Protein AF-V9Z820-F1 (afdb_monomer)

Radius of gyration: 25.18 Å; Cα contacts (8 Å, |Δi|>4): 654; chains: 1; bounding box: 71×41×72 Å

Foldseek 3Di:
DAAQPVQRQWDWADQPVQQWIFIAGPPRHTLFIWHQDVATWTQDPQGIGDGDNDNSVRSVLSNLSSCLVVNPVVGPLLQAADLALVVLLVLLVVLLVLLVLLVVLLCQLPPPCSVVLVLSVQLNVLSVVSVLLSLQQALLSLQVLLVSLVSNLPSLVVQCVVDDDPSNVSSVRSSSNSNRSSSSSSSNSNNNSVDDHPNNAFADLDQVNLLSLLVQLVVLLVQLVVLCVQFDDDPLQVVLNVQLVVLNVQADNDDQLVALVSLQSNLVSLQSNLVSLVPRDQTHGPDPPSSVSSNVSSVSSNVSSNRSSNNSNSSSQLRVLCVPLPDSNVLVVQLVQWDWDQDPQRKIFTDHPNHTLFIWDADPVCWIDTPQDPDTGSHPSSRSSRSVVSPDDD

Sequence (394 aa):
MQSLPLFPSFRLGADDGAGHRPVTGPGNMLAGHVTDDDGLRAHTPAGTGPRRTNPLQAASDAVVLHLYEHGTGTLDIAHLPYDTVLQAREDLTHLVGLRDELVNAAARAFLFEAGRQPHVTAILAGLDLLIPEMTTATPAACRRTARLLAELPVPARTLLNTHTGEAREWMLFPLAELIVHAELARARLTTTAHGPTTEFTGPFAARYLAQEAIAAVRRAHHDLTDSARSLNRSAELTTALRTLAQACNHLPWRDAARTADSCQTTTSQLRATHTAADALPTATARRPGDAHLFMVCATELSLLAADAADRLEATAAALRDAGRLGTVPAILATAAQATTIKQTDGSIAVLVQGRHLGTIRPTHNGLWTAAALTQPCHSPEGAITALAHTSAPD

Organism: NCBI:txid1436084

Structure (mmCIF, N/CA/C/O backbone):
data_AF-V9Z820-F1
#
_entry.id   AF-V9Z820-F1
#
loop_
_atom_site.group_PDB
_atom_site.id
_atom_site.type_symbol
_atom_site.label_atom_id
_atom_site.label_alt_id
_atom_site.label_comp_id
_atom_site.label_asym_id
_atom_site.label_entity_id
_atom_site.label_seq_id
_atom_site.pdbx_PDB_ins_code
_atom_site.Cartn_x
_atom_site.Cartn_y
_atom_site.Cartn_z
_atom_site.occupancy
_atom_site.B_iso_or_equiv
_atom_site.auth_seq_id
_atom_site.auth_comp_id
_atom_site.auth_asym_id
_atom_site.auth_atom_id
_atom_site.pdbx_PDB_model_num
ATOM 1 N N . MET A 1 1 ? -8.307 12.977 -32.397 1.00 78.06 1 MET A N 1
ATOM 2 C CA . MET A 1 1 ? -7.346 12.682 -31.312 1.00 78.06 1 MET A CA 1
ATOM 3 C C . MET A 1 1 ? -8.063 11.900 -30.231 1.00 78.06 1 MET A C 1
ATOM 5 O O . MET A 1 1 ? -9.172 12.284 -29.878 1.00 78.06 1 MET A O 1
ATOM 9 N N . GLN A 1 2 ? -7.464 10.819 -29.741 1.00 87.56 2 GLN A N 1
ATOM 10 C CA . GLN A 1 2 ? -8.043 9.955 -28.705 1.00 87.56 2 GLN A CA 1
ATOM 11 C C . GLN A 1 2 ? -7.203 10.057 -27.428 1.00 87.56 2 GLN A C 1
ATOM 13 O O . GLN A 1 2 ? -5.981 9.994 -27.514 1.00 87.56 2 GLN A O 1
ATOM 18 N N . SER A 1 3 ? -7.837 10.261 -26.271 1.00 87.69 3 SER A N 1
ATOM 19 C CA . SER A 1 3 ? -7.146 10.271 -24.970 1.00 87.69 3 SER A CA 1
ATOM 20 C C . SER A 1 3 ? -6.723 8.854 -24.583 1.00 87.69 3 SER A C 1
ATOM 22 O O . SER A 1 3 ? -7.434 7.894 -24.895 1.00 87.69 3 SER A O 1
ATOM 24 N N . LEU A 1 4 ? -5.560 8.721 -23.944 1.00 87.88 4 LEU A N 1
ATOM 25 C CA . LEU A 1 4 ? -5.052 7.425 -23.505 1.00 87.88 4 LEU A CA 1
ATOM 26 C C . LEU A 1 4 ? -5.646 7.047 -22.138 1.00 87.88 4 LEU A C 1
ATOM 28 O O . LEU A 1 4 ? -5.590 7.864 -21.222 1.00 87.88 4 LEU A O 1
ATOM 32 N N . PRO A 1 5 ? -6.161 5.815 -21.952 1.00 78.56 5 PRO A N 1
ATOM 33 C CA . PRO A 1 5 ? -6.822 5.419 -20.705 1.00 78.56 5 PRO A CA 1
ATOM 34 C C . PRO A 1 5 ? -5.951 5.542 -19.444 1.00 78.56 5 PRO A C 1
ATOM 36 O O . PRO A 1 5 ? -6.435 6.012 -18.421 1.00 78.56 5 PRO A O 1
ATOM 39 N N . LEU A 1 6 ? -4.674 5.145 -19.520 1.00 75.00 6 LEU A N 1
ATOM 40 C CA . LEU A 1 6 ? -3.737 5.181 -18.383 1.00 75.00 6 LEU A CA 1
ATOM 41 C C . LEU A 1 6 ? -3.043 6.541 -18.212 1.00 75.00 6 LEU A C 1
ATOM 43 O O . LEU A 1 6 ? -2.580 6.874 -17.125 1.00 75.00 6 LEU A O 1
ATOM 47 N N . PHE A 1 7 ? -2.992 7.340 -19.280 1.00 84.62 7 PHE A N 1
ATOM 48 C CA . PHE A 1 7 ? -2.319 8.638 -19.315 1.00 84.62 7 PHE A CA 1
ATOM 49 C C . PHE A 1 7 ? -3.243 9.673 -19.969 1.00 84.62 7 PHE A C 1
ATOM 51 O O . PHE A 1 7 ? -2.995 10.096 -21.098 1.00 84.62 7 PHE A O 1
ATOM 58 N N . PRO A 1 8 ? -4.334 10.086 -19.299 1.00 82.31 8 PRO A N 1
ATOM 59 C CA . PRO A 1 8 ? -5.407 10.859 -19.932 1.00 82.31 8 PRO A CA 1
ATOM 60 C C . PRO A 1 8 ? -4.969 12.240 -20.447 1.00 82.31 8 PRO A C 1
ATOM 62 O O . PRO A 1 8 ? -5.602 12.796 -21.351 1.00 82.31 8 PRO A O 1
ATOM 65 N N . SER A 1 9 ? -3.867 12.776 -19.913 1.00 85.69 9 SER A N 1
ATOM 66 C CA . SER A 1 9 ? -3.203 13.998 -20.381 1.00 85.69 9 SER A CA 1
ATOM 67 C C . SER A 1 9 ? -2.495 13.838 -21.733 1.00 85.69 9 SER A C 1
ATOM 69 O O . SER A 1 9 ? -2.209 14.838 -22.393 1.00 85.69 9 SER A O 1
ATOM 71 N N . PHE A 1 10 ? -2.259 12.602 -22.176 1.00 90.50 10 PHE A N 1
ATOM 72 C CA . PHE A 1 10 ? -1.684 12.262 -23.471 1.00 90.50 10 PHE A CA 1
ATOM 73 C C . PHE A 1 10 ? -2.760 11.798 -24.445 1.00 90.50 10 PHE A C 1
ATOM 75 O O . PHE A 1 10 ? -3.815 11.265 -24.080 1.00 90.50 10 PHE A O 1
ATOM 82 N N . ARG A 1 11 ? -2.500 12.042 -25.727 1.00 93.81 11 ARG A N 1
ATOM 83 C CA . ARG A 1 11 ? -3.440 11.773 -26.808 1.00 93.81 11 ARG A CA 1
ATOM 84 C C . ARG A 1 11 ? -2.729 11.191 -28.015 1.00 93.81 11 ARG A C 1
ATOM 86 O O . ARG A 1 11 ? -1.671 11.673 -28.409 1.00 93.81 11 ARG A O 1
ATOM 93 N N . LEU A 1 12 ? -3.374 10.216 -28.641 1.00 95.56 12 LEU A N 1
ATOM 94 C CA . LEU A 1 12 ? -2.992 9.710 -29.950 1.00 95.56 12 LEU A CA 1
ATOM 95 C C . LEU A 1 12 ? -3.579 10.609 -31.048 1.00 95.56 12 LEU A C 1
ATOM 97 O O . LEU A 1 12 ? -4.791 10.876 -31.089 1.00 95.56 12 LEU A O 1
ATOM 101 N N . GLY A 1 13 ? -2.700 11.092 -31.920 1.00 92.88 13 GLY A N 1
ATOM 102 C CA . GLY A 1 13 ? -3.005 11.862 -33.118 1.00 92.88 13 GLY A CA 1
ATOM 103 C C . GLY A 1 13 ? -3.660 11.031 -34.218 1.00 92.88 13 GLY A C 1
ATOM 104 O O . GLY A 1 13 ? -3.777 9.810 -34.127 1.00 92.88 13 GLY A O 1
ATOM 105 N N . ALA A 1 14 ? -4.134 11.721 -35.255 1.00 90.69 14 ALA A N 1
ATOM 106 C CA . ALA A 1 14 ? -4.550 11.048 -36.480 1.00 90.69 14 ALA A CA 1
ATOM 107 C C . ALA A 1 14 ? -3.324 10.491 -37.220 1.00 90.69 14 ALA A C 1
ATOM 109 O O . ALA A 1 14 ? -2.203 10.935 -36.985 1.00 90.69 14 ALA A O 1
ATOM 110 N N . ASP A 1 15 ? -3.573 9.525 -38.098 1.00 87.31 15 ASP A N 1
ATOM 111 C CA . ASP A 1 15 ? -2.582 9.032 -39.050 1.00 87.31 15 ASP A CA 1
ATOM 112 C C . ASP A 1 15 ? -2.201 10.148 -40.023 1.00 87.31 15 ASP A C 1
ATOM 114 O O . ASP A 1 15 ? -3.087 10.815 -40.566 1.00 87.31 15 ASP A O 1
ATOM 118 N N . ASP A 1 16 ? -0.904 10.371 -40.216 1.00 83.50 16 ASP A N 1
ATOM 119 C CA . ASP A 1 16 ? -0.389 11.382 -41.141 1.00 83.50 16 ASP A CA 1
ATOM 120 C C . ASP A 1 16 ? -0.409 10.928 -42.611 1.00 83.50 16 ASP A C 1
ATOM 122 O O . ASP A 1 16 ? -0.037 11.689 -43.504 1.00 83.50 16 ASP A O 1
ATOM 126 N N . GLY A 1 17 ? -0.890 9.710 -42.878 1.00 76.69 17 GLY A N 1
ATOM 127 C CA . GLY A 1 17 ? -0.974 9.126 -44.214 1.00 76.69 17 GLY A CA 1
ATOM 128 C C . GLY A 1 17 ? 0.296 8.389 -44.638 1.00 76.69 17 GLY A C 1
ATOM 129 O O . GLY A 1 17 ? 0.265 7.683 -45.644 1.00 76.69 17 GLY A O 1
ATOM 130 N N . ALA A 1 18 ? 1.376 8.498 -43.861 1.00 80.44 18 ALA A N 1
ATOM 131 C CA . ALA A 1 18 ? 2.576 7.680 -43.980 1.00 80.44 18 ALA A CA 1
ATOM 132 C C . ALA A 1 18 ? 2.594 6.528 -42.953 1.00 80.44 18 ALA A C 1
ATOM 134 O O . ALA A 1 18 ? 3.586 5.814 -42.855 1.00 80.44 18 ALA A O 1
ATOM 135 N N . GLY A 1 19 ? 1.499 6.317 -42.210 1.00 80.44 19 GLY A N 1
ATOM 136 C CA . GLY A 1 19 ? 1.403 5.280 -41.184 1.00 80.44 19 GLY A CA 1
ATOM 137 C C . GLY A 1 19 ? 1.994 5.704 -39.839 1.00 80.44 19 GLY A C 1
ATOM 138 O O . GLY A 1 19 ? 2.145 4.860 -38.953 1.00 80.44 19 GLY A O 1
ATOM 139 N N . HIS A 1 20 ? 2.311 6.993 -39.659 1.00 90.25 20 HIS A N 1
ATOM 140 C CA . HIS A 1 20 ? 2.794 7.535 -38.395 1.00 90.25 20 HIS A CA 1
ATOM 141 C C . HIS A 1 20 ? 1.669 8.269 -37.667 1.00 90.25 20 HIS A C 1
ATOM 143 O O . HIS A 1 20 ? 0.918 9.070 -38.226 1.00 90.25 20 HIS A O 1
ATOM 149 N N . ARG A 1 21 ? 1.559 8.017 -36.364 1.00 94.88 21 ARG A N 1
ATOM 150 C CA . ARG A 1 21 ? 0.585 8.679 -35.490 1.00 94.88 21 ARG A CA 1
ATOM 151 C C . ARG A 1 21 ? 1.323 9.340 -34.336 1.00 94.88 21 ARG A C 1
ATOM 153 O O . ARG A 1 21 ? 1.902 8.622 -33.520 1.00 94.88 21 ARG A O 1
ATOM 160 N N . PRO A 1 22 ? 1.326 10.678 -34.222 1.00 95.38 22 PRO A N 1
ATOM 161 C CA . PRO A 1 22 ? 2.022 11.343 -33.132 1.00 95.38 22 PRO A CA 1
ATOM 162 C C . PRO A 1 22 ? 1.302 11.089 -31.806 1.00 95.38 22 PRO A C 1
ATOM 164 O O . PRO A 1 22 ? 0.071 11.081 -31.737 1.00 95.38 22 PRO A O 1
ATOM 167 N N . VAL A 1 23 ? 2.072 10.916 -30.740 1.00 95.12 23 VAL A N 1
ATOM 168 C CA . VAL A 1 23 ? 1.574 10.860 -29.364 1.00 95.12 23 VAL A CA 1
ATOM 169 C C . VAL A 1 23 ? 1.950 12.171 -28.697 1.00 95.12 23 VAL A C 1
ATOM 171 O O . VAL A 1 23 ? 3.131 12.481 -28.559 1.00 95.12 23 VAL A O 1
ATOM 174 N N . THR A 1 24 ? 0.955 12.963 -28.308 1.00 93.44 24 THR A N 1
ATOM 175 C CA . THR A 1 24 ? 1.168 14.315 -27.772 1.00 93.44 24 THR A CA 1
ATOM 176 C C . THR A 1 24 ? 0.639 14.444 -26.351 1.00 93.44 24 THR A C 1
ATOM 178 O O . THR A 1 24 ? -0.474 13.994 -26.076 1.00 93.44 24 THR A O 1
ATOM 181 N N . GLY A 1 25 ? 1.410 15.080 -25.474 1.00 89.06 25 GLY A N 1
ATOM 182 C CA . GLY A 1 25 ? 1.049 15.395 -24.092 1.00 89.06 25 GLY A CA 1
ATOM 183 C C . GLY A 1 25 ? 0.575 16.843 -23.886 1.00 89.06 25 GLY A C 1
ATOM 184 O O . GLY A 1 25 ? 0.242 17.541 -24.853 1.00 89.06 25 GLY A O 1
ATOM 185 N N . PRO A 1 26 ? 0.559 17.316 -22.624 1.00 82.94 26 PRO A N 1
ATOM 186 C CA . PRO A 1 26 ? 0.254 18.702 -22.272 1.00 82.94 26 PRO A CA 1
ATOM 187 C C . PRO A 1 26 ? 1.089 19.714 -23.067 1.00 82.94 26 PRO A C 1
ATOM 189 O O . PRO A 1 26 ? 2.260 19.481 -23.359 1.00 82.94 26 PRO A O 1
ATOM 192 N N . GLY A 1 27 ? 0.479 20.843 -23.440 1.00 82.81 27 GLY A N 1
ATOM 193 C CA . GLY A 1 27 ? 1.163 21.889 -24.211 1.00 82.81 27 GLY A CA 1
ATOM 194 C C . GLY A 1 27 ? 1.563 21.479 -25.636 1.00 82.81 27 GLY A C 1
ATOM 195 O O . GLY A 1 27 ? 2.447 22.107 -26.208 1.00 82.81 27 GLY A O 1
ATOM 196 N N . ASN A 1 28 ? 0.934 20.441 -26.207 1.00 84.44 28 ASN A N 1
ATOM 197 C CA . ASN A 1 28 ? 1.274 19.853 -27.513 1.00 84.44 28 ASN A CA 1
ATOM 198 C C . ASN A 1 28 ? 2.710 19.306 -27.598 1.00 84.44 28 ASN A C 1
ATOM 200 O O . ASN A 1 28 ? 3.277 19.205 -28.686 1.00 84.44 28 ASN A O 1
ATOM 204 N N . MET A 1 29 ? 3.297 18.930 -26.461 1.00 89.75 29 MET A N 1
ATOM 205 C CA . MET A 1 29 ? 4.600 18.273 -26.425 1.00 89.75 29 MET A CA 1
ATOM 206 C C . MET A 1 29 ? 4.531 16.914 -27.127 1.00 89.75 29 MET A C 1
ATOM 208 O O . MET A 1 29 ? 3.657 16.103 -26.824 1.00 89.75 29 MET A O 1
ATOM 212 N N . LEU A 1 30 ? 5.463 16.650 -28.040 1.00 92.69 30 LEU A N 1
ATOM 213 C CA . LEU A 1 30 ? 5.572 15.366 -28.724 1.00 92.69 30 LEU A CA 1
ATOM 214 C C . LEU A 1 30 ? 6.276 14.345 -27.821 1.00 92.69 30 LEU A C 1
ATOM 216 O O . LEU A 1 30 ? 7.453 14.501 -27.511 1.00 92.69 30 LEU A O 1
ATOM 220 N N . ALA A 1 31 ? 5.554 13.303 -27.416 1.00 91.62 31 ALA A N 1
ATOM 221 C CA . ALA A 1 31 ? 6.093 12.196 -26.627 1.00 91.62 31 ALA A CA 1
ATOM 222 C C . ALA A 1 31 ? 6.781 11.141 -27.508 1.00 91.62 31 ALA A C 1
ATOM 224 O O . ALA A 1 31 ? 7.742 10.500 -27.092 1.00 91.62 31 ALA A O 1
ATOM 225 N N . GLY A 1 32 ? 6.292 10.972 -28.738 1.00 94.38 32 GLY A N 1
ATOM 226 C CA . GLY A 1 32 ? 6.804 10.010 -29.706 1.00 94.38 32 GLY A CA 1
ATOM 227 C C . GLY A 1 32 ? 5.814 9.770 -30.836 1.00 94.38 32 GLY A C 1
ATOM 228 O O . GLY A 1 32 ? 4.870 10.541 -31.026 1.00 94.38 32 GLY A O 1
ATOM 229 N N . HIS A 1 33 ? 6.011 8.677 -31.563 1.00 95.88 33 HIS A N 1
ATOM 230 C CA . HIS A 1 33 ? 5.128 8.256 -32.647 1.00 95.88 33 HIS A CA 1
ATOM 231 C C . HIS A 1 33 ? 4.761 6.784 -32.504 1.00 95.88 33 HIS A C 1
ATOM 233 O O . HIS A 1 33 ? 5.552 5.986 -32.007 1.00 95.88 33 HIS A O 1
ATOM 239 N N . VAL A 1 34 ? 3.573 6.429 -32.977 1.00 96.00 34 VAL A N 1
ATOM 240 C CA . VAL A 1 34 ? 3.207 5.046 -33.272 1.00 96.00 34 VAL A CA 1
ATOM 241 C C . VAL A 1 34 ? 3.382 4.823 -34.767 1.00 96.00 34 VAL A C 1
ATOM 243 O O . VAL A 1 34 ? 2.855 5.614 -35.549 1.00 96.00 34 VAL A O 1
ATOM 246 N N . THR A 1 35 ? 4.101 3.773 -35.151 1.00 93.50 35 THR A N 1
ATOM 247 C CA . THR A 1 35 ? 4.279 3.363 -36.554 1.00 93.50 35 THR A CA 1
ATOM 248 C C . THR A 1 35 ? 3.773 1.942 -36.761 1.00 93.50 35 THR A C 1
ATOM 250 O O . THR A 1 35 ? 3.707 1.166 -35.804 1.00 93.50 35 THR A O 1
ATOM 253 N N . ASP A 1 36 ? 3.387 1.613 -37.993 1.00 88.62 36 ASP A N 1
ATOM 254 C CA . ASP A 1 36 ? 2.911 0.283 -38.392 1.00 88.62 36 ASP A CA 1
ATOM 255 C C . ASP A 1 36 ? 3.905 -0.398 -39.349 1.00 88.62 36 ASP A C 1
ATOM 257 O O . ASP A 1 36 ? 3.623 -0.609 -40.526 1.00 88.62 36 ASP A O 1
ATOM 261 N N . ASP A 1 37 ? 5.092 -0.727 -38.831 1.00 77.56 37 ASP A N 1
ATOM 262 C CA . ASP A 1 37 ? 6.158 -1.412 -39.573 1.00 77.56 37 ASP A CA 1
ATOM 263 C C . ASP A 1 37 ? 6.290 -2.859 -39.075 1.00 77.56 37 ASP A C 1
ATOM 265 O O . ASP A 1 37 ? 7.058 -3.163 -38.158 1.00 77.56 37 ASP A O 1
ATOM 269 N N . ASP A 1 38 ? 5.497 -3.759 -39.666 1.00 77.69 38 ASP A N 1
ATOM 270 C CA . ASP A 1 38 ? 5.288 -5.130 -39.173 1.00 77.69 38 ASP A CA 1
ATOM 271 C C . ASP A 1 38 ? 4.727 -5.139 -37.735 1.00 77.69 38 ASP A C 1
ATOM 273 O O . ASP A 1 38 ? 5.247 -5.774 -36.811 1.00 77.69 38 ASP A O 1
ATOM 277 N N . GLY A 1 39 ? 3.610 -4.424 -37.561 1.00 85.00 39 GLY A N 1
ATOM 278 C CA . GLY A 1 39 ? 2.858 -4.283 -36.319 1.00 85.00 39 GLY A CA 1
ATOM 279 C C . GLY A 1 39 ? 3.131 -2.972 -35.585 1.00 85.00 39 GLY A C 1
ATOM 280 O O . GLY A 1 39 ? 4.195 -2.372 -35.703 1.00 85.00 39 GLY A O 1
ATOM 281 N N . LEU A 1 40 ? 2.157 -2.556 -34.774 1.00 92.50 40 LEU A N 1
ATOM 282 C CA . LEU A 1 40 ? 2.156 -1.232 -34.161 1.00 92.50 40 LEU A CA 1
ATOM 283 C C . LEU A 1 40 ? 3.214 -1.129 -33.062 1.00 92.50 40 LEU A C 1
ATOM 285 O O . LEU A 1 40 ? 3.193 -1.917 -32.115 1.00 92.50 40 LEU A O 1
ATOM 289 N N . ARG A 1 41 ? 4.111 -0.147 -33.157 1.00 94.69 41 ARG A N 1
ATOM 290 C CA . ARG A 1 41 ? 5.180 0.092 -32.175 1.00 94.69 41 ARG A CA 1
ATOM 291 C C . ARG A 1 41 ? 5.271 1.555 -31.789 1.00 94.69 41 ARG A C 1
ATOM 293 O O . ARG A 1 41 ? 5.025 2.437 -32.604 1.00 94.69 41 ARG A O 1
ATOM 300 N N . ALA A 1 42 ? 5.674 1.796 -30.547 1.00 94.88 42 ALA A N 1
ATOM 301 C CA . ALA A 1 42 ? 6.115 3.109 -30.103 1.00 94.88 42 ALA A CA 1
ATOM 302 C C . ALA A 1 42 ? 7.541 3.393 -30.568 1.00 94.88 42 ALA A C 1
ATOM 304 O O . ALA A 1 42 ? 8.420 2.558 -30.365 1.00 94.88 42 ALA A O 1
ATOM 305 N N . HIS A 1 43 ? 7.788 4.599 -31.064 1.00 94.00 43 HIS A N 1
ATOM 306 C CA . HIS A 1 43 ? 9.119 5.120 -31.347 1.00 94.00 43 HIS A CA 1
ATOM 307 C C . HIS A 1 43 ? 9.316 6.468 -30.651 1.00 94.00 43 HIS A C 1
ATOM 309 O O . HIS A 1 43 ? 8.571 7.426 -30.885 1.00 94.00 43 HIS A O 1
ATOM 315 N N . THR A 1 44 ? 10.340 6.541 -29.803 1.00 92.31 44 THR A N 1
ATOM 316 C CA . THR A 1 44 ? 10.777 7.745 -29.088 1.00 92.31 44 THR A CA 1
ATOM 317 C C . THR A 1 44 ? 12.301 7.900 -29.209 1.00 92.31 44 THR A C 1
ATOM 319 O O . THR A 1 44 ? 12.982 6.953 -29.614 1.00 92.31 44 THR A O 1
ATOM 322 N N . PRO A 1 45 ? 12.880 9.062 -28.852 1.00 88.56 45 PRO A N 1
ATOM 323 C CA . PRO A 1 45 ? 14.335 9.212 -28.764 1.00 88.56 45 PRO A CA 1
ATOM 324 C C . PRO A 1 45 ? 14.992 8.212 -27.795 1.00 88.56 45 PRO A C 1
ATOM 326 O O . PRO A 1 45 ? 16.075 7.702 -28.085 1.00 88.56 45 PRO A O 1
ATOM 329 N N . ALA A 1 46 ? 14.322 7.870 -26.687 1.00 85.75 46 ALA A N 1
ATOM 330 C CA . ALA A 1 46 ? 14.791 6.870 -25.726 1.00 85.75 46 ALA A CA 1
ATOM 331 C C . ALA A 1 46 ? 14.870 5.438 -26.292 1.00 85.75 46 ALA A C 1
ATOM 333 O O . ALA A 1 46 ? 15.692 4.636 -25.822 1.00 85.75 46 ALA A O 1
ATOM 334 N N . GLY A 1 47 ? 14.022 5.105 -27.274 1.00 90.38 47 GLY A N 1
ATOM 335 C CA . GLY A 1 47 ? 14.040 3.826 -27.976 1.00 90.38 47 GLY A CA 1
ATOM 336 C C . GLY A 1 47 ? 12.691 3.403 -28.558 1.00 90.38 47 GLY A C 1
ATOM 337 O O . GLY A 1 47 ? 11.839 4.220 -28.895 1.00 90.38 47 GLY A O 1
ATOM 338 N N . THR A 1 48 ? 12.522 2.090 -28.718 1.00 91.50 48 THR A N 1
ATOM 339 C CA . THR A 1 48 ? 11.348 1.488 -29.366 1.00 91.50 48 THR A CA 1
ATOM 340 C C . THR A 1 48 ? 10.600 0.592 -28.383 1.00 91.50 48 THR A C 1
ATOM 342 O O . THR A 1 48 ? 11.221 -0.170 -27.642 1.00 91.50 48 THR A O 1
ATOM 345 N N . GLY A 1 49 ? 9.272 0.692 -28.372 1.00 91.06 49 GLY A N 1
ATOM 346 C CA . GLY A 1 49 ? 8.396 -0.159 -27.569 1.00 91.06 49 GLY A CA 1
ATOM 347 C C . GLY A 1 49 ? 8.158 -1.541 -28.194 1.00 91.06 49 GLY A C 1
ATOM 348 O O . GLY A 1 49 ? 8.555 -1.805 -29.337 1.00 91.06 49 GLY A O 1
ATOM 349 N N . PRO A 1 50 ? 7.494 -2.451 -27.465 1.00 91.19 50 PRO A N 1
ATOM 350 C CA . PRO A 1 50 ? 7.123 -3.758 -27.985 1.00 91.19 50 PRO A CA 1
ATOM 351 C C . PRO A 1 50 ? 6.103 -3.637 -29.124 1.00 91.19 50 PRO A C 1
ATOM 353 O O . PRO A 1 50 ? 5.412 -2.633 -29.290 1.00 91.19 50 PRO A O 1
ATOM 356 N N . ARG A 1 51 ? 5.983 -4.707 -29.914 1.00 92.19 51 ARG A N 1
ATOM 357 C CA . ARG A 1 51 ? 4.933 -4.824 -30.932 1.00 92.19 51 ARG A CA 1
ATOM 358 C C . ARG A 1 51 ? 3.573 -4.993 -30.249 1.00 92.19 51 ARG A C 1
ATOM 360 O O . ARG A 1 51 ? 3.406 -5.878 -29.410 1.00 92.19 51 ARG A O 1
ATOM 367 N N . ARG A 1 52 ? 2.589 -4.196 -30.657 1.00 92.81 52 ARG A N 1
ATOM 368 C CA . ARG A 1 52 ? 1.198 -4.238 -30.191 1.00 92.81 52 ARG A CA 1
ATOM 369 C C . ARG A 1 52 ? 0.241 -4.471 -31.358 1.00 92.81 52 ARG A C 1
ATOM 371 O O . ARG A 1 52 ? 0.564 -4.257 -32.524 1.00 92.81 52 ARG A O 1
ATOM 378 N N . THR A 1 53 ? -0.969 -4.906 -31.025 1.00 91.81 53 THR A N 1
ATOM 379 C CA . THR A 1 53 ? -2.088 -5.048 -31.973 1.00 91.81 53 THR A CA 1
ATOM 380 C C . THR A 1 53 ? -3.062 -3.873 -31.904 1.00 91.81 53 THR A C 1
ATOM 382 O O . THR A 1 53 ? -3.907 -3.721 -32.781 1.00 91.81 53 THR A O 1
ATOM 385 N N . ASN A 1 54 ? -2.944 -3.028 -30.875 1.00 91.88 54 ASN A N 1
ATOM 386 C CA . ASN A 1 54 ? -3.805 -1.877 -30.636 1.00 91.88 54 ASN A CA 1
ATOM 387 C C . ASN A 1 54 ? -2.970 -0.582 -30.628 1.00 91.88 54 ASN A C 1
ATOM 389 O O . ASN A 1 54 ? -2.019 -0.483 -29.846 1.00 91.88 54 ASN A O 1
ATOM 393 N N . PRO A 1 55 ? -3.334 0.439 -31.429 1.00 91.69 55 PRO A N 1
ATOM 394 C CA . PRO A 1 55 ? -2.575 1.685 -31.504 1.00 91.69 55 PRO A CA 1
ATOM 395 C C . PRO A 1 55 ? -2.600 2.487 -30.199 1.00 91.69 55 PRO A C 1
ATOM 397 O O . PRO A 1 55 ? -1.646 3.203 -29.923 1.00 91.69 55 PRO A O 1
ATOM 400 N N . LEU A 1 56 ? -3.639 2.353 -29.367 1.00 93.38 56 LEU A N 1
ATOM 401 C CA . LEU A 1 56 ? -3.685 2.995 -28.049 1.00 93.38 56 LEU A CA 1
ATOM 402 C C . LEU A 1 56 ? -2.695 2.360 -27.068 1.00 93.38 56 LEU A C 1
ATOM 404 O O . LEU A 1 56 ? -2.128 3.070 -26.247 1.00 93.38 56 LEU A O 1
ATOM 408 N N . GLN A 1 57 ? -2.454 1.048 -27.167 1.00 92.50 57 GLN A N 1
ATOM 409 C CA . GLN A 1 57 ? -1.434 0.379 -26.352 1.00 92.50 57 GLN A CA 1
ATOM 410 C C . GLN A 1 57 ? -0.031 0.808 -26.785 1.00 92.50 57 GLN A C 1
ATOM 412 O O . GLN A 1 57 ? 0.757 1.214 -25.941 1.00 92.50 57 GLN A O 1
ATOM 417 N N . ALA A 1 58 ? 0.244 0.825 -28.095 1.00 93.56 58 ALA A N 1
ATOM 418 C CA . ALA A 1 58 ? 1.509 1.351 -28.611 1.00 93.56 58 ALA A CA 1
ATOM 419 C C . ALA A 1 58 ? 1.698 2.834 -28.239 1.00 93.56 58 ALA A C 1
ATOM 421 O O . ALA A 1 58 ? 2.797 3.268 -27.923 1.00 93.56 58 ALA A O 1
ATOM 422 N N . ALA A 1 59 ? 0.626 3.626 -28.213 1.00 94.81 59 ALA A N 1
ATOM 423 C CA . ALA A 1 59 ? 0.708 5.009 -27.761 1.00 94.81 59 ALA A CA 1
ATOM 424 C C . ALA A 1 59 ? 1.065 5.117 -26.269 1.00 94.81 59 ALA A C 1
ATOM 426 O O . ALA A 1 59 ? 1.890 5.955 -25.912 1.00 94.81 59 ALA A O 1
ATOM 427 N N . SER A 1 60 ? 0.496 4.267 -25.405 1.00 94.19 60 SER A N 1
ATOM 428 C CA . SER A 1 60 ? 0.881 4.191 -23.988 1.00 94.19 60 SER A CA 1
ATOM 429 C C . SER A 1 60 ? 2.355 3.822 -23.817 1.00 94.19 60 SER A C 1
ATOM 431 O O . SER A 1 60 ? 3.034 4.440 -23.001 1.00 94.19 60 SER A O 1
ATOM 433 N N . ASP A 1 61 ? 2.874 2.898 -24.629 1.00 95.00 61 ASP A N 1
ATOM 434 C CA . ASP A 1 61 ? 4.292 2.521 -24.605 1.00 95.00 61 ASP A CA 1
ATOM 435 C C . ASP A 1 61 ? 5.204 3.724 -24.935 1.00 95.00 61 ASP A C 1
ATOM 437 O O . ASP A 1 61 ? 6.249 3.912 -24.309 1.00 95.00 61 ASP A O 1
ATOM 441 N N . ALA A 1 62 ? 4.792 4.589 -25.874 1.00 94.56 62 ALA A N 1
ATOM 442 C CA . ALA A 1 62 ? 5.516 5.823 -26.193 1.00 94.56 62 ALA A CA 1
ATOM 443 C C . ALA A 1 62 ? 5.527 6.799 -25.007 1.00 94.56 62 ALA A C 1
ATOM 445 O O . ALA A 1 62 ? 6.553 7.416 -24.726 1.00 94.56 62 ALA A O 1
ATOM 446 N N . VAL A 1 63 ? 4.407 6.914 -24.285 1.00 93.69 63 VAL A N 1
ATOM 447 C CA . VAL A 1 63 ? 4.327 7.739 -23.071 1.00 93.69 63 VAL A CA 1
ATOM 448 C C . VAL A 1 63 ? 5.242 7.193 -21.979 1.00 93.69 63 VAL A C 1
ATOM 450 O O . VAL A 1 63 ? 5.970 7.972 -21.377 1.00 93.69 63 VAL A O 1
ATOM 453 N N . VAL A 1 64 ? 5.277 5.877 -21.759 1.00 94.75 64 VAL A N 1
ATOM 454 C CA . VAL A 1 64 ? 6.189 5.249 -20.787 1.00 94.75 64 VAL A CA 1
ATOM 455 C C . VAL A 1 64 ? 7.647 5.572 -21.114 1.00 94.75 64 VAL A C 1
ATOM 457 O O . VAL A 1 64 ? 8.376 6.050 -20.248 1.00 94.75 64 VAL A O 1
ATOM 460 N N . LEU A 1 65 ? 8.076 5.383 -22.363 1.00 94.19 65 LEU A N 1
ATOM 461 C CA . LEU A 1 65 ? 9.453 5.684 -22.771 1.00 94.19 65 LEU A CA 1
ATOM 462 C C . LEU A 1 65 ? 9.788 7.177 -22.633 1.00 94.19 65 LEU A C 1
ATOM 464 O O . LEU A 1 65 ? 10.884 7.522 -22.195 1.00 94.19 65 LEU A O 1
ATOM 468 N N . HIS A 1 66 ? 8.841 8.055 -22.960 1.00 93.50 66 HIS A N 1
ATOM 469 C CA . HIS A 1 66 ? 8.985 9.496 -22.775 1.00 93.50 66 HIS A CA 1
ATOM 470 C C . HIS A 1 66 ? 9.108 9.884 -21.290 1.00 93.50 66 HIS A C 1
ATOM 472 O O . HIS A 1 66 ? 10.001 10.641 -20.914 1.00 93.50 66 HIS A O 1
ATOM 478 N N . LEU A 1 67 ? 8.246 9.345 -20.424 1.00 91.00 67 LEU A N 1
ATOM 479 C CA . LEU A 1 67 ? 8.279 9.597 -18.979 1.00 91.00 67 LEU A CA 1
ATOM 480 C C . LEU A 1 67 ? 9.521 9.003 -18.314 1.00 91.00 67 LEU A C 1
ATOM 482 O O . LEU A 1 67 ? 10.020 9.563 -17.344 1.00 91.00 67 LEU A O 1
ATOM 486 N N . TYR A 1 68 ? 10.046 7.893 -18.827 1.00 91.56 68 TYR A N 1
ATOM 487 C CA . TYR A 1 68 ? 11.325 7.355 -18.379 1.00 91.56 68 TYR A CA 1
ATOM 488 C C . TYR A 1 68 ? 12.476 8.336 -18.662 1.00 91.56 68 TYR A C 1
ATOM 490 O O . TYR A 1 68 ? 13.321 8.559 -17.795 1.00 91.56 68 TYR A O 1
ATOM 498 N N . GLU A 1 69 ? 12.495 8.947 -19.850 1.00 89.19 69 GLU A N 1
ATOM 499 C CA . GLU A 1 69 ? 13.541 9.889 -20.262 1.00 89.19 69 GLU A CA 1
ATOM 500 C C . GLU 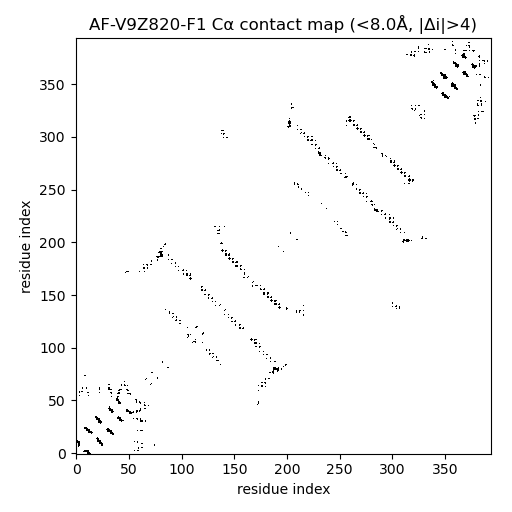A 1 69 ? 13.454 11.229 -19.518 1.00 89.19 69 GLU A C 1
ATOM 502 O O . GLU A 1 69 ? 14.468 11.762 -19.066 1.00 89.19 69 GLU A O 1
ATOM 507 N N . HIS A 1 70 ? 12.244 11.766 -19.362 1.00 87.44 70 HIS A N 1
ATOM 508 C CA . HIS A 1 70 ? 12.027 13.128 -18.863 1.00 87.44 70 HIS A CA 1
ATOM 509 C C . HIS A 1 70 ? 11.479 13.200 -17.430 1.00 87.44 70 HIS A C 1
ATOM 511 O O . HIS A 1 70 ? 11.384 14.286 -16.857 1.00 87.44 70 HIS A O 1
ATOM 517 N N . GLY A 1 71 ? 11.164 12.055 -16.827 1.00 83.44 71 GLY A N 1
ATOM 518 C CA . GLY A 1 71 ? 10.610 11.933 -15.484 1.00 83.44 71 GLY A CA 1
ATOM 519 C C . GLY A 1 71 ? 9.080 12.012 -15.428 1.00 83.44 71 GLY A C 1
ATOM 520 O O . GLY A 1 71 ? 8.404 12.507 -16.328 1.00 83.44 71 GLY A O 1
ATOM 521 N N . THR A 1 72 ? 8.531 11.544 -14.306 1.00 79.94 72 THR A N 1
ATOM 522 C CA . THR A 1 72 ? 7.083 11.490 -14.028 1.00 79.94 72 THR A CA 1
ATOM 523 C C . THR A 1 72 ? 6.509 12.779 -13.433 1.00 79.94 72 THR A C 1
ATOM 525 O O . THR A 1 72 ? 5.293 12.921 -13.332 1.00 79.94 72 THR A O 1
ATOM 528 N N . GLY A 1 73 ? 7.362 13.742 -13.064 1.00 66.00 73 GLY A N 1
ATOM 529 C CA . GLY A 1 73 ? 6.967 14.982 -12.377 1.00 66.00 73 GLY A CA 1
ATOM 530 C C . GLY A 1 73 ? 6.137 15.961 -13.215 1.00 66.00 73 GLY A C 1
ATOM 531 O O . GLY A 1 73 ? 5.648 16.950 -12.686 1.00 66.00 73 GLY A O 1
ATOM 532 N N . THR A 1 74 ? 5.971 15.699 -14.511 1.00 67.00 74 THR A N 1
ATOM 533 C CA . THR A 1 74 ? 5.091 16.463 -15.409 1.00 67.00 74 THR A CA 1
ATOM 534 C C . THR A 1 74 ? 3.646 15.961 -15.397 1.00 67.00 74 THR A C 1
ATOM 536 O O . THR A 1 74 ? 2.779 16.574 -16.019 1.00 67.00 74 THR A O 1
ATOM 539 N N . LEU A 1 75 ? 3.368 14.845 -14.714 1.00 75.00 75 LEU A N 1
ATOM 540 C CA . LEU A 1 75 ? 2.026 14.295 -14.582 1.00 75.00 75 LEU A CA 1
ATOM 541 C C . LEU A 1 75 ? 1.324 14.860 -13.345 1.00 75.00 75 LEU A C 1
ATOM 543 O O . LEU A 1 75 ? 1.688 14.524 -12.220 1.00 75.00 75 LEU A O 1
ATOM 547 N N . ASP A 1 76 ? 0.229 15.594 -13.548 1.00 71.56 76 ASP A N 1
ATOM 548 C CA . ASP A 1 76 ? -0.622 16.087 -12.452 1.00 71.56 76 ASP A CA 1
ATOM 549 C C . ASP A 1 76 ? -1.065 14.955 -11.502 1.00 71.56 76 ASP A C 1
ATOM 551 O O . ASP A 1 76 ? -1.122 15.129 -10.284 1.00 71.56 76 ASP A O 1
ATOM 555 N N . ILE A 1 77 ? -1.315 13.757 -12.051 1.00 74.81 77 ILE A N 1
ATOM 556 C CA . ILE A 1 77 ? -1.766 12.582 -11.291 1.00 74.81 77 ILE A CA 1
ATOM 557 C C . ILE A 1 77 ? -0.725 12.064 -10.290 1.00 74.81 77 ILE A C 1
ATOM 559 O O . ILE A 1 77 ? -1.103 11.425 -9.312 1.00 74.81 77 ILE A O 1
ATOM 563 N N . ALA A 1 78 ? 0.567 12.362 -10.474 1.00 75.12 78 ALA A N 1
ATOM 564 C CA . ALA A 1 78 ? 1.618 11.927 -9.553 1.00 75.12 78 ALA A CA 1
ATOM 565 C C . ALA A 1 78 ? 1.475 12.551 -8.158 1.00 75.12 78 ALA A C 1
ATOM 567 O O . ALA A 1 78 ? 1.942 11.983 -7.172 1.00 75.12 78 ALA A O 1
ATOM 568 N N . HIS A 1 79 ? 0.805 13.701 -8.066 1.00 79.12 79 HIS A N 1
ATOM 569 C CA . HIS A 1 79 ? 0.596 14.422 -6.814 1.00 79.12 79 HIS A CA 1
ATOM 570 C C . HIS A 1 79 ? -0.771 14.164 -6.182 1.00 79.12 79 HIS A C 1
ATOM 572 O O . HIS A 1 79 ? -0.992 14.594 -5.051 1.00 79.12 79 HIS A O 1
ATOM 578 N N . LEU A 1 80 ? -1.672 13.460 -6.869 1.00 83.81 80 LEU A N 1
ATOM 579 C CA . LEU A 1 80 ? -3.008 13.162 -6.363 1.00 83.81 80 LEU A CA 1
ATOM 580 C C . LEU A 1 80 ? -2.997 11.885 -5.505 1.00 83.81 80 LEU A C 1
ATOM 582 O O . LEU A 1 80 ? -2.315 10.916 -5.858 1.00 83.81 80 LEU A O 1
ATOM 586 N N . PRO A 1 81 ? -3.743 11.847 -4.383 1.00 85.25 81 PRO A N 1
ATOM 587 C CA . PRO A 1 81 ? -3.927 10.610 -3.636 1.00 85.25 81 PRO A CA 1
ATOM 588 C C . PRO A 1 81 ? -4.684 9.572 -4.480 1.00 85.25 81 PRO A C 1
ATOM 590 O O . PRO A 1 81 ? -5.268 9.874 -5.523 1.00 85.25 81 PRO A O 1
ATOM 593 N N . TYR A 1 82 ? -4.668 8.323 -4.029 1.00 85.06 82 TYR A N 1
ATOM 594 C CA . TYR A 1 82 ? -5.624 7.329 -4.492 1.00 85.06 82 TYR A CA 1
ATOM 595 C C . TYR A 1 82 ? -7.003 7.652 -3.931 1.00 85.06 82 TYR A C 1
ATOM 597 O O . TYR A 1 82 ? -7.142 7.889 -2.729 1.00 85.06 82 TYR A O 1
ATOM 605 N N . ASP A 1 83 ? -8.013 7.620 -4.796 1.00 78.50 83 ASP A N 1
ATOM 606 C CA . ASP A 1 83 ? -9.400 7.852 -4.390 1.00 78.50 83 ASP A CA 1
ATOM 607 C C . ASP A 1 83 ? -9.954 6.646 -3.626 1.00 78.50 83 ASP A C 1
ATOM 609 O O . ASP A 1 83 ? -10.748 6.800 -2.701 1.00 78.50 83 ASP A O 1
ATOM 613 N N . THR A 1 84 ? -9.510 5.441 -4.004 1.00 78.12 84 THR A N 1
ATOM 614 C CA . THR A 1 84 ? -9.955 4.181 -3.404 1.00 78.12 84 THR A CA 1
ATOM 615 C C . THR A 1 84 ? -8.806 3.215 -3.170 1.00 78.12 84 THR A C 1
ATOM 617 O O . THR A 1 84 ? -7.767 3.252 -3.840 1.00 78.12 84 THR A O 1
ATOM 620 N N . VAL A 1 85 ? -9.031 2.268 -2.260 1.00 78.69 85 VAL A N 1
ATOM 621 C CA . VAL A 1 85 ? -8.131 1.125 -2.064 1.00 78.69 85 VAL A CA 1
ATOM 622 C C . VAL A 1 85 ? -7.978 0.313 -3.349 1.00 78.69 85 VAL A C 1
ATOM 624 O O . VAL A 1 85 ? -6.874 -0.116 -3.672 1.00 78.69 85 VAL A O 1
ATOM 627 N N . LEU A 1 86 ? -9.067 0.105 -4.095 1.00 82.62 86 LEU A N 1
ATOM 628 C CA . LEU A 1 86 ? -9.051 -0.676 -5.333 1.00 82.62 86 LEU A CA 1
ATOM 629 C C . LEU A 1 86 ? -8.091 -0.078 -6.366 1.00 82.62 86 LEU A C 1
ATOM 631 O O . LEU A 1 86 ? -7.290 -0.810 -6.936 1.00 82.62 86 LEU A O 1
ATOM 635 N N . GLN A 1 87 ? -8.101 1.243 -6.527 1.00 84.81 87 GLN A N 1
ATOM 636 C CA . GLN A 1 87 ? -7.213 1.929 -7.462 1.00 84.81 87 GLN A CA 1
ATOM 637 C C . GLN A 1 87 ? -5.731 1.742 -7.095 1.00 84.81 87 GLN A C 1
ATOM 639 O O . GLN A 1 87 ? -4.905 1.475 -7.964 1.00 84.81 87 GLN A O 1
ATOM 644 N N . ALA A 1 88 ? -5.383 1.820 -5.804 1.00 86.31 88 ALA A N 1
ATOM 645 C CA . ALA A 1 88 ? -4.019 1.532 -5.350 1.00 86.31 88 ALA A CA 1
ATOM 646 C C . ALA A 1 88 ? -3.622 0.075 -5.635 1.00 86.31 88 ALA A C 1
ATOM 648 O O . ALA A 1 88 ? -2.489 -0.211 -6.020 1.00 86.31 88 ALA A O 1
ATOM 649 N N . ARG A 1 89 ? -4.566 -0.859 -5.476 1.00 86.44 89 ARG A N 1
ATOM 650 C CA . ARG A 1 89 ? -4.351 -2.283 -5.756 1.00 86.44 89 ARG A CA 1
ATOM 651 C C . ARG A 1 89 ? -4.145 -2.563 -7.232 1.00 86.44 89 ARG A C 1
ATOM 653 O O . ARG A 1 89 ? -3.309 -3.400 -7.552 1.00 86.44 89 ARG A O 1
ATOM 660 N N . GLU A 1 90 ? -4.892 -1.909 -8.108 1.00 87.56 90 GLU A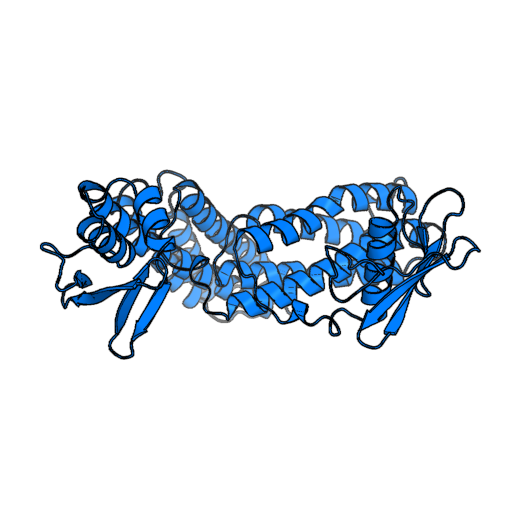 N 1
ATOM 661 C CA . GLU A 1 90 ? -4.750 -2.050 -9.558 1.00 87.56 90 GLU A CA 1
ATOM 662 C C . GLU A 1 90 ? -3.352 -1.613 -10.014 1.00 87.56 90 GLU A C 1
ATOM 664 O O . GLU A 1 90 ? -2.666 -2.393 -10.677 1.00 87.56 90 GLU A O 1
ATOM 669 N N . ASP A 1 91 ? -2.877 -0.450 -9.554 1.00 88.25 91 ASP A N 1
ATOM 670 C CA . ASP A 1 91 ? -1.530 0.050 -9.863 1.00 88.25 91 ASP A CA 1
ATOM 671 C C . ASP A 1 91 ? -0.431 -0.909 -9.361 1.00 88.25 91 ASP A C 1
ATOM 673 O O . ASP A 1 91 ? 0.514 -1.225 -10.089 1.00 88.25 91 ASP A O 1
ATOM 677 N N . LEU A 1 92 ? -0.560 -1.431 -8.134 1.00 90.25 92 LEU A N 1
ATOM 678 C CA . LEU A 1 92 ? 0.397 -2.401 -7.585 1.00 90.25 92 LEU A CA 1
ATOM 679 C C . LEU A 1 92 ? 0.328 -3.767 -8.284 1.00 90.25 92 LEU A C 1
ATOM 681 O O . LEU A 1 92 ? 1.359 -4.407 -8.481 1.00 90.25 92 LEU A O 1
ATOM 685 N N . THR A 1 93 ? -0.866 -4.212 -8.683 1.00 90.12 93 THR A N 1
ATOM 686 C CA . THR A 1 93 ? -1.056 -5.468 -9.428 1.00 90.12 93 THR A CA 1
ATOM 687 C C . THR A 1 93 ? -0.373 -5.388 -10.784 1.00 90.12 93 THR A C 1
ATOM 689 O O . THR A 1 93 ? 0.278 -6.346 -11.195 1.00 90.12 93 THR A O 1
ATOM 692 N N . HIS A 1 94 ? -0.482 -4.245 -11.463 1.00 89.19 94 HIS A N 1
ATOM 693 C CA . HIS A 1 94 ? 0.219 -4.010 -12.717 1.00 89.19 94 HIS A CA 1
ATOM 694 C C . HIS A 1 94 ? 1.742 -4.101 -12.532 1.00 89.19 94 HIS A C 1
ATOM 696 O O . HIS A 1 94 ? 2.388 -4.864 -13.245 1.00 89.19 94 HIS A O 1
ATOM 702 N N . LEU A 1 95 ? 2.301 -3.430 -11.516 1.00 90.88 95 LEU A N 1
ATOM 703 C CA . LEU A 1 95 ? 3.734 -3.494 -11.199 1.00 90.88 95 LEU A CA 1
ATOM 704 C C . LEU A 1 95 ? 4.230 -4.915 -10.914 1.00 90.88 95 LEU A C 1
ATOM 706 O O . LEU A 1 95 ? 5.255 -5.333 -11.446 1.00 90.88 95 LEU A O 1
ATOM 710 N N . VAL A 1 96 ? 3.502 -5.671 -10.091 1.00 89.44 96 VAL A N 1
ATOM 711 C CA . VAL A 1 96 ? 3.827 -7.077 -9.806 1.00 89.44 96 VAL A CA 1
ATOM 712 C C . VAL A 1 96 ? 3.693 -7.939 -11.067 1.00 89.44 96 VAL A C 1
ATOM 714 O O . VAL A 1 96 ? 4.488 -8.855 -11.267 1.00 89.44 96 VAL A O 1
ATOM 717 N N . GLY A 1 97 ? 2.740 -7.625 -11.947 1.00 90.25 97 GLY A N 1
ATOM 718 C CA . GLY A 1 97 ? 2.553 -8.290 -13.238 1.00 90.25 97 GLY A CA 1
ATOM 719 C C . GLY A 1 97 ? 3.759 -8.178 -14.177 1.00 90.25 97 GLY A C 1
ATOM 720 O O . GLY A 1 97 ? 4.003 -9.099 -14.954 1.00 90.25 97 GLY A O 1
ATOM 721 N N . LEU A 1 98 ? 4.581 -7.127 -14.045 1.00 91.69 98 LEU A N 1
ATOM 722 C CA . LEU A 1 98 ? 5.816 -6.962 -14.827 1.00 91.69 98 LEU A CA 1
ATOM 723 C C . LEU A 1 98 ? 6.875 -8.026 -14.518 1.00 91.69 98 LEU A C 1
ATOM 725 O O . LEU A 1 98 ? 7.840 -8.173 -15.267 1.00 91.69 98 LEU A O 1
ATOM 729 N N . ARG A 1 99 ? 6.722 -8.788 -13.429 1.00 93.81 99 ARG A N 1
ATOM 730 C CA . ARG A 1 99 ? 7.674 -9.824 -13.017 1.00 93.81 99 ARG A CA 1
ATOM 731 C C . ARG A 1 99 ? 7.943 -10.841 -14.126 1.00 93.81 99 ARG A C 1
ATOM 733 O O . ARG A 1 99 ? 9.103 -11.121 -14.420 1.00 93.81 99 ARG A O 1
ATOM 740 N N . ASP A 1 100 ? 6.898 -11.381 -14.746 1.00 91.25 100 ASP A N 1
ATOM 741 C CA . ASP A 1 100 ? 7.050 -12.416 -15.776 1.00 91.25 100 ASP A CA 1
ATOM 742 C C . ASP A 1 100 ? 7.644 -11.839 -17.066 1.00 91.25 100 ASP A C 1
ATOM 744 O O . ASP A 1 100 ? 8.470 -12.480 -17.722 1.00 91.25 100 ASP A O 1
ATOM 748 N N . GLU A 1 101 ? 7.296 -10.596 -17.404 1.00 91.31 101 GLU A N 1
ATOM 749 C CA . GLU A 1 101 ? 7.893 -9.877 -18.530 1.00 91.31 101 GLU A CA 1
ATOM 750 C C . GLU A 1 101 ? 9.385 -9.615 -18.304 1.00 91.31 101 GLU A C 1
ATOM 752 O O . GLU A 1 101 ? 10.192 -9.863 -19.198 1.00 91.31 101 GLU A O 1
ATOM 757 N N . LEU A 1 102 ? 9.776 -9.216 -17.091 1.00 92.69 102 LEU A N 1
ATOM 758 C CA . LEU A 1 102 ? 11.171 -9.003 -16.706 1.00 92.69 102 LEU A CA 1
ATOM 759 C C . LEU A 1 102 ? 11.979 -10.301 -16.700 1.00 92.69 102 LEU A C 1
ATOM 761 O O . LEU A 1 102 ? 13.120 -10.299 -17.155 1.00 92.69 102 LEU A O 1
ATOM 765 N N . VAL A 1 103 ? 11.405 -11.414 -16.235 1.00 92.69 103 VAL A N 1
ATOM 766 C CA . VAL A 1 103 ? 12.051 -12.735 -16.313 1.00 92.69 103 VAL A CA 1
ATOM 767 C C . VAL A 1 103 ? 12.287 -13.126 -17.771 1.00 92.69 103 VAL A C 1
ATOM 769 O O . VAL A 1 103 ? 13.394 -13.530 -18.131 1.00 92.69 103 VAL A O 1
ATOM 772 N N . ASN A 1 104 ? 11.276 -12.963 -18.625 1.00 92.31 104 ASN A N 1
ATOM 773 C CA . ASN A 1 104 ? 11.378 -13.277 -20.048 1.00 92.31 104 ASN A CA 1
ATOM 774 C C . ASN A 1 104 ? 12.386 -12.372 -20.771 1.00 92.31 104 ASN A C 1
ATOM 776 O O . ASN A 1 104 ? 13.189 -12.860 -21.568 1.00 92.31 104 ASN A O 1
ATOM 780 N N . ALA A 1 105 ? 12.373 -11.071 -20.483 1.00 92.50 105 ALA A N 1
ATOM 781 C CA . ALA A 1 105 ? 13.314 -10.108 -21.042 1.00 92.50 105 ALA A CA 1
ATOM 782 C C . ALA A 1 105 ? 14.749 -10.402 -20.588 1.00 92.50 105 ALA A C 1
ATOM 784 O O . ALA A 1 105 ? 15.651 -10.472 -21.422 1.00 92.50 105 ALA A O 1
ATOM 785 N N . ALA A 1 106 ? 14.959 -10.679 -19.298 1.00 92.38 106 ALA A N 1
ATOM 786 C CA . ALA A 1 106 ? 16.271 -11.020 -18.755 1.00 92.38 106 ALA A CA 1
ATOM 787 C C . ALA A 1 106 ? 16.817 -12.323 -19.353 1.00 92.38 106 ALA A C 1
ATOM 789 O O . ALA A 1 106 ? 18.002 -12.400 -19.672 1.00 92.38 106 ALA A O 1
ATOM 790 N N . ALA A 1 107 ? 15.965 -13.331 -19.560 1.00 91.69 107 ALA A N 1
ATOM 791 C CA . ALA A 1 107 ? 16.359 -14.576 -20.214 1.00 91.69 107 ALA A CA 1
ATOM 792 C C . ALA A 1 107 ? 16.794 -14.359 -21.673 1.00 91.69 107 ALA A C 1
ATOM 794 O O . ALA A 1 107 ? 17.709 -15.030 -22.141 1.00 91.69 107 ALA A O 1
ATOM 795 N N . ARG A 1 108 ? 16.188 -13.409 -22.395 1.00 91.81 108 ARG A N 1
ATOM 796 C CA . ARG A 1 108 ? 16.613 -13.047 -23.759 1.00 91.81 108 ARG A CA 1
ATOM 797 C C . ARG A 1 108 ? 17.896 -12.221 -23.762 1.00 91.81 108 ARG A C 1
ATOM 799 O O . ARG A 1 108 ? 18.781 -12.490 -24.561 1.00 91.81 108 ARG A O 1
ATOM 806 N N . ALA A 1 109 ? 18.013 -11.268 -22.841 1.00 90.69 109 ALA A N 1
ATOM 807 C CA . ALA A 1 109 ? 19.162 -10.376 -22.740 1.00 90.69 109 ALA A CA 1
ATOM 808 C C . ALA A 1 109 ? 20.441 -11.078 -22.251 1.00 90.69 109 ALA A C 1
ATOM 810 O O . ALA A 1 109 ? 21.536 -10.729 -22.683 1.00 90.69 109 ALA A O 1
ATOM 811 N N . PHE A 1 110 ? 20.309 -12.054 -21.346 1.00 89.50 110 PHE A N 1
ATOM 812 C CA . PHE A 1 110 ? 21.439 -12.659 -20.627 1.00 89.50 110 PHE A CA 1
ATOM 813 C C . PHE A 1 110 ? 21.510 -14.187 -20.731 1.00 89.50 110 PHE A C 1
ATOM 815 O O . PHE A 1 110 ? 22.414 -14.795 -20.153 1.00 89.50 110 PHE A O 1
ATOM 822 N N . LEU A 1 111 ? 20.575 -14.833 -21.439 1.00 86.00 111 LEU A N 1
ATOM 823 C CA . LEU A 1 111 ? 20.506 -16.292 -21.585 1.00 86.00 111 LEU A CA 1
ATOM 824 C C . LEU A 1 111 ? 20.620 -17.005 -20.221 1.00 86.00 111 LEU A C 1
ATOM 826 O O . LEU A 1 111 ? 19.869 -16.720 -19.286 1.00 86.00 111 LEU A O 1
ATOM 830 N N . PHE A 1 112 ? 21.579 -17.926 -20.088 1.00 78.31 112 PHE A N 1
ATOM 831 C CA . PHE A 1 112 ? 21.814 -18.718 -18.878 1.00 78.31 112 PHE A CA 1
ATOM 832 C C . PHE A 1 112 ? 22.371 -17.902 -17.697 1.00 78.31 112 PHE A C 1
ATOM 834 O O . PHE A 1 112 ? 22.411 -18.407 -16.575 1.00 78.31 112 PHE A O 1
ATOM 841 N N . GLU A 1 113 ? 22.800 -16.656 -17.919 1.00 84.06 113 GLU A N 1
ATOM 842 C CA . GLU A 1 113 ? 23.370 -15.790 -16.881 1.00 84.06 113 GLU A CA 1
ATOM 843 C C . GLU A 1 113 ? 22.345 -14.858 -16.232 1.00 84.06 113 GLU A C 1
ATOM 845 O O . GLU A 1 113 ? 22.686 -14.169 -15.273 1.00 84.06 113 GLU A O 1
ATOM 850 N N . ALA A 1 114 ? 21.080 -14.874 -16.671 1.00 78.06 114 ALA A N 1
ATOM 851 C CA . ALA A 1 114 ? 20.023 -14.021 -16.121 1.00 78.06 114 ALA A CA 1
ATOM 852 C C . ALA A 1 114 ? 19.927 -14.104 -14.584 1.00 78.06 114 ALA A C 1
ATOM 854 O O . ALA A 1 114 ? 19.902 -13.079 -13.907 1.00 78.06 114 ALA A O 1
ATOM 855 N N . GLY A 1 115 ? 19.975 -15.317 -14.019 1.00 76.50 115 GLY A N 1
ATOM 856 C CA . GLY A 1 115 ? 19.933 -15.533 -12.564 1.00 76.50 115 GLY A CA 1
ATOM 857 C C . GLY A 1 115 ? 21.202 -15.112 -11.807 1.00 76.50 115 GLY A C 1
ATOM 858 O O . GLY A 1 115 ? 21.206 -15.088 -10.578 1.00 76.50 115 GLY A O 1
ATOM 859 N N . ARG A 1 116 ? 22.288 -14.792 -12.518 1.00 84.38 116 ARG A N 1
ATOM 860 C CA . ARG A 1 116 ? 23.538 -14.266 -11.949 1.00 84.38 116 ARG A CA 1
ATOM 861 C C . ARG A 1 116 ? 23.610 -12.744 -12.005 1.00 84.38 116 ARG A C 1
ATOM 863 O O . ARG A 1 116 ? 24.509 -12.179 -11.389 1.00 84.38 116 ARG A O 1
ATOM 870 N N . GLN A 1 117 ? 22.678 -12.086 -12.698 1.00 90.31 117 GLN A N 1
ATOM 871 C CA . GLN A 1 117 ? 22.644 -10.632 -12.789 1.00 90.31 117 GLN A CA 1
ATOM 872 C C . GLN A 1 117 ? 22.134 -10.034 -11.468 1.00 90.31 117 GLN A C 1
ATOM 874 O O . GLN A 1 117 ? 20.944 -10.149 -11.163 1.00 90.31 117 GLN A O 1
ATOM 879 N N . PRO A 1 118 ? 22.992 -9.363 -10.674 1.00 91.56 118 PRO A N 1
ATOM 880 C CA . PRO A 1 118 ? 22.633 -8.930 -9.323 1.00 91.56 118 PRO A CA 1
ATOM 881 C C . PRO A 1 118 ? 21.470 -7.934 -9.323 1.00 91.56 118 PRO A C 1
ATOM 883 O O . PRO A 1 118 ? 20.626 -7.965 -8.431 1.00 91.56 118 PRO A O 1
ATOM 886 N N . HIS A 1 119 ? 21.387 -7.082 -10.344 1.00 93.56 119 HIS A N 1
ATOM 887 C CA . HIS A 1 119 ? 20.310 -6.107 -10.475 1.00 93.56 119 HIS A CA 1
ATOM 888 C C . HIS A 1 119 ? 18.978 -6.740 -10.892 1.00 93.56 119 HIS A C 1
ATOM 890 O O . HIS A 1 119 ? 17.941 -6.295 -10.415 1.00 93.56 119 HIS A O 1
ATOM 896 N N . VAL A 1 120 ? 18.989 -7.795 -11.718 1.00 92.56 120 VAL A N 1
ATOM 897 C CA . VAL A 1 120 ? 17.764 -8.546 -12.050 1.00 92.56 120 VAL A CA 1
ATOM 898 C C . VAL A 1 120 ? 17.236 -9.227 -10.790 1.00 92.56 120 VAL A C 1
ATOM 900 O O . VAL A 1 120 ? 16.067 -9.070 -10.452 1.00 92.56 120 VAL A O 1
ATOM 903 N N . THR A 1 121 ? 18.109 -9.897 -10.034 1.00 92.12 121 THR A N 1
ATOM 904 C CA . THR A 1 121 ? 17.744 -10.523 -8.756 1.00 92.12 121 THR A CA 1
ATOM 905 C C . THR A 1 121 ? 17.199 -9.506 -7.754 1.00 92.12 121 THR A C 1
ATOM 907 O O . THR A 1 121 ? 16.196 -9.780 -7.102 1.00 92.12 121 THR A O 1
ATOM 910 N N . ALA A 1 122 ? 17.811 -8.321 -7.652 1.00 93.38 122 ALA A N 1
ATOM 911 C CA . ALA A 1 122 ? 17.335 -7.256 -6.771 1.00 93.38 122 ALA A CA 1
ATOM 912 C C . ALA A 1 122 ? 15.936 -6.748 -7.162 1.00 93.38 122 ALA A C 1
ATOM 914 O O . ALA A 1 122 ? 15.092 -6.567 -6.289 1.00 93.38 122 ALA A O 1
ATOM 915 N N . ILE A 1 123 ? 15.671 -6.564 -8.461 1.00 94.56 123 ILE A N 1
ATOM 916 C CA . ILE A 1 123 ? 14.351 -6.149 -8.959 1.00 94.56 123 ILE A CA 1
ATOM 917 C C . ILE A 1 123 ? 13.297 -7.209 -8.640 1.00 94.56 123 ILE A C 1
ATOM 919 O O . ILE A 1 123 ? 12.257 -6.881 -8.077 1.00 94.56 123 ILE A O 1
ATOM 923 N N . LEU A 1 124 ? 13.567 -8.478 -8.963 1.00 93.69 124 LEU A N 1
ATOM 924 C CA . LEU A 1 124 ? 12.611 -9.564 -8.733 1.00 93.69 124 LEU A CA 1
ATOM 925 C C . LEU A 1 124 ? 12.325 -9.759 -7.240 1.00 93.69 124 LEU A C 1
ATOM 927 O O . LEU A 1 124 ? 11.166 -9.883 -6.860 1.00 93.69 124 LEU A O 1
ATOM 931 N N . ALA A 1 125 ? 13.354 -9.699 -6.390 1.00 91.44 125 ALA A N 1
ATOM 932 C CA . ALA A 1 125 ? 13.175 -9.738 -4.941 1.00 91.44 125 ALA A CA 1
ATOM 933 C C . ALA A 1 125 ? 12.336 -8.552 -4.436 1.00 91.44 125 ALA A C 1
ATOM 935 O O . ALA A 1 125 ? 11.459 -8.737 -3.597 1.00 91.44 125 ALA A O 1
ATOM 936 N N . GLY A 1 126 ? 12.560 -7.347 -4.971 1.00 92.19 126 GLY A N 1
ATOM 937 C CA . GLY A 1 126 ? 11.757 -6.170 -4.642 1.00 92.19 126 GLY A CA 1
ATOM 938 C C . GLY A 1 126 ? 10.289 -6.313 -5.058 1.00 92.19 126 GLY A C 1
ATOM 939 O O . GLY A 1 126 ? 9.402 -5.965 -4.283 1.00 92.19 126 GLY A O 1
ATOM 940 N N . LEU A 1 127 ? 10.011 -6.878 -6.238 1.00 92.81 127 LEU A N 1
ATOM 941 C CA . LEU A 1 127 ? 8.644 -7.169 -6.689 1.00 92.81 127 LEU A CA 1
ATOM 942 C C . LEU A 1 127 ? 7.964 -8.230 -5.812 1.00 92.81 127 LEU A C 1
ATOM 944 O O . LEU A 1 127 ? 6.797 -8.067 -5.452 1.00 92.81 127 LEU A O 1
ATOM 948 N N . ASP A 1 128 ? 8.692 -9.272 -5.405 1.00 90.69 128 ASP A N 1
ATOM 949 C CA . ASP A 1 128 ? 8.174 -10.321 -4.519 1.00 90.69 128 ASP A CA 1
ATOM 950 C C . ASP A 1 128 ? 7.778 -9.758 -3.133 1.00 90.69 128 ASP A C 1
ATOM 952 O O . ASP A 1 128 ? 6.817 -10.232 -2.521 1.00 90.69 128 ASP A O 1
ATOM 956 N N . LEU A 1 129 ? 8.452 -8.699 -2.657 1.00 88.38 129 LEU A N 1
ATOM 957 C CA . LEU A 1 129 ? 8.092 -7.990 -1.420 1.00 88.38 129 LEU A CA 1
ATOM 958 C C . LEU A 1 129 ? 6.800 -7.164 -1.536 1.00 88.38 129 LEU A C 1
ATOM 960 O O . LEU A 1 129 ? 6.162 -6.911 -0.513 1.00 88.38 129 LEU A O 1
ATOM 964 N N . LEU A 1 130 ? 6.389 -6.756 -2.742 1.00 88.00 130 LEU A N 1
ATOM 965 C CA . LEU A 1 130 ? 5.166 -5.969 -2.954 1.00 88.00 130 LEU A CA 1
ATOM 966 C C . LEU A 1 130 ? 3.897 -6.825 -2.964 1.00 88.00 130 LEU A C 1
ATOM 968 O O . LEU A 1 130 ? 2.850 -6.354 -2.520 1.00 88.00 130 LEU A O 1
ATOM 972 N N . ILE A 1 131 ? 3.985 -8.083 -3.415 1.00 84.44 131 ILE A N 1
ATOM 973 C CA . ILE A 1 131 ? 2.856 -9.031 -3.490 1.00 84.44 131 ILE A CA 1
ATOM 974 C C . ILE A 1 131 ? 2.013 -9.050 -2.201 1.00 84.44 131 ILE A C 1
ATOM 976 O O . ILE A 1 131 ? 0.794 -8.882 -2.281 1.00 84.44 131 ILE A O 1
ATOM 980 N N . PRO A 1 132 ? 2.599 -9.237 -1.001 1.00 80.12 132 PRO A N 1
ATOM 981 C CA . PRO A 1 132 ? 1.809 -9.317 0.223 1.00 80.12 132 PRO A CA 1
ATOM 982 C C . PRO A 1 132 ? 1.311 -7.954 0.739 1.00 80.12 132 PRO A C 1
ATOM 984 O O . PRO A 1 132 ? 0.443 -7.922 1.613 1.00 80.12 132 PRO A O 1
ATOM 987 N N . GLU A 1 133 ? 1.841 -6.833 0.240 1.00 80.25 133 GLU A N 1
ATOM 988 C CA . GLU A 1 133 ? 1.435 -5.476 0.641 1.00 80.25 133 GLU A CA 1
ATOM 989 C C . GLU A 1 133 ? 0.228 -4.968 -0.165 1.00 80.25 133 GLU A C 1
ATOM 991 O O . GLU A 1 133 ? -0.510 -4.103 0.304 1.00 80.25 133 GLU A O 1
ATOM 996 N N . MET A 1 134 ? -0.062 -5.590 -1.315 1.00 71.25 134 MET A N 1
ATOM 997 C CA . MET A 1 134 ? -1.209 -5.289 -2.185 1.00 71.25 134 MET A CA 1
ATOM 998 C C . MET A 1 134 ? -2.583 -5.393 -1.513 1.00 71.25 134 MET A C 1
ATOM 1000 O O . MET A 1 134 ? -3.587 -5.032 -2.115 1.00 71.25 134 MET A O 1
ATOM 1004 N N . THR A 1 135 ? -2.691 -5.944 -0.310 1.00 67.25 135 THR A N 1
ATOM 1005 C CA . THR A 1 135 ? -3.989 -6.135 0.347 1.00 67.25 135 THR A CA 1
ATOM 1006 C C . THR A 1 135 ? -4.223 -5.162 1.500 1.00 67.25 135 THR A C 1
ATOM 1008 O O . THR A 1 135 ? -5.351 -5.011 1.969 1.00 67.25 135 THR A O 1
ATOM 1011 N N . THR A 1 136 ? -3.177 -4.462 1.949 1.00 61.84 136 THR A N 1
ATOM 1012 C CA . THR A 1 136 ? -3.233 -3.644 3.162 1.00 61.84 136 THR A CA 1
ATOM 1013 C C . THR A 1 136 ? -3.320 -2.171 2.789 1.00 61.84 136 THR A C 1
ATOM 1015 O O . THR A 1 136 ? -2.368 -1.579 2.298 1.00 61.84 136 THR A O 1
ATOM 1018 N N . ALA A 1 137 ? -4.478 -1.566 3.036 1.00 63.84 137 ALA A N 1
ATOM 1019 C CA . ALA A 1 137 ? -4.731 -0.168 2.714 1.00 63.84 137 ALA A CA 1
ATOM 1020 C C . ALA A 1 137 ? -4.928 0.659 3.983 1.00 63.84 137 ALA A C 1
ATOM 1022 O O . ALA A 1 137 ? -6.042 1.029 4.350 1.00 63.84 137 ALA A O 1
ATOM 1023 N N . THR A 1 138 ? -3.825 0.896 4.687 1.00 77.25 138 THR A N 1
ATOM 1024 C CA . THR A 1 138 ? -3.745 1.882 5.770 1.00 77.25 138 THR A CA 1
ATOM 1025 C C . THR A 1 138 ? -2.673 2.913 5.427 1.00 77.25 138 THR A C 1
ATOM 1027 O O . THR A 1 138 ? -1.782 2.611 4.627 1.00 77.25 138 THR A O 1
ATOM 1030 N N . PRO A 1 139 ? -2.693 4.111 6.034 1.00 82.31 139 PRO A N 1
ATOM 1031 C CA . PRO A 1 139 ? -1.639 5.098 5.821 1.00 82.31 139 PRO A CA 1
ATOM 1032 C C . PRO A 1 139 ? -0.234 4.547 6.110 1.00 82.31 139 PRO A C 1
ATOM 1034 O O . PRO A 1 139 ? 0.703 4.833 5.362 1.00 82.31 139 PRO A O 1
ATOM 1037 N N . ALA A 1 140 ? -0.069 3.717 7.148 1.00 85.44 140 ALA A N 1
ATOM 1038 C CA . ALA A 1 140 ? 1.205 3.055 7.429 1.00 85.44 140 ALA A CA 1
ATOM 1039 C C . ALA A 1 140 ? 1.620 2.064 6.328 1.00 85.44 140 ALA A C 1
ATOM 1041 O O . ALA A 1 140 ? 2.778 2.077 5.907 1.00 85.44 140 ALA A O 1
ATOM 1042 N N . ALA A 1 141 ? 0.685 1.262 5.810 1.00 85.75 141 ALA A N 1
ATOM 1043 C CA . ALA A 1 141 ? 0.954 0.348 4.699 1.00 85.75 141 ALA A CA 1
ATOM 1044 C C . ALA A 1 141 ? 1.305 1.100 3.404 1.00 85.75 141 ALA A C 1
ATOM 1046 O O . ALA A 1 141 ? 2.229 0.703 2.693 1.00 85.75 141 ALA A O 1
ATOM 1047 N N . CYS A 1 142 ? 0.657 2.240 3.136 1.00 88.19 142 CYS A N 1
ATOM 1048 C CA . CYS A 1 142 ? 1.014 3.118 2.021 1.00 88.19 142 CYS A CA 1
ATOM 1049 C C . CYS A 1 142 ? 2.446 3.656 2.154 1.00 88.19 142 CYS A C 1
ATOM 1051 O O . CYS A 1 142 ? 3.198 3.602 1.182 1.00 88.19 142 CYS A O 1
ATOM 1053 N N . ARG A 1 143 ? 2.861 4.118 3.347 1.00 89.12 143 ARG A N 1
ATOM 1054 C CA . ARG A 1 143 ? 4.245 4.578 3.597 1.00 89.12 143 ARG A CA 1
ATOM 1055 C C . ARG A 1 143 ? 5.264 3.474 3.352 1.00 89.12 143 ARG A C 1
ATOM 1057 O O . ARG A 1 143 ? 6.241 3.687 2.637 1.00 89.12 143 ARG A O 1
ATOM 1064 N N . ARG A 1 144 ? 5.013 2.294 3.915 1.00 90.56 144 ARG A N 1
ATOM 1065 C CA . ARG A 1 144 ? 5.878 1.124 3.756 1.00 90.56 144 ARG A CA 1
ATOM 1066 C C . ARG A 1 144 ? 5.996 0.701 2.293 1.00 90.56 144 ARG A C 1
ATOM 1068 O O . ARG A 1 144 ? 7.102 0.526 1.793 1.00 90.56 144 ARG A O 1
ATOM 1075 N N . THR A 1 145 ? 4.874 0.605 1.585 1.00 91.81 145 THR A N 1
ATOM 1076 C CA . THR A 1 145 ? 4.856 0.251 0.158 1.00 91.81 145 THR A CA 1
ATOM 1077 C C . THR A 1 145 ? 5.590 1.297 -0.680 1.00 91.81 145 THR A C 1
ATOM 1079 O O . THR A 1 145 ? 6.394 0.943 -1.536 1.00 91.81 145 THR A O 1
ATOM 1082 N N . ALA A 1 146 ? 5.399 2.590 -0.396 1.00 92.19 146 ALA A N 1
ATOM 1083 C CA . ALA A 1 146 ? 6.131 3.666 -1.062 1.00 92.19 146 ALA A CA 1
ATOM 1084 C C . ALA A 1 146 ? 7.652 3.570 -0.837 1.00 92.19 146 ALA A C 1
ATOM 1086 O O . ALA A 1 146 ? 8.420 3.808 -1.771 1.00 92.19 146 ALA A O 1
ATOM 1087 N N . ARG A 1 147 ? 8.106 3.186 0.365 1.00 92.31 147 ARG A N 1
ATOM 1088 C CA . ARG A 1 147 ? 9.528 2.909 0.621 1.00 92.31 147 ARG A CA 1
ATOM 1089 C C . ARG A 1 147 ? 10.026 1.737 -0.223 1.00 92.31 147 ARG A C 1
ATOM 1091 O O . ARG A 1 147 ? 11.038 1.892 -0.894 1.00 92.31 147 ARG A O 1
ATOM 1098 N N . LEU A 1 148 ? 9.321 0.604 -0.220 1.00 92.06 148 LEU A N 1
ATOM 1099 C CA . LEU A 1 148 ? 9.705 -0.580 -1.002 1.00 92.06 148 LEU A CA 1
ATOM 1100 C C . LEU A 1 148 ? 9.794 -0.259 -2.503 1.00 92.06 148 LEU A C 1
ATOM 1102 O O . LEU A 1 148 ? 10.762 -0.622 -3.165 1.00 92.06 148 LEU A O 1
ATOM 1106 N N . LEU A 1 149 ? 8.836 0.508 -3.031 1.00 94.12 149 LEU A N 1
ATOM 1107 C CA . LEU A 1 149 ? 8.853 0.977 -4.419 1.00 94.12 149 LEU A CA 1
ATOM 1108 C C . LEU A 1 149 ? 10.050 1.879 -4.733 1.00 94.12 149 LEU A C 1
ATOM 1110 O O . LEU A 1 149 ? 10.517 1.883 -5.868 1.00 94.12 149 LEU A O 1
ATOM 1114 N N . ALA A 1 150 ? 10.568 2.632 -3.759 1.00 93.06 150 ALA A N 1
ATOM 1115 C CA . ALA A 1 150 ? 11.735 3.492 -3.958 1.00 93.06 150 ALA A CA 1
ATOM 1116 C C . ALA A 1 150 ? 13.024 2.700 -4.242 1.00 93.06 150 ALA A C 1
ATOM 1118 O O . ALA A 1 150 ? 13.976 3.263 -4.784 1.00 93.06 150 ALA A O 1
ATOM 1119 N N . GLU A 1 151 ? 13.061 1.409 -3.901 1.00 91.88 151 GLU A N 1
ATOM 1120 C CA . GLU A 1 151 ? 14.234 0.549 -4.080 1.00 91.88 151 GLU A CA 1
ATOM 1121 C C . GLU A 1 151 ? 14.323 -0.049 -5.497 1.00 91.88 151 GLU A C 1
ATOM 1123 O O . GLU A 1 151 ? 15.413 -0.419 -5.930 1.00 91.88 151 GLU A O 1
ATOM 1128 N N . LEU A 1 152 ? 13.219 -0.093 -6.257 1.00 94.50 152 LEU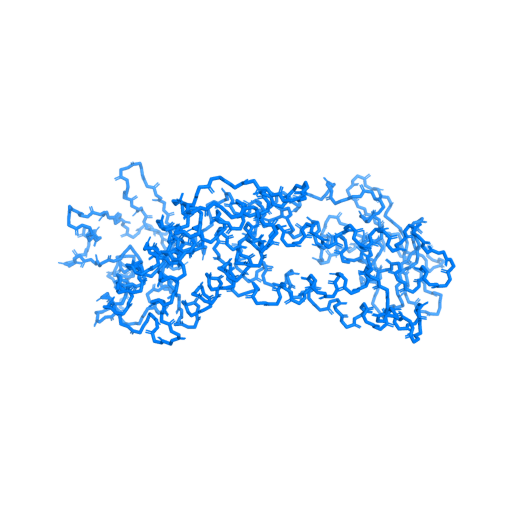 A N 1
ATOM 1129 C CA . LEU A 1 152 ? 13.159 -0.707 -7.595 1.00 94.50 152 LEU A CA 1
ATOM 1130 C C . LEU A 1 152 ? 13.852 0.101 -8.713 1.00 94.50 152 LEU A C 1
ATOM 1132 O O . LEU A 1 152 ? 14.540 -0.511 -9.539 1.00 94.50 152 LEU A O 1
ATOM 1136 N N . PRO A 1 153 ? 13.739 1.447 -8.786 1.00 95.00 153 PRO A N 1
ATOM 1137 C CA . PRO A 1 153 ? 14.303 2.200 -9.905 1.00 95.00 153 PRO A CA 1
ATOM 1138 C C . PRO A 1 153 ? 15.830 2.161 -9.981 1.00 95.00 153 PRO A C 1
ATOM 1140 O O . PRO A 1 153 ? 16.391 2.223 -11.072 1.00 95.00 153 PRO A O 1
ATOM 1143 N N . VAL A 1 154 ? 16.528 2.059 -8.847 1.00 94.88 154 VAL A N 1
ATOM 1144 C CA . VAL A 1 154 ? 18.001 2.090 -8.800 1.00 94.88 154 VAL A CA 1
ATOM 1145 C C . VAL A 1 154 ? 18.639 0.913 -9.556 1.00 94.88 154 VAL A C 1
ATOM 1147 O O . VAL A 1 154 ? 19.431 1.168 -10.471 1.00 94.88 154 VAL A O 1
ATOM 1150 N N . PRO A 1 155 ? 18.328 -0.364 -9.252 1.00 95.31 155 PRO A N 1
ATOM 1151 C CA . PRO A 1 155 ? 18.862 -1.488 -10.017 1.00 95.31 155 PRO A CA 1
ATOM 1152 C C . PRO A 1 155 ? 18.389 -1.476 -11.479 1.00 95.31 155 PRO A C 1
ATOM 1154 O O . PRO A 1 155 ? 19.182 -1.800 -12.362 1.00 95.31 155 PRO A O 1
ATOM 1157 N N . ALA A 1 156 ? 17.158 -1.031 -11.760 1.00 95.38 156 ALA A N 1
ATOM 1158 C CA . ALA A 1 156 ? 16.634 -0.928 -13.124 1.00 95.38 156 ALA A CA 1
ATOM 1159 C C . ALA A 1 156 ? 17.413 0.086 -13.980 1.00 95.38 156 ALA A C 1
ATOM 1161 O O . ALA A 1 156 ? 17.912 -0.253 -15.054 1.00 95.38 156 ALA A O 1
ATOM 1162 N N . ARG A 1 157 ? 17.617 1.307 -13.470 1.00 95.12 157 ARG A N 1
ATOM 1163 C CA . ARG A 1 157 ? 18.448 2.334 -14.122 1.00 95.12 157 ARG A CA 1
ATOM 1164 C C . ARG A 1 157 ? 19.890 1.859 -14.279 1.00 95.12 157 ARG A C 1
ATOM 1166 O O . ARG A 1 157 ? 20.507 2.097 -15.312 1.00 95.12 157 ARG A O 1
ATOM 1173 N N . THR A 1 158 ? 20.425 1.153 -13.280 1.00 94.69 158 THR A N 1
ATOM 1174 C CA . THR A 1 158 ? 21.789 0.612 -13.351 1.00 94.69 158 THR A CA 1
ATOM 1175 C C . THR A 1 158 ? 21.927 -0.399 -14.487 1.00 94.69 158 THR A C 1
ATOM 1177 O O . THR A 1 158 ? 22.872 -0.280 -15.263 1.00 94.69 158 THR A O 1
ATOM 1180 N N . LEU A 1 159 ? 20.979 -1.331 -14.655 1.00 92.56 159 LEU A N 1
ATOM 1181 C CA . LEU A 1 159 ? 20.967 -2.273 -15.785 1.00 92.56 159 LEU A CA 1
ATOM 1182 C C . LEU A 1 159 ? 20.968 -1.555 -17.136 1.00 92.56 159 LEU A C 1
ATOM 1184 O O . LEU A 1 159 ? 21.785 -1.891 -17.991 1.00 92.56 159 LEU A O 1
ATOM 1188 N N . LEU A 1 160 ? 20.105 -0.548 -17.303 1.00 91.81 160 LEU A N 1
ATOM 1189 C CA . LEU A 1 160 ? 19.991 0.214 -18.552 1.00 91.81 160 LEU A CA 1
ATOM 1190 C C . LEU A 1 160 ? 21.239 1.040 -18.879 1.00 91.81 160 LEU A C 1
ATOM 1192 O O . LEU A 1 160 ? 21.548 1.226 -20.054 1.00 91.81 160 LEU A O 1
ATOM 1196 N N . ASN A 1 161 ? 21.950 1.522 -17.859 1.00 91.56 161 ASN A N 1
ATOM 1197 C CA . ASN A 1 161 ? 23.156 2.333 -18.030 1.00 91.56 161 ASN A CA 1
ATOM 1198 C C . ASN A 1 161 ? 24.427 1.495 -18.226 1.00 91.56 161 ASN A C 1
ATOM 1200 O O . ASN A 1 161 ? 25.393 1.979 -18.810 1.00 91.56 161 ASN A O 1
ATOM 1204 N N . THR A 1 162 ? 24.456 0.264 -17.710 1.00 90.88 162 THR A N 1
ATOM 1205 C CA . THR A 1 162 ? 25.639 -0.615 -17.776 1.00 90.88 162 THR A CA 1
ATOM 1206 C C . THR A 1 162 ? 25.665 -1.507 -19.011 1.00 90.88 162 THR A C 1
ATOM 1208 O O . THR A 1 162 ? 26.741 -1.949 -19.410 1.00 90.88 162 THR A O 1
ATOM 1211 N N . HIS A 1 163 ? 24.515 -1.753 -19.641 1.00 88.62 163 HIS A N 1
ATOM 1212 C CA . HIS A 1 163 ? 24.403 -2.626 -20.807 1.00 88.62 163 HIS A CA 1
ATOM 1213 C C . HIS A 1 163 ? 24.113 -1.827 -22.080 1.00 88.62 163 HIS A C 1
ATOM 1215 O O . HIS A 1 163 ? 23.436 -0.802 -22.059 1.00 88.62 163 HIS A O 1
ATOM 1221 N N . THR A 1 164 ? 24.617 -2.315 -23.214 1.00 87.38 164 THR A N 1
ATOM 1222 C CA . THR A 1 164 ? 24.403 -1.735 -24.550 1.00 87.38 164 THR A CA 1
ATOM 1223 C C . THR A 1 164 ? 24.022 -2.833 -25.548 1.00 87.38 164 THR A C 1
ATOM 1225 O O . THR A 1 164 ? 24.044 -4.016 -25.204 1.00 87.38 164 THR A O 1
ATOM 1228 N N . GLY A 1 165 ? 23.639 -2.452 -26.771 1.00 87.75 165 GLY A N 1
ATOM 1229 C CA . GLY A 1 165 ? 23.248 -3.396 -27.822 1.00 87.75 165 GLY A CA 1
ATOM 1230 C C . GLY A 1 165 ? 21.991 -4.202 -27.478 1.00 87.75 165 GLY A C 1
ATOM 1231 O O . GLY A 1 165 ? 21.105 -3.715 -26.775 1.00 87.75 165 GLY A O 1
ATOM 1232 N N . GLU A 1 166 ? 21.939 -5.448 -27.947 1.00 86.38 166 GLU A N 1
ATOM 1233 C CA . GLU A 1 166 ? 20.754 -6.315 -27.881 1.00 86.38 166 GLU A CA 1
ATOM 1234 C C . GLU A 1 166 ? 20.239 -6.539 -26.446 1.00 86.38 166 GLU A C 1
ATOM 1236 O O . GLU A 1 166 ? 19.036 -6.501 -26.192 1.00 86.38 166 GLU A O 1
ATOM 1241 N N . ALA A 1 167 ? 21.140 -6.697 -25.471 1.00 87.38 167 ALA A N 1
ATOM 1242 C CA . ALA A 1 167 ? 20.752 -6.861 -24.069 1.00 87.38 167 ALA A CA 1
ATOM 1243 C C . ALA A 1 167 ? 19.985 -5.637 -23.542 1.00 87.38 167 ALA A C 1
ATOM 1245 O O . ALA A 1 167 ? 18.988 -5.777 -22.831 1.00 87.38 167 ALA A O 1
ATOM 1246 N N . ARG A 1 168 ? 20.416 -4.427 -23.923 1.00 90.19 168 ARG A N 1
ATOM 1247 C CA . ARG A 1 168 ? 19.698 -3.195 -23.581 1.00 90.19 168 ARG A CA 1
ATOM 1248 C C . ARG A 1 168 ? 18.369 -3.116 -24.324 1.00 90.19 168 ARG A C 1
ATOM 1250 O O . ARG A 1 168 ? 17.394 -2.700 -23.718 1.00 90.19 168 ARG A O 1
ATOM 1257 N N . GLU A 1 169 ? 18.311 -3.504 -25.595 1.00 89.56 169 GLU A N 1
ATOM 1258 C CA . GLU A 1 169 ? 17.073 -3.479 -26.389 1.00 89.56 169 GLU A CA 1
ATOM 1259 C C . GLU A 1 169 ? 15.979 -4.368 -25.787 1.00 89.56 169 GLU A C 1
ATOM 1261 O O . GLU A 1 169 ? 14.850 -3.909 -25.620 1.00 89.56 169 GLU A O 1
ATOM 1266 N N . TRP A 1 170 ? 16.318 -5.594 -25.372 1.00 91.44 170 TRP A N 1
ATOM 1267 C CA . TRP A 1 170 ? 15.370 -6.496 -24.709 1.00 91.44 170 TRP A CA 1
ATOM 1268 C C . TRP A 1 170 ? 14.898 -5.978 -23.347 1.00 91.44 170 TRP A C 1
ATOM 1270 O O . TRP A 1 170 ? 13.740 -6.180 -22.985 1.00 91.44 170 TRP A O 1
ATOM 1280 N N . MET A 1 171 ? 15.778 -5.315 -22.592 1.00 93.69 171 MET A N 1
ATOM 1281 C CA . MET A 1 171 ? 15.478 -4.846 -21.236 1.00 93.69 171 MET A CA 1
ATOM 1282 C C . MET A 1 171 ? 14.874 -3.438 -21.183 1.00 93.69 171 MET A C 1
ATOM 1284 O O . MET A 1 171 ? 14.292 -3.081 -20.161 1.00 93.69 171 MET A O 1
ATOM 1288 N N . LEU A 1 172 ? 15.010 -2.635 -22.245 1.00 94.31 172 LEU A N 1
ATOM 1289 C CA . LEU A 1 172 ? 14.673 -1.210 -22.238 1.00 94.31 172 LEU A CA 1
ATOM 1290 C C . LEU A 1 172 ? 13.242 -0.962 -21.782 1.00 94.31 172 LEU A C 1
ATOM 1292 O O . LEU A 1 172 ? 13.025 -0.257 -20.801 1.00 94.31 172 LEU A O 1
ATOM 1296 N N . PHE A 1 173 ? 12.285 -1.534 -22.506 1.00 94.50 173 PHE A N 1
ATOM 1297 C CA . PHE A 1 173 ? 10.878 -1.278 -22.254 1.00 94.50 173 PHE A CA 1
ATOM 1298 C C . PHE A 1 173 ? 10.405 -1.779 -20.880 1.00 94.50 173 PHE A C 1
ATOM 1300 O O . PHE A 1 173 ? 9.927 -0.947 -20.112 1.00 94.50 173 PHE A O 1
ATOM 1307 N N . PRO A 1 174 ? 10.590 -3.061 -20.496 1.00 95.00 174 PRO A N 1
ATOM 1308 C CA . PRO A 1 174 ? 10.085 -3.541 -19.207 1.00 95.00 174 PRO A CA 1
ATOM 1309 C C . PRO A 1 174 ? 10.750 -2.844 -18.007 1.00 95.00 174 PRO A C 1
ATOM 1311 O O . PRO A 1 174 ? 10.116 -2.666 -16.968 1.00 95.00 174 PRO A O 1
ATOM 1314 N N . LEU A 1 175 ? 12.008 -2.395 -18.126 1.00 96.19 175 LEU A N 1
ATOM 1315 C CA . LEU A 1 175 ? 12.648 -1.595 -17.076 1.00 96.19 175 LEU A CA 1
ATOM 1316 C C . LEU A 1 175 ? 12.158 -0.142 -17.059 1.00 96.19 175 LEU A C 1
ATOM 1318 O O . LEU A 1 175 ? 11.999 0.416 -15.976 1.00 96.19 175 LEU A O 1
ATOM 1322 N N . ALA A 1 176 ? 11.909 0.473 -18.217 1.00 95.38 176 ALA A N 1
ATOM 1323 C CA . ALA A 1 176 ? 11.315 1.807 -18.292 1.00 95.38 176 ALA A CA 1
ATOM 1324 C C . ALA A 1 176 ? 9.901 1.819 -17.689 1.00 95.38 176 ALA A C 1
ATOM 1326 O O . ALA A 1 176 ? 9.594 2.688 -16.874 1.00 95.38 176 ALA A O 1
ATOM 1327 N N . GLU A 1 177 ? 9.083 0.819 -18.021 1.00 95.00 177 GLU A N 1
ATOM 1328 C CA . GLU A 1 177 ? 7.744 0.616 -17.463 1.00 95.00 177 GLU A CA 1
ATOM 1329 C C . GLU A 1 177 ? 7.801 0.442 -15.944 1.00 95.00 177 GLU A C 1
ATOM 1331 O O . GLU A 1 177 ? 7.150 1.191 -15.213 1.00 95.00 177 GLU A O 1
ATOM 1336 N N . LEU A 1 178 ? 8.677 -0.439 -15.449 1.00 96.19 178 LEU A N 1
ATOM 1337 C CA . LEU A 1 178 ? 8.909 -0.612 -14.015 1.00 96.19 178 LEU A CA 1
ATOM 1338 C C . LEU A 1 178 ? 9.262 0.711 -13.322 1.00 96.19 178 LEU A C 1
ATOM 1340 O O . LEU A 1 178 ? 8.683 1.032 -12.288 1.00 96.19 178 LEU A O 1
ATOM 1344 N N . ILE A 1 179 ? 10.211 1.477 -13.871 1.00 95.69 179 ILE A N 1
ATOM 1345 C CA . ILE A 1 179 ? 10.668 2.744 -13.282 1.00 95.69 179 ILE A CA 1
ATOM 1346 C C . ILE A 1 179 ? 9.522 3.753 -13.219 1.00 95.69 179 ILE A C 1
ATOM 1348 O O . ILE A 1 179 ? 9.258 4.308 -12.152 1.00 95.69 179 ILE A O 1
ATOM 1352 N N . VAL A 1 180 ? 8.832 3.978 -14.340 1.00 94.00 180 VAL A N 1
ATOM 1353 C CA . VAL A 1 180 ? 7.756 4.971 -14.445 1.00 94.00 180 VAL A CA 1
ATOM 1354 C C . VAL A 1 180 ? 6.613 4.631 -13.497 1.00 94.00 180 VAL A C 1
ATOM 1356 O O . VAL A 1 180 ? 6.186 5.485 -12.717 1.00 94.00 180 VAL A O 1
ATOM 1359 N N . HIS A 1 181 ? 6.146 3.383 -13.511 1.00 93.12 181 HIS A N 1
ATOM 1360 C CA . HIS A 1 181 ? 5.035 2.969 -12.663 1.00 93.12 181 HIS A CA 1
ATOM 1361 C C . HIS A 1 181 ? 5.424 2.926 -11.181 1.00 93.12 181 HIS A C 1
ATOM 1363 O O . HIS A 1 181 ? 4.617 3.325 -10.340 1.00 93.12 181 HIS A O 1
ATOM 1369 N N . ALA A 1 182 ? 6.656 2.532 -10.836 1.00 94.56 182 ALA A N 1
ATOM 1370 C CA . ALA A 1 182 ? 7.113 2.535 -9.448 1.00 94.56 182 ALA A CA 1
ATOM 1371 C C . ALA A 1 182 ? 7.222 3.962 -8.897 1.00 94.56 182 ALA A C 1
ATOM 1373 O O . ALA A 1 182 ? 6.786 4.225 -7.776 1.00 94.56 182 ALA A O 1
ATOM 1374 N N . GLU A 1 183 ? 7.759 4.903 -9.678 1.00 93.19 183 GLU A N 1
ATOM 1375 C CA . GLU A 1 183 ? 7.851 6.310 -9.281 1.00 93.19 183 GLU A CA 1
ATOM 1376 C C . GLU A 1 183 ? 6.473 6.955 -9.127 1.00 93.19 183 GLU A C 1
ATOM 1378 O O . GLU A 1 183 ? 6.236 7.650 -8.133 1.00 93.19 183 GLU A O 1
ATOM 1383 N N . LEU A 1 184 ? 5.559 6.680 -10.062 1.00 91.19 184 LEU A N 1
ATOM 1384 C CA . LEU A 1 184 ? 4.196 7.194 -10.020 1.00 91.19 184 LEU A CA 1
ATOM 1385 C C . LEU A 1 184 ? 3.426 6.648 -8.812 1.00 91.19 184 LEU A C 1
ATOM 1387 O O . LEU A 1 184 ? 2.897 7.426 -8.015 1.00 91.19 184 LEU A O 1
ATOM 1391 N N . ALA A 1 185 ? 3.410 5.324 -8.633 1.00 92.00 185 ALA A N 1
ATOM 1392 C CA . ALA A 1 185 ? 2.731 4.683 -7.512 1.00 92.00 185 ALA A CA 1
ATOM 1393 C C . ALA A 1 185 ? 3.317 5.143 -6.171 1.00 92.00 185 ALA A C 1
ATOM 1395 O O . ALA A 1 185 ? 2.574 5.452 -5.240 1.00 92.00 185 ALA A O 1
ATOM 1396 N N . ARG A 1 186 ? 4.646 5.285 -6.073 1.00 92.94 186 ARG A N 1
ATOM 1397 C CA . ARG A 1 186 ? 5.316 5.810 -4.876 1.00 92.94 186 ARG A CA 1
ATOM 1398 C C . ARG A 1 186 ? 4.841 7.216 -4.523 1.00 92.94 186 ARG A C 1
ATOM 1400 O O . ARG A 1 186 ? 4.550 7.475 -3.353 1.00 92.94 186 ARG A O 1
ATOM 1407 N N . ALA A 1 187 ? 4.786 8.123 -5.496 1.00 90.44 187 ALA A N 1
ATOM 1408 C CA . ALA A 1 187 ? 4.356 9.500 -5.268 1.00 90.44 187 ALA A CA 1
ATOM 1409 C C . ALA A 1 187 ? 2.900 9.543 -4.776 1.00 90.44 187 ALA A C 1
ATOM 1411 O O . ALA A 1 187 ? 2.622 10.107 -3.715 1.00 90.44 187 ALA A O 1
ATOM 1412 N N . ARG A 1 188 ? 2.002 8.823 -5.456 1.00 90.06 188 ARG A N 1
ATOM 1413 C CA . ARG A 1 188 ? 0.582 8.739 -5.091 1.00 90.06 188 ARG A CA 1
ATOM 1414 C C . ARG A 1 188 ? 0.348 8.080 -3.734 1.00 90.06 188 ARG A C 1
ATOM 1416 O O . ARG A 1 188 ? -0.444 8.584 -2.938 1.00 90.06 188 ARG A O 1
ATOM 1423 N N . LEU A 1 189 ? 1.053 6.991 -3.417 1.00 90.12 189 LEU A N 1
ATOM 1424 C CA . LEU A 1 189 ? 0.995 6.336 -2.101 1.00 90.12 189 LEU A CA 1
ATOM 1425 C C . LEU A 1 189 ? 1.510 7.257 -0.994 1.00 90.12 189 LEU A C 1
ATOM 1427 O O . LEU A 1 189 ? 0.934 7.286 0.092 1.00 90.12 189 LEU A O 1
ATOM 1431 N N . THR A 1 190 ? 2.551 8.046 -1.274 1.00 90.56 190 THR A N 1
ATOM 1432 C CA . THR A 1 190 ? 3.053 9.054 -0.334 1.00 90.56 190 THR A CA 1
ATOM 1433 C C . THR A 1 190 ? 1.986 10.110 -0.071 1.00 90.56 190 THR A C 1
ATOM 1435 O O . THR A 1 190 ? 1.702 10.387 1.090 1.00 90.56 190 THR A O 1
ATOM 1438 N N . THR A 1 191 ? 1.333 10.654 -1.102 1.00 88.25 191 THR A N 1
ATOM 1439 C CA . THR A 1 191 ? 0.217 11.597 -0.915 1.00 88.25 191 THR A CA 1
ATOM 1440 C C . THR A 1 191 ? -0.939 10.954 -0.150 1.00 88.25 191 THR A C 1
ATOM 1442 O O . THR A 1 191 ? -1.449 11.539 0.802 1.00 88.25 191 THR A O 1
ATOM 1445 N N . THR A 1 192 ? -1.314 9.725 -0.505 1.00 86.44 192 THR A N 1
ATOM 1446 C CA . THR A 1 192 ? -2.402 8.971 0.145 1.00 86.44 192 THR A CA 1
ATOM 1447 C C . THR A 1 192 ? -2.129 8.762 1.630 1.00 86.44 192 THR A C 1
ATOM 1449 O O . THR A 1 192 ? -3.020 8.942 2.449 1.00 86.44 192 THR A O 1
ATOM 1452 N N . ALA A 1 193 ? -0.880 8.477 2.003 1.00 86.00 193 ALA A N 1
ATOM 1453 C CA . ALA A 1 193 ? -0.483 8.310 3.396 1.00 86.00 193 ALA A CA 1
ATOM 1454 C C . ALA A 1 193 ? -0.597 9.585 4.256 1.00 86.00 193 ALA A C 1
ATOM 1456 O O . ALA A 1 193 ? -0.586 9.479 5.485 1.00 86.00 193 ALA A O 1
ATOM 1457 N N . HIS A 1 194 ? -0.662 10.767 3.636 1.00 82.00 194 HIS A N 1
ATOM 1458 C CA . HIS A 1 194 ? -0.841 12.058 4.310 1.00 82.00 194 HIS A CA 1
ATOM 1459 C C . HIS A 1 194 ? -2.261 12.628 4.133 1.00 82.00 194 HIS A C 1
ATOM 1461 O O . HIS A 1 194 ? -2.606 13.616 4.782 1.00 82.00 194 HIS A O 1
ATOM 1467 N N . GLY A 1 195 ? -3.074 12.038 3.251 1.00 66.75 195 GLY A N 1
ATOM 1468 C CA . GLY A 1 195 ? -4.405 12.520 2.896 1.00 66.75 195 GLY A CA 1
ATOM 1469 C C . GLY A 1 195 ? -5.519 11.953 3.789 1.00 66.75 195 GLY A C 1
ATOM 1470 O O . GLY A 1 195 ? -5.402 10.839 4.300 1.00 66.75 195 GLY A O 1
ATOM 1471 N N . PRO A 1 196 ? -6.631 12.686 3.980 1.00 53.62 196 PRO A N 1
ATOM 1472 C CA . PRO A 1 196 ? -7.784 12.214 4.739 1.00 53.62 196 PRO A CA 1
ATOM 1473 C C . PRO A 1 196 ? -8.686 11.335 3.858 1.00 53.62 196 PRO A C 1
ATOM 1475 O O . PRO A 1 196 ? -9.732 11.783 3.396 1.00 53.62 196 PRO A O 1
ATOM 1478 N N . THR A 1 197 ? -8.303 10.089 3.593 1.00 57.66 197 THR A N 1
ATOM 1479 C CA . THR A 1 197 ? -9.135 9.155 2.819 1.00 57.66 197 THR A CA 1
ATOM 1480 C C . THR A 1 197 ? -9.911 8.229 3.761 1.00 57.66 197 THR A C 1
ATOM 1482 O O . THR A 1 197 ? -9.345 7.424 4.499 1.00 57.66 197 THR A O 1
ATOM 1485 N N . THR A 1 198 ? -11.242 8.361 3.766 1.00 55.56 198 THR A N 1
ATOM 1486 C CA . THR A 1 198 ? -12.146 7.660 4.698 1.00 55.56 198 THR A CA 1
ATOM 1487 C C . THR A 1 198 ? -12.085 6.140 4.559 1.00 55.56 198 THR A C 1
ATOM 1489 O O . THR A 1 198 ? -12.197 5.457 5.572 1.00 55.56 198 THR A O 1
ATOM 1492 N N . GLU A 1 199 ? -11.820 5.605 3.359 1.00 61.03 199 GLU A N 1
ATOM 1493 C CA . GLU A 1 199 ? -11.660 4.157 3.120 1.00 61.03 199 GLU A CA 1
ATOM 1494 C C . GLU A 1 199 ? -10.439 3.534 3.819 1.00 61.03 199 GLU A C 1
ATOM 1496 O O . GLU A 1 199 ? -10.413 2.327 4.068 1.00 61.03 199 GLU A O 1
ATOM 1501 N N . PHE A 1 200 ? -9.429 4.340 4.157 1.00 57.34 200 PHE A N 1
ATOM 1502 C CA . PHE A 1 200 ? -8.191 3.879 4.797 1.00 57.34 200 PHE A CA 1
ATOM 1503 C C . PHE A 1 200 ? -8.291 3.900 6.331 1.00 57.34 200 PHE A C 1
ATOM 1505 O O . PHE A 1 200 ? -7.348 3.524 7.031 1.00 57.34 200 PHE A O 1
ATOM 1512 N N . THR A 1 201 ? -9.445 4.318 6.860 1.00 68.88 201 THR A N 1
ATOM 1513 C CA . THR A 1 201 ? -9.747 4.449 8.290 1.00 68.88 201 THR A CA 1
ATOM 1514 C C . THR A 1 201 ? -11.046 3.718 8.640 1.00 68.88 201 THR A C 1
ATOM 1516 O O . THR A 1 201 ? -11.857 3.429 7.767 1.00 68.88 201 THR A O 1
ATOM 1519 N N . GLY A 1 202 ? -11.256 3.402 9.920 1.00 80.62 202 GLY A N 1
ATOM 1520 C CA . GLY A 1 202 ? -12.491 2.760 10.381 1.00 80.62 202 GLY A CA 1
ATOM 1521 C C . GLY A 1 202 ? -12.465 1.221 10.367 1.00 80.62 202 GLY A C 1
ATOM 1522 O O . GLY A 1 202 ? -11.402 0.599 10.226 1.00 80.62 202 GLY A O 1
ATOM 1523 N N . PRO A 1 203 ? -13.622 0.577 10.591 1.00 87.88 203 PRO A N 1
ATOM 1524 C CA . PRO A 1 203 ? -13.708 -0.864 10.813 1.00 87.88 203 PRO A CA 1
ATOM 1525 C C . PRO A 1 203 ? -13.298 -1.692 9.584 1.00 87.88 203 PRO A C 1
ATOM 1527 O O . PRO A 1 203 ? -13.366 -1.257 8.434 1.00 87.88 203 PRO A O 1
ATOM 1530 N N . PHE A 1 204 ? -12.884 -2.937 9.816 1.00 87.75 204 PHE A N 1
ATOM 1531 C CA . PHE A 1 204 ? -12.642 -3.904 8.753 1.00 87.75 204 PHE A CA 1
ATOM 1532 C C . PHE A 1 204 ? -13.971 -4.393 8.171 1.00 87.75 204 PHE A C 1
ATOM 1534 O O . PHE A 1 204 ? -14.789 -4.983 8.877 1.00 87.75 204 PHE A O 1
ATOM 1541 N N . ALA A 1 205 ? -14.154 -4.219 6.859 1.00 82.25 205 ALA A N 1
ATOM 1542 C CA . ALA A 1 205 ? -15.348 -4.695 6.159 1.00 82.25 205 ALA A CA 1
ATOM 1543 C C . ALA A 1 205 ? -15.457 -6.224 6.100 1.00 82.25 205 ALA A C 1
ATOM 1545 O O . ALA A 1 205 ? -16.552 -6.772 5.983 1.00 82.25 205 ALA A O 1
ATOM 1546 N N . ALA A 1 206 ? -14.329 -6.923 6.215 1.00 85.25 206 ALA A N 1
ATOM 1547 C CA . ALA A 1 206 ? -14.273 -8.373 6.214 1.00 85.25 206 ALA A CA 1
ATOM 1548 C C . ALA A 1 206 ? -13.174 -8.885 7.149 1.00 85.25 206 ALA A C 1
ATOM 1550 O O . ALA A 1 206 ? -12.147 -8.240 7.351 1.00 85.25 206 ALA A O 1
ATOM 1551 N N . ARG A 1 207 ? -13.372 -10.094 7.685 1.00 85.56 207 ARG A N 1
ATOM 1552 C CA . ARG A 1 207 ? -12.443 -10.720 8.641 1.00 85.56 207 ARG A CA 1
ATOM 1553 C C . ARG A 1 207 ? -11.047 -10.954 8.068 1.00 85.56 207 ARG A C 1
ATOM 1555 O O . ARG A 1 207 ? -10.067 -10.803 8.789 1.00 85.56 207 ARG A O 1
ATOM 1562 N N . TYR A 1 208 ? -10.951 -11.323 6.791 1.00 86.75 208 TYR A N 1
ATOM 1563 C CA . TYR A 1 208 ? -9.658 -11.598 6.162 1.00 86.75 208 TYR A CA 1
ATOM 1564 C C . TYR A 1 208 ? -8.776 -10.337 6.098 1.00 86.75 208 TYR A C 1
ATOM 1566 O O . TYR A 1 208 ? -7.572 -10.446 6.290 1.00 86.75 208 TYR A O 1
ATOM 1574 N N . LEU A 1 209 ? -9.364 -9.138 5.974 1.00 86.19 209 LEU A N 1
ATOM 1575 C CA . LEU A 1 209 ? -8.618 -7.871 5.985 1.00 86.19 209 LEU A CA 1
ATOM 1576 C C . LEU A 1 209 ? -7.928 -7.616 7.336 1.00 86.19 209 LEU A C 1
ATOM 1578 O O . LEU A 1 209 ? -6.810 -7.110 7.382 1.00 86.19 209 LEU A O 1
ATOM 1582 N N . ALA A 1 210 ? -8.562 -8.008 8.447 1.00 89.56 210 ALA A N 1
ATOM 1583 C CA . ALA A 1 210 ? -7.933 -7.933 9.766 1.00 89.56 210 ALA A CA 1
ATOM 1584 C C . ALA A 1 210 ? -6.747 -8.908 9.883 1.00 89.56 210 ALA A C 1
ATOM 1586 O O . ALA A 1 210 ? -5.730 -8.590 10.497 1.00 89.56 210 ALA A O 1
ATOM 1587 N N . GLN A 1 211 ? -6.858 -10.092 9.274 1.00 90.06 211 GLN A N 1
ATOM 1588 C CA . GLN A 1 211 ? -5.767 -11.070 9.235 1.00 90.06 211 GLN A CA 1
ATOM 1589 C C . GLN A 1 211 ? -4.599 -10.575 8.380 1.00 90.06 211 GLN A C 1
ATOM 1591 O O . GLN A 1 211 ? -3.447 -10.736 8.776 1.00 90.06 211 GLN A O 1
ATOM 1596 N N . GLU A 1 212 ? -4.885 -9.934 7.250 1.00 88.19 212 GLU A N 1
ATOM 1597 C CA . GLU A 1 212 ? -3.878 -9.316 6.387 1.00 88.19 212 GLU A CA 1
ATOM 1598 C C . GLU A 1 212 ? -3.146 -8.172 7.095 1.00 88.19 212 GLU A C 1
ATOM 1600 O O . GLU A 1 212 ? -1.918 -8.131 7.049 1.00 88.19 212 GLU A O 1
ATOM 1605 N N . ALA A 1 213 ? -3.857 -7.322 7.844 1.00 89.62 213 ALA A N 1
ATOM 1606 C CA . ALA A 1 213 ? -3.236 -6.270 8.651 1.00 89.62 213 ALA A CA 1
ATOM 1607 C C . ALA A 1 213 ? -2.286 -6.842 9.723 1.00 89.62 213 ALA A C 1
ATOM 1609 O O . ALA A 1 213 ? -1.161 -6.372 9.883 1.00 89.62 213 ALA A O 1
ATOM 1610 N N . ILE A 1 214 ? -2.685 -7.912 10.418 1.00 92.38 214 ILE A N 1
ATOM 1611 C CA . ILE A 1 214 ? -1.815 -8.598 11.391 1.00 92.38 214 ILE A CA 1
ATOM 1612 C C . ILE A 1 214 ? -0.627 -9.271 10.690 1.00 92.38 214 ILE A C 1
ATOM 1614 O O . ILE A 1 214 ? 0.489 -9.273 11.214 1.00 92.38 214 ILE A O 1
ATOM 1618 N N . ALA A 1 215 ? -0.834 -9.835 9.499 1.00 91.44 215 ALA A N 1
ATOM 1619 C CA . ALA A 1 215 ? 0.247 -10.392 8.696 1.00 91.44 215 ALA A CA 1
ATOM 1620 C C . ALA A 1 215 ? 1.250 -9.307 8.264 1.00 91.44 215 ALA A C 1
ATOM 1622 O O . ALA A 1 215 ? 2.451 -9.564 8.314 1.00 91.44 215 ALA A O 1
ATOM 1623 N N . ALA A 1 216 ? 0.789 -8.097 7.927 1.00 91.19 216 ALA A N 1
ATOM 1624 C CA . ALA A 1 216 ? 1.647 -6.950 7.627 1.00 91.19 216 ALA A CA 1
ATOM 1625 C C . ALA A 1 216 ? 2.504 -6.544 8.836 1.00 91.19 216 ALA A C 1
ATOM 1627 O O . ALA A 1 216 ? 3.715 -6.381 8.698 1.00 91.19 216 ALA A O 1
ATOM 1628 N N . VAL A 1 217 ? 1.922 -6.500 10.040 1.00 94.19 217 VAL A N 1
ATOM 1629 C CA . VAL A 1 217 ? 2.668 -6.268 11.294 1.00 94.19 217 VAL A CA 1
ATOM 1630 C C . VAL A 1 217 ? 3.754 -7.332 11.495 1.00 94.19 217 VAL A C 1
ATOM 1632 O O . VAL A 1 217 ? 4.897 -7.008 11.816 1.00 94.19 217 VAL A O 1
ATOM 1635 N N . ARG A 1 218 ? 3.451 -8.613 11.250 1.00 93.50 218 ARG A N 1
ATOM 1636 C CA . ARG A 1 218 ? 4.456 -9.687 11.353 1.00 93.50 218 ARG A CA 1
ATOM 1637 C C . ARG A 1 218 ? 5.575 -9.562 10.323 1.00 93.50 218 ARG A C 1
ATOM 1639 O O . ARG A 1 218 ? 6.728 -9.799 10.673 1.00 93.50 218 ARG A O 1
ATOM 1646 N N . ARG A 1 219 ? 5.260 -9.193 9.078 1.00 92.12 219 ARG A N 1
ATOM 1647 C CA . ARG A 1 219 ? 6.276 -8.946 8.041 1.00 92.12 219 ARG A CA 1
ATOM 1648 C C . ARG A 1 219 ? 7.169 -7.768 8.415 1.00 92.12 219 ARG A C 1
ATOM 1650 O O . ARG A 1 219 ? 8.382 -7.911 8.384 1.00 92.12 219 ARG A O 1
ATOM 1657 N N . ALA A 1 220 ? 6.596 -6.661 8.885 1.00 93.25 220 ALA A N 1
ATOM 1658 C CA . ALA A 1 220 ? 7.375 -5.523 9.374 1.00 93.25 220 ALA A CA 1
ATOM 1659 C C . ALA A 1 220 ? 8.282 -5.903 10.561 1.00 93.25 220 ALA A C 1
ATOM 1661 O O . ALA A 1 220 ? 9.430 -5.468 10.637 1.00 93.25 220 ALA A O 1
ATOM 1662 N N . HIS A 1 221 ? 7.815 -6.777 11.460 1.00 95.88 221 HIS A N 1
ATOM 1663 C CA . HIS A 1 221 ? 8.653 -7.322 12.529 1.00 95.88 221 HIS A CA 1
ATOM 1664 C C . HIS A 1 221 ? 9.799 -8.200 11.996 1.00 95.88 221 HIS A C 1
ATOM 1666 O O . HIS A 1 221 ? 10.911 -8.151 12.532 1.00 95.88 221 HIS A O 1
ATOM 1672 N N . HIS A 1 222 ? 9.556 -8.982 10.944 1.00 94.12 222 HIS A N 1
ATOM 1673 C CA . HIS A 1 222 ? 10.592 -9.770 10.282 1.00 94.12 222 HIS A CA 1
ATOM 1674 C C . HIS A 1 222 ? 11.664 -8.872 9.649 1.00 94.12 222 HIS A C 1
ATOM 1676 O O . HIS A 1 222 ? 12.838 -9.038 9.971 1.00 94.12 222 HIS A O 1
ATOM 1682 N N . ASP A 1 223 ? 11.270 -7.860 8.872 1.00 92.25 223 ASP A N 1
ATOM 1683 C CA . ASP A 1 223 ? 12.188 -6.885 8.261 1.00 92.25 223 ASP A CA 1
ATOM 1684 C C . ASP A 1 223 ? 13.040 -6.156 9.303 1.00 92.25 223 ASP A C 1
ATOM 1686 O O . ASP A 1 223 ? 14.245 -5.960 9.127 1.00 92.25 223 ASP A O 1
ATOM 1690 N N . LEU A 1 224 ? 12.422 -5.771 10.421 1.00 95.00 224 LEU A N 1
ATOM 1691 C CA . LEU A 1 224 ? 13.116 -5.151 11.541 1.00 95.00 224 LEU A CA 1
ATOM 1692 C C . LEU A 1 224 ? 14.140 -6.106 12.165 1.00 95.00 224 LEU A C 1
ATOM 1694 O O . LEU A 1 224 ? 15.254 -5.698 12.495 1.00 95.00 224 LEU A O 1
ATOM 1698 N N . THR A 1 225 ? 13.778 -7.381 12.320 1.00 94.31 225 THR A N 1
ATOM 1699 C CA . THR A 1 225 ? 14.665 -8.421 12.859 1.00 94.31 225 THR A CA 1
ATOM 1700 C C . THR A 1 225 ? 15.843 -8.683 11.924 1.00 94.31 225 THR A C 1
ATOM 1702 O O . THR A 1 225 ? 16.977 -8.832 12.390 1.00 94.31 225 THR A O 1
ATOM 1705 N N . ASP A 1 226 ? 15.599 -8.704 10.617 1.00 92.38 226 ASP A N 1
ATOM 1706 C CA . ASP A 1 226 ? 16.628 -8.851 9.593 1.00 92.38 226 ASP A CA 1
ATOM 1707 C C . ASP A 1 226 ? 17.569 -7.641 9.576 1.00 92.38 226 ASP A C 1
ATOM 1709 O O . ASP A 1 226 ? 18.787 -7.817 9.666 1.00 92.38 226 ASP A O 1
ATOM 1713 N N . SER A 1 227 ? 17.021 -6.423 9.606 1.00 91.00 227 SER A N 1
ATOM 1714 C CA . SER A 1 227 ? 17.791 -5.175 9.718 1.00 91.00 227 SER A CA 1
ATOM 1715 C C . SER A 1 227 ? 18.617 -5.124 11.008 1.00 91.00 227 SER A C 1
ATOM 1717 O O . SER A 1 227 ? 19.760 -4.673 11.017 1.00 91.00 227 SER A O 1
ATOM 1719 N N . ALA A 1 228 ? 18.101 -5.676 12.109 1.00 92.19 228 ALA A N 1
ATOM 1720 C CA . ALA A 1 228 ? 18.814 -5.732 13.382 1.00 92.19 228 ALA A CA 1
ATOM 1721 C C . ALA A 1 228 ? 20.057 -6.646 13.367 1.00 92.19 228 ALA A C 1
ATOM 1723 O O . ALA A 1 228 ? 20.867 -6.599 14.302 1.00 92.19 228 ALA A O 1
ATOM 1724 N N . ARG A 1 229 ? 20.240 -7.505 12.350 1.00 91.19 229 ARG A N 1
ATOM 1725 C CA . ARG A 1 229 ? 21.407 -8.405 12.251 1.00 91.19 229 ARG A CA 1
ATOM 1726 C C . ARG A 1 229 ? 22.709 -7.665 11.959 1.00 91.19 229 ARG A C 1
ATOM 1728 O O . ARG A 1 229 ? 23.770 -8.171 12.326 1.00 91.19 229 ARG A O 1
ATOM 1735 N N . SER A 1 230 ? 22.652 -6.493 11.333 1.00 89.12 230 SER A N 1
ATOM 1736 C CA . SER A 1 230 ? 23.842 -5.707 10.985 1.00 89.12 230 SER A CA 1
ATOM 1737 C C . SER A 1 230 ? 24.231 -4.655 12.035 1.00 89.12 230 SER A C 1
ATOM 1739 O O . SER A 1 230 ? 25.252 -3.972 11.894 1.00 89.12 230 SER A O 1
ATOM 1741 N N . LEU A 1 231 ? 23.462 -4.559 13.123 1.00 91.25 231 LEU A N 1
ATOM 1742 C CA . LEU A 1 231 ? 23.687 -3.610 14.210 1.00 91.25 231 LEU A CA 1
ATOM 1743 C C . LEU A 1 231 ? 24.757 -4.073 15.205 1.00 91.25 231 LEU A C 1
ATOM 1745 O O . LEU A 1 231 ? 25.005 -5.267 15.405 1.00 91.25 231 LEU A O 1
ATOM 1749 N N . ASN A 1 232 ? 25.345 -3.107 15.908 1.00 89.56 232 ASN A N 1
ATOM 1750 C CA . ASN A 1 232 ? 26.132 -3.371 17.106 1.00 89.56 232 ASN A CA 1
ATOM 1751 C C . ASN A 1 232 ? 25.178 -3.552 18.291 1.00 89.56 232 ASN A C 1
ATOM 1753 O O . ASN A 1 232 ? 24.496 -2.618 18.711 1.00 89.56 232 ASN A O 1
ATOM 1757 N N . ARG A 1 233 ? 25.103 -4.775 18.828 1.00 85.88 233 ARG A N 1
ATOM 1758 C CA . ARG A 1 233 ? 24.155 -5.105 19.898 1.00 85.88 233 ARG A CA 1
ATOM 1759 C C . ARG A 1 233 ? 24.663 -4.647 21.262 1.00 85.88 233 ARG A C 1
ATOM 1761 O O . ARG A 1 233 ? 25.614 -5.217 21.790 1.00 85.88 233 ARG A O 1
ATOM 1768 N N . SER A 1 234 ? 23.979 -3.668 21.851 1.00 90.44 234 SER A N 1
ATOM 1769 C CA . SER A 1 234 ? 24.070 -3.368 23.283 1.00 90.44 234 SER A CA 1
ATOM 1770 C C . SER A 1 234 ? 23.156 -4.301 24.095 1.00 90.44 234 SER A C 1
ATOM 1772 O O . SER A 1 234 ? 22.245 -4.939 23.553 1.00 90.44 234 SER A O 1
ATOM 1774 N N . ALA A 1 235 ? 23.382 -4.389 25.410 1.00 92.00 235 ALA A N 1
ATOM 1775 C CA . ALA A 1 235 ? 22.504 -5.140 26.316 1.00 92.00 235 ALA A CA 1
ATOM 1776 C C . ALA A 1 235 ? 21.074 -4.563 26.348 1.00 92.00 235 ALA A C 1
ATOM 1778 O O . ALA A 1 235 ? 20.097 -5.315 26.405 1.00 92.00 235 ALA A O 1
ATOM 1779 N N . GLU A 1 236 ? 20.965 -3.237 26.246 1.00 93.12 236 GLU A N 1
ATOM 1780 C CA . GLU A 1 236 ? 19.704 -2.498 26.173 1.00 93.12 236 GLU A CA 1
ATOM 1781 C C . GLU A 1 236 ? 18.923 -2.846 24.900 1.00 93.12 236 GLU A C 1
ATOM 1783 O O . GLU A 1 236 ? 17.805 -3.351 24.988 1.00 93.12 236 GLU A O 1
ATOM 1788 N N . LEU A 1 237 ? 19.548 -2.712 23.721 1.00 93.19 237 LEU A N 1
ATOM 1789 C CA . LEU A 1 237 ? 18.929 -3.058 22.438 1.00 93.19 237 LEU A CA 1
ATOM 1790 C C . LEU A 1 237 ? 18.523 -4.536 22.388 1.00 93.19 237 LEU A C 1
ATOM 1792 O O . LEU A 1 237 ? 17.442 -4.876 21.918 1.00 93.19 237 LEU A O 1
ATOM 1796 N N . THR A 1 238 ? 19.363 -5.429 22.915 1.00 94.00 238 THR A N 1
ATOM 1797 C CA . THR A 1 238 ? 19.051 -6.866 22.982 1.00 94.00 238 THR A CA 1
ATOM 1798 C C . THR A 1 238 ? 17.814 -7.139 23.839 1.00 94.00 238 THR A C 1
ATOM 1800 O O . THR A 1 238 ? 17.008 -8.007 23.507 1.00 94.00 238 THR A O 1
ATOM 1803 N N . THR A 1 239 ? 17.651 -6.406 24.940 1.00 96.06 239 THR A N 1
ATOM 1804 C CA . THR A 1 239 ? 16.483 -6.534 25.816 1.00 96.06 239 THR A CA 1
ATOM 1805 C C . THR A 1 239 ? 15.235 -5.956 25.158 1.00 96.06 239 THR A C 1
ATOM 1807 O O . THR A 1 239 ? 14.212 -6.635 25.139 1.00 96.06 239 THR A O 1
ATOM 1810 N N . ALA A 1 240 ? 15.331 -4.778 24.539 1.00 95.62 240 ALA A N 1
ATOM 1811 C CA . ALA A 1 240 ? 14.217 -4.150 23.831 1.00 95.62 240 ALA A CA 1
ATOM 1812 C C . ALA A 1 240 ? 13.714 -5.012 22.655 1.00 95.62 240 ALA A C 1
ATOM 1814 O O . ALA A 1 240 ? 12.516 -5.266 22.541 1.00 95.62 240 ALA A O 1
ATOM 1815 N N . LEU A 1 241 ? 14.623 -5.579 21.849 1.00 95.94 241 LEU A N 1
ATOM 1816 C CA . LEU A 1 241 ? 14.272 -6.515 20.771 1.00 95.94 241 LEU A CA 1
ATOM 1817 C C . LEU A 1 241 ? 13.583 -7.785 21.293 1.00 95.94 241 LEU A C 1
ATOM 1819 O O . LEU A 1 241 ? 12.678 -8.303 20.640 1.00 95.94 241 LEU A O 1
ATOM 1823 N N . ARG A 1 242 ? 13.975 -8.286 22.473 1.00 96.38 242 ARG A N 1
ATOM 1824 C CA . ARG A 1 242 ? 13.324 -9.444 23.109 1.00 96.38 242 ARG A CA 1
ATOM 1825 C C . ARG A 1 242 ? 11.897 -9.115 23.545 1.00 96.38 242 ARG A C 1
ATOM 1827 O O . ARG A 1 242 ? 10.998 -9.910 23.286 1.00 96.38 242 ARG A O 1
ATOM 1834 N N . THR A 1 243 ? 11.692 -7.955 24.168 1.00 97.06 243 THR A N 1
ATOM 1835 C CA . THR A 1 243 ? 10.362 -7.466 24.563 1.00 97.06 243 THR A CA 1
ATOM 1836 C C . THR A 1 243 ? 9.454 -7.309 23.348 1.00 97.06 243 THR A C 1
ATOM 1838 O O . THR A 1 243 ? 8.318 -7.780 23.360 1.00 97.06 243 THR A O 1
ATOM 1841 N N . LEU A 1 244 ? 9.970 -6.725 22.265 1.00 97.44 244 LEU A N 1
ATOM 1842 C CA . LEU A 1 244 ? 9.231 -6.586 21.016 1.00 97.44 244 LEU A CA 1
ATOM 1843 C C . LEU A 1 244 ? 8.861 -7.943 20.406 1.00 97.44 244 LEU A C 1
ATOM 1845 O O . LEU A 1 244 ? 7.707 -8.157 20.042 1.00 97.44 244 LEU A O 1
ATOM 1849 N N . ALA A 1 245 ? 9.810 -8.881 20.339 1.00 96.88 245 ALA A N 1
ATOM 1850 C CA . ALA A 1 245 ? 9.541 -10.231 19.848 1.00 96.88 245 ALA A CA 1
ATOM 1851 C C . ALA A 1 245 ? 8.460 -10.936 20.685 1.00 96.88 245 ALA A C 1
ATOM 1853 O O . ALA A 1 245 ? 7.574 -11.584 20.132 1.00 96.88 245 ALA A O 1
ATOM 1854 N N . GLN A 1 246 ? 8.482 -10.772 22.012 1.00 96.69 246 GLN A N 1
ATOM 1855 C CA . GLN A 1 246 ? 7.442 -11.304 22.892 1.00 96.69 246 GLN A CA 1
ATOM 1856 C C . GLN A 1 246 ? 6.066 -10.695 22.587 1.00 96.69 246 GLN A C 1
ATOM 1858 O O . GLN A 1 246 ? 5.097 -11.442 22.460 1.00 96.69 246 GLN A O 1
ATOM 1863 N N . ALA A 1 247 ? 5.976 -9.373 22.415 1.00 96.19 247 ALA A N 1
ATOM 1864 C CA . ALA A 1 247 ? 4.727 -8.706 22.050 1.00 96.19 247 ALA A CA 1
ATOM 1865 C C . ALA A 1 247 ? 4.178 -9.221 20.705 1.00 96.19 247 ALA A C 1
ATOM 1867 O O . ALA A 1 247 ? 3.018 -9.620 20.620 1.00 96.19 247 ALA A O 1
ATOM 1868 N N . CYS A 1 248 ? 5.028 -9.319 19.676 1.00 94.62 248 CYS A N 1
ATOM 1869 C CA . CYS A 1 248 ? 4.649 -9.847 18.361 1.00 94.62 248 CYS A CA 1
ATOM 1870 C C . CYS A 1 248 ? 4.207 -11.320 18.400 1.00 94.62 248 CYS A C 1
ATOM 1872 O O . CYS A 1 248 ? 3.286 -11.703 17.677 1.00 94.62 248 CYS A O 1
ATOM 1874 N N . ASN A 1 249 ? 4.816 -12.147 19.254 1.00 93.69 249 ASN A N 1
ATOM 1875 C CA . ASN A 1 249 ? 4.450 -13.559 19.412 1.00 93.69 249 ASN A CA 1
ATOM 1876 C C . ASN A 1 249 ? 3.055 -13.761 20.020 1.00 93.69 249 ASN A C 1
ATOM 1878 O O . ASN A 1 249 ? 2.464 -14.824 19.837 1.00 93.69 249 ASN A O 1
ATOM 1882 N N . HIS A 1 250 ? 2.516 -12.761 20.723 1.00 93.56 250 HIS A N 1
ATOM 1883 C CA . HIS A 1 250 ? 1.157 -12.813 21.260 1.00 93.56 250 HIS A CA 1
ATOM 1884 C C . HIS A 1 250 ? 0.074 -12.520 20.215 1.00 93.56 250 HIS A C 1
ATOM 1886 O O . HIS A 1 250 ? -1.089 -12.827 20.473 1.00 93.56 250 HIS A O 1
ATOM 1892 N N . LEU A 1 251 ? 0.425 -11.978 19.042 1.00 93.50 251 LEU A N 1
ATOM 1893 C CA . LEU A 1 251 ? -0.548 -11.697 17.986 1.00 93.50 251 LEU A CA 1
ATOM 1894 C C . LEU A 1 251 ? -1.185 -12.999 17.466 1.00 93.50 251 LEU A C 1
ATOM 1896 O O . LEU A 1 251 ? -0.467 -13.972 17.205 1.00 93.50 251 LEU A O 1
ATOM 1900 N N . PRO A 1 252 ? -2.509 -13.036 17.234 1.00 90.19 252 PRO A N 1
ATOM 1901 C CA . PRO A 1 252 ? -3.215 -14.251 16.848 1.00 90.19 252 PRO A CA 1
ATOM 1902 C C . PRO A 1 252 ? -2.952 -14.616 15.383 1.00 90.19 252 PRO A C 1
ATOM 1904 O O . PRO A 1 252 ? -2.876 -13.757 14.503 1.00 90.19 252 PRO A O 1
ATOM 1907 N N . TRP A 1 253 ? -2.768 -15.903 15.085 1.00 80.50 253 TRP A N 1
ATOM 1908 C CA . TRP A 1 253 ? -2.581 -16.379 13.702 1.00 80.50 253 TRP A CA 1
ATOM 1909 C C . TRP A 1 253 ? -3.896 -16.480 12.927 1.00 80.50 253 TRP A C 1
ATOM 1911 O O . TRP A 1 253 ? -3.903 -16.348 11.706 1.00 80.50 253 TRP A O 1
ATOM 1921 N N . ARG A 1 254 ? -5.000 -16.726 13.636 1.00 79.44 254 ARG A N 1
ATOM 1922 C CA . ARG A 1 254 ? -6.360 -16.884 13.108 1.00 79.44 254 ARG A CA 1
ATOM 1923 C C . ARG A 1 254 ? -7.361 -16.246 14.070 1.00 79.44 254 ARG A C 1
ATOM 1925 O O . ARG A 1 254 ? -6.990 -15.847 15.167 1.00 79.44 254 ARG A O 1
ATOM 1932 N N . ASP A 1 255 ? -8.615 -16.138 13.637 1.00 77.69 255 ASP A N 1
ATOM 1933 C CA . ASP A 1 255 ? -9.754 -15.681 14.454 1.00 77.69 255 ASP A CA 1
ATOM 1934 C C . ASP A 1 255 ? -9.710 -14.224 14.958 1.00 77.69 255 ASP A C 1
ATOM 1936 O O . ASP A 1 255 ? -10.578 -13.814 15.731 1.00 77.69 255 ASP A O 1
ATOM 1940 N N . ALA A 1 256 ? -8.784 -13.398 14.460 1.00 77.12 256 ALA A N 1
ATOM 1941 C CA . ALA A 1 256 ? -8.891 -11.952 14.620 1.00 77.12 256 ALA A CA 1
ATOM 1942 C C . ALA A 1 256 ? -10.196 -11.433 13.989 1.00 77.12 256 ALA A C 1
ATOM 1944 O O . ALA A 1 256 ? -10.638 -11.925 12.946 1.00 77.12 256 ALA A O 1
ATOM 1945 N N . ALA A 1 257 ? -10.815 -10.440 14.631 1.00 84.75 257 ALA A N 1
ATOM 1946 C CA . ALA A 1 257 ? -12.072 -9.828 14.199 1.00 84.75 257 ALA A CA 1
ATOM 1947 C C . ALA A 1 257 ? -13.283 -10.777 14.078 1.00 84.75 257 ALA A C 1
ATOM 1949 O O . ALA A 1 257 ? -14.234 -10.509 13.336 1.00 84.75 257 ALA A O 1
ATOM 1950 N N . ARG A 1 258 ? -13.290 -11.902 14.806 1.00 88.12 258 ARG A N 1
ATOM 1951 C CA . ARG A 1 258 ? -14.436 -12.823 14.817 1.00 88.12 258 ARG A CA 1
ATOM 1952 C C . ARG A 1 258 ? -15.584 -12.314 15.690 1.00 88.12 258 ARG A C 1
ATOM 1954 O O . ARG A 1 258 ? -16.742 -12.413 15.283 1.00 88.12 258 ARG A O 1
ATOM 1961 N N . THR A 1 259 ? -15.244 -11.802 16.866 1.00 92.12 259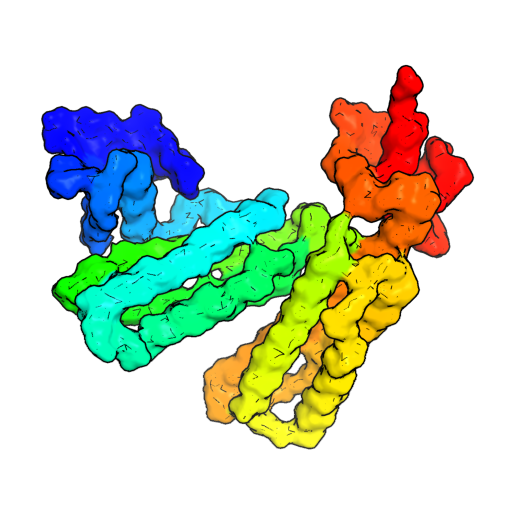 THR A N 1
ATOM 1962 C CA . THR A 1 259 ? -16.135 -11.232 17.890 1.00 92.12 259 THR A CA 1
ATOM 1963 C C . THR A 1 259 ? -15.571 -9.907 18.405 1.00 92.12 259 THR A C 1
ATOM 1965 O O . THR A 1 259 ? -14.369 -9.660 18.274 1.00 92.12 259 THR A O 1
ATOM 1968 N N . ALA A 1 260 ? -16.406 -9.074 19.033 1.00 93.19 260 ALA A N 1
ATOM 1969 C CA . ALA A 1 260 ? -15.947 -7.826 19.648 1.00 93.19 260 ALA A CA 1
ATOM 1970 C C . ALA A 1 260 ? -14.834 -8.066 20.692 1.00 93.19 260 ALA A C 1
ATOM 1972 O O . ALA A 1 260 ? -13.841 -7.344 20.697 1.00 93.19 260 ALA A O 1
ATOM 1973 N N . ASP A 1 261 ? -14.933 -9.131 21.492 1.00 94.25 261 ASP A N 1
ATOM 1974 C CA . ASP A 1 261 ? -13.914 -9.484 22.492 1.00 94.25 261 ASP A CA 1
ATOM 1975 C C . ASP A 1 261 ? -12.586 -9.907 21.848 1.00 94.25 261 ASP A C 1
ATOM 1977 O O . ASP A 1 261 ? -11.507 -9.498 22.288 1.00 94.25 261 ASP A O 1
ATOM 1981 N N . SER A 1 262 ? -12.652 -10.685 20.757 1.00 93.94 262 SER A N 1
ATOM 1982 C CA . SER A 1 262 ? -11.455 -11.059 19.993 1.00 93.94 262 SER A CA 1
ATOM 1983 C C . SER A 1 262 ? -10.774 -9.832 19.383 1.00 93.94 262 SER A C 1
ATOM 1985 O O . SER A 1 262 ? -9.544 -9.751 19.397 1.00 93.94 262 SER A O 1
ATOM 1987 N N . CYS A 1 263 ? -11.553 -8.844 18.914 1.00 94.81 263 CYS A N 1
ATOM 1988 C CA . CYS A 1 263 ? -11.013 -7.566 18.463 1.00 94.81 263 CYS A CA 1
ATOM 1989 C C . CYS A 1 263 ? -10.279 -6.865 19.603 1.00 94.81 263 CYS A C 1
ATOM 1991 O O . CYS A 1 263 ? -9.121 -6.520 19.436 1.00 94.81 263 CYS A O 1
ATOM 1993 N N . GLN A 1 264 ? -10.906 -6.717 20.773 1.00 95.06 264 GLN A N 1
ATOM 1994 C CA . GLN A 1 264 ? -10.314 -6.001 21.909 1.00 95.06 264 GLN A CA 1
ATOM 1995 C C . GLN A 1 264 ? -9.038 -6.648 22.448 1.00 95.06 264 GLN A C 1
ATOM 1997 O O . GLN A 1 264 ? -8.077 -5.949 22.784 1.00 95.06 264 GLN A O 1
ATOM 2002 N N . THR A 1 265 ? -9.006 -7.980 22.507 1.00 95.44 265 THR A N 1
ATOM 2003 C CA . THR A 1 265 ? -7.797 -8.717 22.898 1.00 95.44 265 THR A CA 1
ATOM 2004 C C . THR A 1 265 ? -6.677 -8.457 21.894 1.00 95.44 265 THR A C 1
ATOM 2006 O O . THR A 1 265 ? -5.562 -8.115 22.284 1.00 95.44 265 THR A O 1
ATOM 2009 N N . THR A 1 266 ? -6.989 -8.531 20.599 1.00 96.31 266 THR A N 1
ATOM 2010 C CA . THR A 1 266 ? -6.008 -8.294 19.533 1.00 96.31 266 THR A CA 1
ATOM 2011 C C . THR A 1 266 ? -5.546 -6.832 19.496 1.00 96.31 266 THR A C 1
ATOM 2013 O O . THR A 1 266 ? -4.354 -6.579 19.360 1.00 96.31 266 THR A O 1
ATOM 2016 N N . THR A 1 267 ? -6.446 -5.863 19.698 1.00 96.69 267 THR A N 1
ATOM 2017 C CA . THR A 1 267 ? -6.127 -4.432 19.848 1.00 96.69 267 THR A CA 1
ATOM 2018 C C . THR A 1 267 ? -5.127 -4.219 20.980 1.00 96.69 267 THR A C 1
ATOM 2020 O O . THR A 1 267 ? -4.125 -3.541 20.785 1.00 96.69 267 THR A O 1
ATOM 2023 N N . SER A 1 268 ? -5.348 -4.828 22.149 1.00 96.69 268 SER A N 1
ATOM 2024 C CA . SER A 1 268 ? -4.424 -4.715 23.288 1.00 96.69 268 SER A CA 1
ATOM 2025 C C . SER A 1 268 ? -3.034 -5.277 22.968 1.00 96.69 268 SER A C 1
ATOM 2027 O O . SER A 1 268 ? -2.024 -4.672 23.322 1.00 96.69 268 SER A O 1
ATOM 2029 N N . GLN A 1 269 ? -2.969 -6.406 22.258 1.00 97.12 269 GLN A N 1
ATOM 2030 C CA . GLN A 1 269 ? -1.704 -7.017 21.835 1.00 97.12 269 GLN A CA 1
ATOM 2031 C C . GLN A 1 269 ? -0.972 -6.162 20.792 1.00 97.12 269 GLN A C 1
ATOM 2033 O O . GLN A 1 269 ? 0.232 -5.957 20.908 1.00 97.12 269 GLN A O 1
ATOM 2038 N N . LEU A 1 270 ? -1.693 -5.604 19.817 1.00 97.50 270 LEU A N 1
ATOM 2039 C CA . LEU A 1 270 ? -1.130 -4.684 18.828 1.00 97.50 270 LEU A CA 1
ATOM 2040 C C . LEU A 1 270 ? -0.638 -3.385 19.472 1.00 97.50 270 LEU A C 1
ATOM 2042 O O . LEU A 1 270 ? 0.445 -2.920 19.132 1.00 97.50 270 LEU A O 1
ATOM 2046 N N . ARG A 1 271 ? -1.363 -2.842 20.458 1.00 98.00 271 ARG A N 1
ATOM 2047 C CA . ARG A 1 271 ? -0.896 -1.695 21.254 1.00 98.00 271 ARG A CA 1
ATOM 2048 C C . ARG A 1 271 ? 0.396 -2.014 22.001 1.00 98.00 271 ARG A C 1
ATOM 2050 O O . ARG A 1 271 ? 1.301 -1.189 22.003 1.00 98.00 271 ARG A O 1
ATOM 2057 N N . ALA A 1 272 ? 0.527 -3.217 22.563 1.00 97.81 272 ALA A N 1
ATOM 2058 C CA . ALA A 1 272 ? 1.778 -3.651 23.181 1.00 97.81 272 ALA A CA 1
ATOM 2059 C C . ALA A 1 272 ? 2.931 -3.746 22.163 1.00 97.81 272 ALA A C 1
ATOM 2061 O O . ALA A 1 272 ? 4.044 -3.321 22.469 1.00 97.81 272 ALA A O 1
ATOM 2062 N N . THR A 1 273 ? 2.677 -4.248 20.947 1.00 98.12 273 THR A N 1
ATOM 2063 C CA . THR A 1 273 ? 3.662 -4.243 19.850 1.00 98.12 273 THR A CA 1
ATOM 2064 C C . THR A 1 273 ? 4.062 -2.824 19.452 1.00 98.12 273 THR A C 1
ATOM 2066 O O . THR A 1 273 ? 5.254 -2.552 19.339 1.00 98.12 273 THR A O 1
ATOM 2069 N N . HIS A 1 274 ? 3.093 -1.921 19.290 1.00 97.50 274 HIS A N 1
ATOM 2070 C CA . HIS A 1 274 ? 3.320 -0.505 18.999 1.00 97.50 274 HIS A CA 1
ATOM 2071 C C . HIS A 1 274 ? 4.215 0.145 20.066 1.00 97.50 274 HIS A C 1
ATOM 2073 O O . HIS A 1 274 ? 5.293 0.640 19.745 1.00 97.50 274 HIS A O 1
ATOM 2079 N N . THR A 1 275 ? 3.850 0.031 21.348 1.00 97.75 275 THR A N 1
ATOM 2080 C CA . THR A 1 275 ? 4.647 0.570 22.461 1.00 97.75 275 THR A CA 1
ATOM 2081 C C . THR A 1 275 ? 6.053 -0.029 22.517 1.00 97.75 275 THR A C 1
ATOM 2083 O O . THR A 1 275 ? 7.018 0.691 22.762 1.00 97.75 275 THR A O 1
ATOM 2086 N N . ALA A 1 276 ? 6.201 -1.336 22.285 1.00 97.31 276 ALA A N 1
ATOM 2087 C CA . ALA A 1 276 ? 7.510 -1.984 22.295 1.00 97.31 276 ALA A CA 1
ATOM 2088 C C . ALA A 1 276 ? 8.396 -1.557 21.112 1.00 97.31 276 ALA A C 1
ATOM 2090 O O . ALA A 1 276 ? 9.613 -1.481 21.272 1.00 97.31 276 ALA A O 1
ATOM 2091 N N . ALA A 1 277 ? 7.807 -1.287 19.943 1.00 96.94 277 ALA A N 1
ATOM 2092 C CA . ALA A 1 277 ? 8.526 -0.797 18.770 1.00 96.94 277 ALA A CA 1
ATOM 2093 C C . ALA A 1 277 ? 8.977 0.662 18.952 1.00 96.94 277 ALA A C 1
ATOM 2095 O O . ALA A 1 277 ? 10.132 0.970 18.668 1.00 96.94 277 ALA A O 1
ATOM 2096 N N . ASP A 1 278 ? 8.116 1.525 19.500 1.00 96.00 278 ASP A N 1
ATOM 2097 C CA . ASP A 1 278 ? 8.446 2.927 19.809 1.00 96.00 278 ASP A CA 1
ATOM 2098 C C . ASP A 1 278 ? 9.516 3.065 20.896 1.00 96.00 278 ASP A C 1
ATOM 2100 O O . ASP A 1 278 ? 10.293 4.017 20.898 1.00 96.00 278 ASP A O 1
ATOM 2104 N N . ALA A 1 279 ? 9.582 2.101 21.815 1.00 94.75 279 ALA A N 1
ATOM 2105 C CA . ALA A 1 279 ? 10.578 2.072 22.880 1.00 94.75 279 ALA A CA 1
ATOM 2106 C C . ALA A 1 279 ? 11.959 1.556 22.427 1.00 94.75 279 ALA A C 1
ATOM 2108 O O . ALA A 1 279 ? 12.858 1.425 23.263 1.00 94.75 279 ALA A O 1
ATOM 2109 N N . LEU A 1 280 ? 12.153 1.218 21.145 1.00 95.19 280 LEU A N 1
ATOM 2110 C CA . LEU A 1 280 ? 13.454 0.758 20.664 1.00 95.19 280 LEU A CA 1
ATOM 2111 C C . LEU A 1 280 ? 14.494 1.887 20.744 1.00 95.19 280 LEU A C 1
ATOM 2113 O O . LEU A 1 280 ? 14.275 2.969 20.196 1.00 95.19 280 LEU A O 1
ATOM 2117 N N . PRO A 1 281 ? 15.655 1.645 21.382 1.00 91.31 281 PRO A N 1
ATOM 2118 C CA . PRO A 1 281 ? 16.701 2.649 21.464 1.00 91.31 281 PRO A CA 1
ATOM 2119 C C . PRO A 1 281 ? 17.335 2.868 20.091 1.00 91.31 281 PRO A C 1
ATOM 2121 O O . PRO A 1 281 ? 17.393 1.963 19.250 1.00 91.31 281 PRO A O 1
ATOM 2124 N N . THR A 1 282 ? 17.894 4.059 19.890 1.00 86.31 282 THR A N 1
ATOM 2125 C CA . THR A 1 282 ? 18.745 4.317 18.731 1.00 86.31 282 THR A CA 1
ATOM 2126 C C . THR A 1 282 ? 19.941 3.367 18.746 1.00 86.31 282 THR A C 1
ATOM 2128 O O . THR A 1 282 ? 20.592 3.143 19.768 1.00 86.31 282 THR A O 1
ATOM 2131 N N . ALA A 1 283 ? 20.225 2.773 17.591 1.00 83.31 283 ALA A N 1
ATOM 2132 C CA . ALA A 1 283 ? 21.295 1.800 17.443 1.00 83.31 283 ALA A CA 1
ATOM 2133 C C . ALA A 1 283 ? 22.467 2.378 16.650 1.00 83.31 283 ALA A C 1
ATOM 2135 O O . ALA A 1 283 ? 22.299 3.222 15.771 1.00 83.31 283 ALA A O 1
ATOM 2136 N N . THR A 1 284 ? 23.667 1.866 16.918 1.00 84.69 284 THR A N 1
ATOM 2137 C CA . THR A 1 284 ? 24.815 2.053 16.025 1.00 84.69 284 THR A CA 1
ATOM 2138 C C . THR A 1 284 ? 24.947 0.824 15.135 1.00 84.69 284 THR A C 1
ATOM 2140 O O . THR A 1 284 ? 24.675 -0.302 15.564 1.00 84.69 284 THR A O 1
ATOM 2143 N N . ALA A 1 285 ? 25.362 1.022 13.889 1.00 85.62 285 ALA A N 1
ATOM 2144 C CA . ALA A 1 285 ? 25.483 -0.061 12.923 1.00 85.62 285 ALA A CA 1
ATOM 2145 C C . ALA A 1 285 ? 26.908 -0.219 12.408 1.00 85.62 285 ALA A C 1
ATOM 2147 O O . ALA A 1 285 ? 27.735 0.686 12.519 1.00 85.62 285 ALA A O 1
ATOM 2148 N N . ARG A 1 286 ? 27.186 -1.396 11.842 1.00 83.31 286 ARG A N 1
ATOM 2149 C CA . ARG A 1 286 ? 28.491 -1.713 11.249 1.00 83.31 286 ARG A CA 1
ATOM 2150 C C . ARG A 1 286 ? 28.691 -1.047 9.893 1.00 83.31 286 ARG A C 1
ATOM 2152 O O . ARG A 1 286 ? 29.829 -0.770 9.527 1.00 83.31 286 ARG A O 1
ATOM 2159 N N . ARG A 1 287 ? 27.608 -0.823 9.143 1.00 84.62 287 ARG A N 1
ATOM 2160 C CA . ARG A 1 287 ? 27.632 -0.184 7.824 1.00 84.62 287 ARG A CA 1
ATOM 2161 C C . ARG A 1 287 ? 26.863 1.140 7.846 1.00 84.62 287 ARG A C 1
ATOM 2163 O O . ARG A 1 287 ? 25.907 1.272 8.615 1.00 84.62 287 ARG A O 1
ATOM 2170 N N . PRO A 1 288 ? 27.256 2.115 7.007 1.00 82.19 288 PRO A N 1
ATOM 2171 C CA . PRO A 1 288 ? 26.475 3.330 6.803 1.00 82.19 288 PRO A CA 1
ATOM 2172 C C . PRO A 1 288 ? 25.051 2.993 6.341 1.00 82.19 288 PRO A C 1
ATOM 2174 O O . PRO A 1 288 ? 24.872 2.125 5.496 1.00 82.19 288 PRO A O 1
ATOM 2177 N N . GLY A 1 289 ? 24.046 3.682 6.885 1.00 84.44 289 GLY A N 1
ATOM 2178 C CA . GLY A 1 289 ? 22.638 3.515 6.493 1.00 84.44 289 GLY A CA 1
ATOM 2179 C C . GLY A 1 289 ? 21.864 2.432 7.254 1.00 84.44 289 GLY A C 1
ATOM 2180 O O . GLY A 1 289 ? 20.674 2.614 7.491 1.00 84.44 289 GLY A O 1
ATOM 2181 N N . ASP A 1 290 ? 22.518 1.379 7.747 1.00 88.31 290 ASP A N 1
ATOM 2182 C CA . ASP A 1 290 ? 21.850 0.261 8.439 1.00 88.31 290 ASP A CA 1
ATOM 2183 C C . ASP A 1 290 ? 21.108 0.690 9.720 1.00 88.31 290 ASP A C 1
ATOM 2185 O O . ASP A 1 290 ? 20.003 0.227 9.995 1.00 88.31 290 ASP A O 1
ATOM 2189 N N . ALA A 1 291 ? 21.684 1.617 10.496 1.00 90.06 291 ALA A N 1
ATOM 2190 C CA . ALA A 1 291 ? 21.024 2.174 11.681 1.00 90.06 291 ALA A CA 1
ATOM 2191 C C . ALA A 1 291 ? 19.767 2.978 11.311 1.00 90.06 291 ALA A C 1
ATOM 2193 O O . ALA A 1 291 ? 18.766 2.930 12.022 1.00 90.06 291 ALA A O 1
ATOM 2194 N N . HIS A 1 292 ? 19.812 3.700 10.187 1.00 91.25 292 HIS A N 1
ATOM 2195 C CA . HIS A 1 292 ? 18.664 4.451 9.691 1.00 91.25 292 HIS A CA 1
ATOM 2196 C C . HIS A 1 292 ? 17.565 3.504 9.204 1.00 91.25 292 HIS A C 1
ATOM 2198 O O . HIS A 1 292 ? 16.420 3.658 9.618 1.00 91.25 292 HIS A O 1
ATOM 2204 N N . LEU A 1 293 ? 17.917 2.481 8.416 1.00 90.75 293 LEU A N 1
ATOM 2205 C CA . LEU A 1 293 ? 16.976 1.456 7.958 1.00 90.75 293 LEU A CA 1
ATOM 2206 C C . LEU A 1 293 ? 16.296 0.748 9.136 1.00 90.75 293 LEU A C 1
ATOM 2208 O O . LEU A 1 293 ? 15.078 0.608 9.140 1.00 90.75 293 LEU A O 1
ATOM 2212 N N . PHE A 1 294 ? 17.053 0.386 10.175 1.00 94.19 294 PHE A N 1
ATOM 2213 C CA . PHE A 1 294 ? 16.489 -0.191 11.395 1.00 94.19 294 PHE A CA 1
ATOM 2214 C C . PHE A 1 294 ? 15.428 0.716 12.040 1.00 94.19 294 PHE A C 1
ATOM 2216 O O . PHE A 1 294 ? 14.337 0.246 12.358 1.00 94.19 294 PHE A O 1
ATOM 2223 N N . MET A 1 295 ? 15.712 2.014 12.191 1.00 94.31 295 MET A N 1
ATOM 2224 C CA . MET A 1 295 ? 14.750 2.965 12.765 1.00 94.31 295 MET A CA 1
ATOM 2225 C C . MET A 1 295 ? 13.531 3.192 11.863 1.00 94.31 295 MET A C 1
ATOM 2227 O O . MET A 1 295 ? 12.421 3.370 12.369 1.00 94.31 295 MET A O 1
ATOM 2231 N N . VAL A 1 296 ? 13.709 3.145 10.540 1.00 92.88 296 VAL A N 1
ATOM 2232 C CA . VAL A 1 296 ? 12.602 3.191 9.575 1.00 92.88 296 VAL A CA 1
ATOM 2233 C C . VAL A 1 296 ? 11.705 1.964 9.748 1.00 92.88 296 VAL A C 1
ATOM 2235 O O . VAL A 1 296 ? 10.503 2.124 9.939 1.00 92.88 296 VAL A O 1
ATOM 2238 N N . CYS A 1 297 ? 12.269 0.754 9.790 1.00 93.81 297 CYS A N 1
ATOM 2239 C CA . CYS A 1 297 ? 11.504 -0.473 10.026 1.00 93.81 297 CYS A CA 1
ATOM 2240 C C . CYS A 1 297 ? 10.806 -0.481 11.398 1.00 93.81 297 CYS A C 1
ATOM 2242 O O . CYS A 1 297 ? 9.687 -0.978 11.510 1.00 93.81 297 CYS A O 1
ATOM 2244 N N . ALA A 1 298 ? 11.432 0.084 12.438 1.00 95.56 298 ALA A N 1
ATOM 2245 C CA . ALA A 1 298 ? 10.829 0.197 13.767 1.00 95.56 298 ALA A CA 1
ATOM 2246 C C . ALA A 1 298 ? 9.602 1.118 13.738 1.00 95.56 298 ALA A C 1
ATOM 2248 O O . ALA A 1 298 ? 8.532 0.748 14.222 1.00 95.56 298 ALA A O 1
ATOM 2249 N N . THR A 1 299 ? 9.740 2.275 13.086 1.00 95.00 299 THR A N 1
ATOM 2250 C CA . THR A 1 299 ? 8.642 3.226 12.865 1.00 95.00 299 THR A CA 1
ATOM 2251 C C . THR A 1 299 ? 7.513 2.599 12.042 1.00 95.00 299 THR A C 1
ATOM 2253 O O . THR A 1 299 ? 6.346 2.734 12.396 1.00 95.00 299 THR A O 1
ATOM 2256 N N . GLU A 1 300 ? 7.831 1.874 10.965 1.00 93.81 300 GLU A N 1
ATOM 2257 C CA . GLU A 1 300 ? 6.831 1.173 10.147 1.00 93.81 300 GLU A CA 1
ATOM 2258 C C . GLU A 1 300 ? 6.042 0.145 10.961 1.00 93.81 300 GLU A C 1
ATOM 2260 O O . GLU A 1 300 ? 4.813 0.134 10.906 1.00 93.81 300 GLU A O 1
ATOM 2265 N N . LEU A 1 301 ? 6.736 -0.696 11.734 1.00 96.31 301 LEU A N 1
ATOM 2266 C CA . LEU A 1 301 ? 6.104 -1.690 12.598 1.00 96.31 301 LEU A CA 1
ATOM 2267 C C . LEU A 1 301 ? 5.173 -1.032 13.619 1.00 96.31 301 LEU A C 1
ATOM 2269 O O . LEU A 1 301 ? 4.044 -1.487 13.803 1.00 96.31 301 LEU A O 1
ATOM 2273 N N . SER A 1 302 ? 5.648 0.037 14.257 1.00 96.88 302 SER A N 1
ATOM 2274 C CA . SER A 1 302 ? 4.881 0.808 15.228 1.00 96.88 302 SER A CA 1
ATOM 2275 C C . SER A 1 302 ? 3.588 1.360 14.621 1.00 96.88 302 SER A C 1
ATOM 2277 O O . SER A 1 302 ? 2.502 1.111 15.147 1.00 96.88 302 SER A O 1
ATOM 2279 N N . LEU A 1 303 ? 3.687 2.031 13.470 1.00 93.69 303 LEU A N 1
ATOM 2280 C CA . LEU A 1 303 ? 2.543 2.641 12.793 1.00 93.69 303 LEU A CA 1
ATOM 2281 C C . LEU A 1 303 ? 1.556 1.596 12.261 1.00 93.69 303 LEU A C 1
ATOM 2283 O O . LEU A 1 303 ? 0.350 1.781 12.388 1.00 93.69 303 LEU A O 1
ATOM 2287 N N . LEU A 1 304 ? 2.039 0.479 11.707 1.00 93.56 304 LEU A N 1
ATOM 2288 C CA . LEU A 1 304 ? 1.174 -0.622 11.267 1.00 93.56 304 LEU A CA 1
ATOM 2289 C C . LEU A 1 304 ? 0.413 -1.244 12.442 1.00 93.56 304 LEU A C 1
ATOM 2291 O O . LEU A 1 304 ? -0.768 -1.564 12.310 1.00 93.56 304 LEU A O 1
ATOM 2295 N N . ALA A 1 305 ? 1.079 -1.420 13.586 1.00 95.50 305 ALA A N 1
ATOM 2296 C CA . ALA A 1 305 ? 0.454 -1.967 14.782 1.00 95.50 305 ALA A CA 1
ATOM 2297 C C . ALA A 1 305 ? -0.607 -1.013 15.354 1.00 95.50 305 ALA A C 1
ATOM 2299 O O . ALA A 1 305 ? -1.696 -1.471 15.699 1.00 95.50 305 ALA A O 1
ATOM 2300 N N . ALA A 1 306 ? -0.328 0.294 15.393 1.00 94.69 306 ALA A N 1
ATOM 2301 C CA . ALA A 1 306 ? -1.287 1.317 15.808 1.00 94.69 306 ALA A CA 1
ATOM 2302 C C . ALA A 1 306 ? -2.511 1.373 14.874 1.00 94.69 306 ALA A C 1
ATOM 2304 O O . ALA A 1 306 ? -3.636 1.193 15.339 1.00 94.69 306 ALA A O 1
ATOM 2305 N N . ASP A 1 307 ? -2.296 1.491 13.557 1.00 91.31 307 ASP A N 1
ATOM 2306 C CA . ASP A 1 307 ? -3.373 1.512 12.556 1.00 91.31 307 ASP A CA 1
ATOM 2307 C C . ASP A 1 307 ? -4.266 0.262 12.679 1.00 91.31 307 ASP A C 1
ATOM 2309 O O . ASP A 1 307 ? -5.495 0.349 12.704 1.00 91.31 307 ASP A O 1
ATOM 2313 N N . ALA A 1 308 ? -3.664 -0.929 12.780 1.00 92.38 308 ALA A N 1
ATOM 2314 C CA . ALA A 1 308 ? -4.412 -2.177 12.915 1.00 92.38 308 ALA A CA 1
ATOM 2315 C C . ALA A 1 308 ? -5.191 -2.254 14.240 1.00 92.38 308 ALA A C 1
ATOM 2317 O O . ALA A 1 308 ? -6.313 -2.771 14.259 1.00 92.38 308 ALA A O 1
ATOM 2318 N N . ALA A 1 309 ? -4.623 -1.739 15.336 1.00 94.62 309 ALA A N 1
ATOM 2319 C CA . ALA A 1 309 ? -5.271 -1.697 16.644 1.00 94.62 309 ALA A CA 1
ATOM 2320 C C . ALA A 1 309 ? -6.524 -0.813 16.621 1.00 94.62 309 ALA A C 1
ATOM 2322 O O . ALA A 1 309 ? -7.582 -1.256 17.080 1.00 94.62 309 ALA A O 1
ATOM 2323 N N . ASP A 1 310 ? -6.418 0.382 16.038 1.00 92.31 310 ASP A N 1
ATOM 2324 C CA . ASP A 1 310 ? -7.509 1.354 15.935 1.00 92.31 310 ASP A CA 1
ATOM 2325 C C . ASP A 1 310 ? -8.633 0.833 15.035 1.00 92.31 310 ASP A C 1
ATOM 2327 O O . ASP A 1 310 ? -9.817 0.906 15.378 1.00 92.31 310 ASP A O 1
ATOM 2331 N N . ARG A 1 311 ? -8.285 0.199 13.909 1.00 91.19 311 ARG A N 1
ATOM 2332 C CA . ARG A 1 311 ? -9.277 -0.444 13.037 1.00 91.19 311 ARG A CA 1
ATO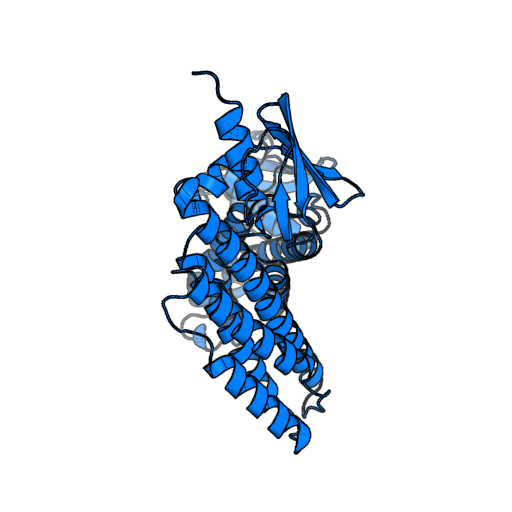M 2333 C C . ARG A 1 311 ? -9.969 -1.622 13.713 1.00 91.19 311 ARG A C 1
ATOM 2335 O O . ARG A 1 311 ? -11.173 -1.806 13.528 1.00 91.19 311 ARG A O 1
ATOM 2342 N N . LEU A 1 312 ? -9.260 -2.426 14.508 1.00 93.75 312 LEU A N 1
ATOM 2343 C CA . LEU A 1 312 ? -9.879 -3.498 15.295 1.00 93.75 312 LEU A CA 1
ATOM 2344 C C . LEU A 1 312 ? -10.790 -2.951 16.394 1.00 93.75 312 LEU A C 1
ATOM 2346 O O . LEU A 1 312 ? -11.848 -3.532 16.627 1.00 93.75 312 LEU A O 1
ATOM 2350 N N . GLU A 1 313 ? -10.444 -1.827 17.019 1.00 94.25 313 GLU A N 1
ATOM 2351 C CA . GLU A 1 313 ? -11.312 -1.154 17.988 1.00 94.25 313 GLU A CA 1
ATOM 2352 C C . GLU A 1 313 ? -12.605 -0.660 17.326 1.00 94.25 313 GLU A C 1
ATOM 2354 O O . GLU A 1 313 ? -13.700 -0.982 17.797 1.00 94.25 313 GLU A O 1
ATOM 2359 N N . ALA A 1 314 ? -12.497 -0.001 16.170 1.00 92.12 314 ALA A N 1
ATOM 2360 C CA . ALA A 1 314 ? -13.652 0.383 15.359 1.00 92.12 314 ALA A CA 1
ATOM 2361 C C . ALA A 1 314 ? -14.480 -0.843 14.926 1.00 92.12 314 ALA A C 1
ATOM 2363 O O . ALA A 1 314 ? -15.710 -0.839 14.987 1.00 92.12 314 ALA A O 1
ATOM 2364 N N . THR A 1 315 ? -13.818 -1.944 14.556 1.00 93.69 315 THR A N 1
ATOM 2365 C CA . THR A 1 315 ? -14.487 -3.208 14.198 1.00 93.69 315 THR A CA 1
ATOM 2366 C C . THR A 1 315 ? -15.217 -3.818 15.393 1.00 93.69 315 THR A C 1
ATOM 2368 O O . THR A 1 315 ? -16.320 -4.338 15.238 1.00 93.69 315 THR A O 1
ATOM 2371 N N . ALA A 1 316 ? -14.644 -3.746 16.598 1.00 95.00 316 ALA A N 1
ATOM 2372 C CA . ALA A 1 316 ? -15.292 -4.202 17.824 1.00 95.00 316 ALA A CA 1
ATOM 2373 C C . ALA A 1 316 ? -16.583 -3.420 18.088 1.00 95.00 316 ALA A C 1
ATOM 2375 O O . ALA A 1 316 ? -17.601 -4.017 18.436 1.00 95.00 316 ALA A O 1
ATOM 2376 N N . ALA A 1 317 ? -16.551 -2.100 17.889 1.00 94.06 317 ALA A N 1
ATOM 2377 C CA . ALA A 1 317 ? -17.722 -1.241 17.998 1.00 94.06 317 ALA A CA 1
ATOM 2378 C C . ALA A 1 317 ? -18.807 -1.620 16.974 1.00 94.06 317 ALA A C 1
ATOM 2380 O O . ALA A 1 317 ? -19.944 -1.885 17.366 1.00 94.06 317 ALA A O 1
ATOM 2381 N N . ALA A 1 318 ? -18.449 -1.770 15.695 1.00 93.62 318 ALA A N 1
ATOM 2382 C CA . ALA A 1 318 ? -19.387 -2.187 14.648 1.00 93.62 318 ALA A CA 1
ATOM 2383 C C . ALA A 1 318 ? -19.983 -3.589 14.899 1.00 93.62 318 ALA A C 1
ATOM 2385 O O . ALA A 1 318 ? -21.165 -3.822 14.650 1.00 93.62 318 ALA A O 1
ATOM 2386 N N . LEU A 1 319 ? -19.199 -4.531 15.439 1.00 94.69 319 LEU A N 1
ATOM 2387 C CA . LEU A 1 319 ? -19.683 -5.869 15.804 1.00 94.69 319 LEU A CA 1
ATOM 2388 C C . LEU A 1 319 ? -20.706 -5.845 16.947 1.00 94.69 319 LEU A C 1
ATOM 2390 O O . LEU A 1 319 ? -21.598 -6.691 16.967 1.00 94.69 319 LEU A O 1
ATOM 2394 N N . ARG A 1 320 ? -20.606 -4.893 17.884 1.00 94.88 320 ARG A N 1
ATOM 2395 C CA . ARG A 1 320 ? -21.628 -4.711 18.930 1.00 94.88 320 ARG A CA 1
ATOM 2396 C C . ARG A 1 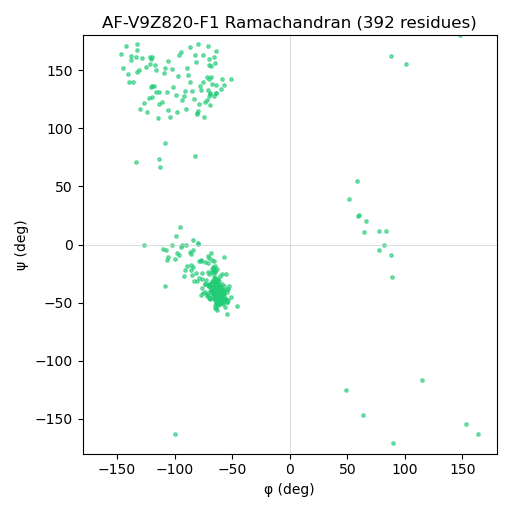320 ? -22.928 -4.154 18.363 1.00 94.88 320 ARG A C 1
ATOM 2398 O O . ARG A 1 320 ? -24.000 -4.556 18.801 1.00 94.88 320 ARG A O 1
ATOM 2405 N N . ASP A 1 321 ? -22.832 -3.282 17.364 1.00 94.00 321 ASP A N 1
ATOM 2406 C CA . ASP A 1 321 ? -24.000 -2.738 16.669 1.00 94.00 321 ASP A CA 1
ATOM 2407 C C . ASP A 1 321 ? -24.678 -3.766 15.749 1.00 94.00 321 ASP A C 1
ATOM 2409 O O . ASP A 1 321 ? -25.902 -3.745 15.594 1.00 94.00 321 ASP A O 1
ATOM 2413 N N . ALA A 1 322 ? -23.911 -4.704 15.181 1.00 91.19 322 ALA A N 1
ATOM 2414 C CA . ALA A 1 322 ? -24.406 -5.728 14.260 1.00 91.19 322 ALA A CA 1
ATOM 2415 C C . ALA A 1 322 ? -25.578 -6.541 14.836 1.00 91.19 322 ALA A C 1
ATOM 2417 O O . ALA A 1 322 ? -26.555 -6.774 14.134 1.00 91.19 322 ALA A O 1
ATOM 2418 N N . GLY A 1 323 ? -25.568 -6.873 16.132 1.00 85.19 323 GLY A N 1
ATOM 2419 C CA . GLY A 1 323 ? -26.671 -7.616 16.759 1.00 85.19 323 GLY A CA 1
ATOM 2420 C C . GLY A 1 323 ? -28.057 -6.968 16.595 1.00 85.19 323 GLY A C 1
ATOM 2421 O O . GLY A 1 323 ? -29.061 -7.674 16.604 1.00 85.19 323 GLY A O 1
ATOM 2422 N N . ARG A 1 324 ? -28.114 -5.642 16.406 1.00 91.62 324 ARG A N 1
ATOM 2423 C CA . ARG A 1 324 ? -29.349 -4.870 16.194 1.00 91.62 324 ARG A CA 1
ATOM 2424 C C . ARG A 1 324 ? -29.510 -4.372 14.757 1.00 91.62 324 ARG A C 1
ATOM 2426 O O . ARG A 1 324 ? -30.633 -4.278 14.276 1.00 91.62 324 ARG A O 1
ATOM 2433 N N . LEU A 1 325 ? -28.412 -4.008 14.097 1.00 91.94 325 LEU A N 1
ATOM 2434 C CA . LEU A 1 325 ? -28.422 -3.332 12.793 1.00 91.94 325 LEU A CA 1
ATOM 2435 C C . LEU A 1 325 ? -28.110 -4.259 11.605 1.00 91.94 325 LEU A C 1
ATOM 2437 O O . LEU A 1 325 ? -28.106 -3.799 10.467 1.00 91.94 325 LEU A O 1
ATOM 2441 N N . GLY A 1 326 ? -27.864 -5.552 11.844 1.00 91.00 326 GLY A N 1
ATOM 2442 C CA . GLY A 1 326 ? -27.660 -6.567 10.810 1.00 91.00 326 GLY A CA 1
ATOM 2443 C C . GLY A 1 326 ? -26.248 -7.150 10.811 1.00 91.00 326 GLY A C 1
ATOM 2444 O O . GLY A 1 326 ? -25.828 -7.829 11.741 1.00 91.00 326 GLY A O 1
ATOM 2445 N N . THR A 1 327 ? -25.497 -6.949 9.733 1.00 90.94 327 THR A N 1
ATOM 2446 C CA . THR A 1 327 ? -24.109 -7.433 9.637 1.00 90.94 327 THR A CA 1
ATOM 2447 C C . THR A 1 327 ? -23.157 -6.256 9.497 1.00 90.94 327 THR A C 1
ATOM 2449 O O . THR A 1 327 ? -23.551 -5.214 8.981 1.00 90.94 327 THR A O 1
ATOM 2452 N N . VAL A 1 328 ? -21.895 -6.411 9.913 1.00 90.69 328 VAL A N 1
ATOM 2453 C CA . VAL A 1 328 ? -20.877 -5.362 9.712 1.00 90.69 328 VAL A CA 1
ATOM 2454 C C . VAL A 1 328 ? -20.796 -4.933 8.238 1.00 90.69 328 VAL A C 1
ATOM 2456 O O . VAL A 1 328 ? -20.901 -3.736 7.996 1.0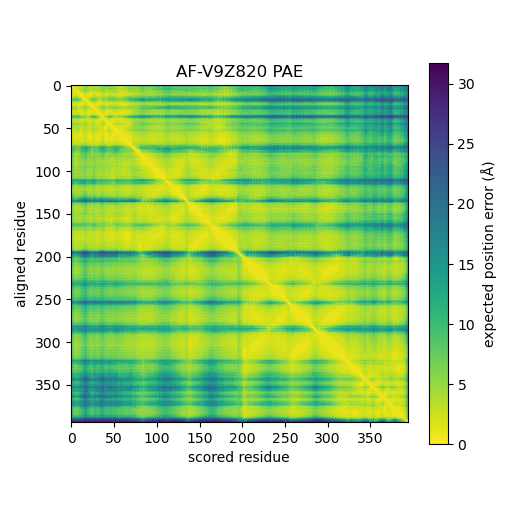0 90.69 328 VAL A O 1
ATOM 2459 N N . PRO A 1 329 ? -20.734 -5.842 7.238 1.00 89.38 329 PRO A N 1
ATOM 2460 C CA . PRO A 1 329 ? -20.786 -5.439 5.832 1.00 89.38 329 PRO A CA 1
ATOM 2461 C C . PRO A 1 329 ? -22.011 -4.590 5.468 1.00 89.38 329 PRO A C 1
ATOM 2463 O O . PRO A 1 329 ? -21.870 -3.616 4.739 1.00 89.38 329 PRO A O 1
ATOM 2466 N N . ALA A 1 330 ? -23.198 -4.918 5.992 1.00 90.19 330 ALA A N 1
ATOM 2467 C CA . ALA A 1 330 ? -24.419 -4.154 5.724 1.00 90.19 330 ALA A CA 1
ATOM 2468 C C . ALA A 1 330 ? -24.400 -2.760 6.378 1.00 90.19 330 ALA A C 1
ATOM 2470 O O . ALA A 1 330 ? -24.801 -1.784 5.745 1.00 90.19 330 ALA A O 1
ATOM 2471 N N . ILE A 1 331 ? -23.886 -2.658 7.610 1.00 92.75 331 ILE A N 1
ATOM 2472 C CA . ILE A 1 331 ? -23.676 -1.378 8.305 1.00 92.75 331 ILE A CA 1
ATOM 2473 C C . ILE A 1 331 ? -22.742 -0.490 7.477 1.00 92.75 331 ILE A C 1
ATOM 2475 O O . ILE A 1 331 ? -23.069 0.656 7.186 1.00 92.75 331 ILE A O 1
ATOM 2479 N N . LEU A 1 332 ? -21.600 -1.024 7.037 1.00 90.50 332 LEU A N 1
ATOM 2480 C CA . LEU A 1 332 ? -20.630 -0.243 6.266 1.00 90.50 332 LEU A CA 1
ATOM 2481 C C . LEU A 1 332 ? -21.143 0.124 4.876 1.00 90.50 332 LEU A C 1
ATOM 2483 O O . LEU A 1 332 ? -20.945 1.255 4.448 1.00 90.50 332 LEU A O 1
ATOM 2487 N N . ALA A 1 333 ? -21.844 -0.786 4.197 1.00 89.69 333 ALA A N 1
ATOM 2488 C CA . ALA A 1 333 ? -22.458 -0.498 2.904 1.00 89.69 333 ALA A CA 1
ATOM 2489 C C . ALA A 1 333 ? -23.507 0.619 3.005 1.00 89.69 333 ALA A C 1
ATOM 2491 O O . ALA A 1 333 ? -23.575 1.474 2.128 1.00 89.69 333 ALA A O 1
ATOM 2492 N N . THR A 1 334 ? -24.293 0.640 4.084 1.00 89.88 334 THR A N 1
ATOM 2493 C CA . THR A 1 334 ? -25.281 1.699 4.332 1.00 89.88 334 THR A CA 1
ATOM 2494 C C . THR A 1 334 ? -24.593 3.015 4.681 1.00 89.88 334 THR A C 1
ATOM 2496 O O . THR A 1 334 ? -24.917 4.053 4.110 1.00 89.88 334 THR A O 1
ATOM 2499 N N . ALA A 1 335 ? -23.597 2.983 5.569 1.00 89.06 335 ALA A N 1
ATOM 2500 C CA . ALA A 1 335 ? -22.839 4.171 5.946 1.00 89.06 335 ALA A CA 1
ATOM 2501 C C . ALA A 1 335 ? -22.088 4.793 4.756 1.00 89.06 335 ALA A C 1
ATOM 2503 O O . ALA A 1 335 ? -22.040 6.015 4.648 1.00 89.06 335 ALA A O 1
ATOM 2504 N N . ALA A 1 336 ? -21.577 3.978 3.828 1.00 86.88 336 ALA A N 1
ATOM 2505 C CA . ALA A 1 336 ? -20.897 4.437 2.616 1.00 86.88 336 ALA A CA 1
ATOM 2506 C C . ALA A 1 336 ? -21.814 5.199 1.640 1.00 86.88 336 ALA A C 1
ATOM 2508 O O . ALA A 1 336 ? -21.326 5.964 0.813 1.00 86.88 336 ALA A O 1
ATOM 2509 N N . GLN A 1 337 ? -23.138 5.030 1.734 1.00 87.81 337 GLN A N 1
ATOM 2510 C CA . GLN A 1 337 ? -24.098 5.816 0.945 1.00 87.81 337 GLN A CA 1
ATOM 2511 C C . GLN A 1 337 ? -24.286 7.236 1.495 1.00 87.81 337 GLN A C 1
ATOM 2513 O O . GLN A 1 337 ? -24.881 8.086 0.824 1.00 87.81 337 GLN A O 1
ATOM 2518 N N . ALA A 1 338 ? -23.811 7.498 2.715 1.00 86.19 338 ALA A N 1
ATOM 2519 C CA . ALA A 1 338 ? -23.922 8.797 3.343 1.00 86.19 338 ALA A CA 1
ATOM 2520 C C . ALA A 1 338 ? -22.702 9.674 3.044 1.00 86.19 338 ALA A C 1
ATOM 2522 O O . ALA A 1 338 ? -21.552 9.294 3.248 1.00 86.19 338 ALA A O 1
ATOM 2523 N N . THR A 1 339 ? -22.958 10.912 2.638 1.00 88.00 339 THR A N 1
ATOM 2524 C CA . THR A 1 339 ? -21.973 11.987 2.715 1.00 88.00 339 THR A CA 1
ATOM 2525 C C . THR A 1 339 ? -21.928 12.500 4.150 1.00 88.00 339 THR A C 1
ATOM 2527 O O . THR A 1 339 ? -22.935 12.968 4.686 1.00 88.00 339 THR A O 1
ATOM 2530 N N . THR A 1 340 ? -20.757 12.418 4.775 1.00 86.88 340 THR A N 1
ATOM 2531 C CA . THR A 1 340 ? -20.544 12.868 6.155 1.00 86.88 340 THR A CA 1
ATOM 2532 C C . THR A 1 340 ? -19.748 14.163 6.199 1.00 86.88 340 THR A C 1
ATOM 2534 O O . THR A 1 340 ? -18.674 14.245 5.603 1.00 86.88 340 THR A O 1
ATOM 2537 N N . ILE A 1 341 ? -20.221 15.145 6.963 1.00 87.12 341 ILE A N 1
ATOM 2538 C CA . ILE A 1 341 ? -19.512 16.408 7.198 1.00 87.12 341 ILE A CA 1
ATOM 2539 C C . ILE A 1 341 ? -19.144 16.474 8.680 1.00 87.12 341 ILE A C 1
ATOM 2541 O O . ILE A 1 341 ? -20.021 16.622 9.535 1.00 87.12 341 ILE A O 1
ATOM 2545 N N . LYS A 1 342 ? -17.847 16.342 8.988 1.00 86.56 342 LYS A N 1
ATOM 2546 C CA . LYS A 1 342 ? -17.331 16.491 10.357 1.00 86.56 342 LYS A CA 1
ATOM 2547 C C . LYS A 1 342 ? -17.435 17.954 10.792 1.00 86.56 342 LYS A C 1
ATOM 2549 O O . LYS A 1 342 ? -16.989 18.846 10.073 1.00 86.56 342 LYS A O 1
ATOM 2554 N N . GLN A 1 343 ? -18.009 18.183 11.965 1.00 86.44 343 GLN A N 1
ATOM 2555 C CA . GLN A 1 343 ? -18.134 19.496 12.590 1.00 86.44 343 GLN A CA 1
ATOM 2556 C C . GLN A 1 343 ? -17.004 19.728 13.604 1.00 86.44 343 GLN A C 1
ATOM 2558 O O . GLN A 1 343 ? -16.327 18.794 14.038 1.00 86.44 343 GLN A O 1
ATOM 2563 N N . THR A 1 344 ? -16.783 20.987 13.983 1.00 86.00 344 THR A N 1
ATOM 2564 C CA . THR A 1 344 ? -15.710 21.391 14.909 1.00 86.00 344 THR A CA 1
ATOM 2565 C C . THR A 1 344 ? -15.900 20.872 16.333 1.00 86.00 344 THR A C 1
ATOM 2567 O O . THR A 1 344 ? -14.921 20.724 17.057 1.00 86.00 344 THR A O 1
ATOM 2570 N N . ASP A 1 345 ? -17.134 20.562 16.731 1.00 84.69 345 ASP A N 1
ATOM 2571 C CA . ASP A 1 345 ? -17.478 19.973 18.030 1.00 84.69 345 ASP A CA 1
ATOM 2572 C C . ASP A 1 345 ? -17.341 18.436 18.061 1.00 84.69 345 ASP A C 1
ATOM 2574 O O . ASP A 1 345 ? -17.677 17.798 19.058 1.00 84.69 345 ASP A O 1
ATOM 2578 N N . GLY A 1 346 ? -16.855 17.831 16.970 1.00 83.31 346 GLY A N 1
ATOM 2579 C CA . GLY A 1 346 ? -16.708 16.384 16.823 1.00 83.31 346 GLY A CA 1
ATOM 2580 C C . GLY A 1 346 ? -17.992 15.656 16.416 1.00 83.31 346 GLY A C 1
ATOM 2581 O O . GLY A 1 346 ? -17.965 14.436 16.243 1.00 83.31 346 GLY A O 1
ATOM 2582 N N . SER A 1 347 ? -19.106 16.368 16.235 1.00 90.62 347 SER A N 1
ATOM 2583 C CA . SER A 1 347 ? -20.318 15.799 15.651 1.00 90.62 347 SER A CA 1
ATOM 2584 C C . SER A 1 347 ? -20.187 15.630 14.131 1.00 90.62 347 SER A C 1
ATOM 2586 O O . SER A 1 347 ? -19.283 16.169 13.486 1.00 90.62 347 SER A O 1
ATOM 2588 N N . ILE A 1 348 ? -21.063 14.819 13.542 1.00 91.69 348 ILE A N 1
ATOM 2589 C CA . ILE A 1 348 ? -21.036 14.484 12.117 1.00 91.69 348 ILE A CA 1
ATOM 2590 C C . ILE A 1 348 ? -22.435 14.693 11.549 1.00 91.69 348 ILE A C 1
ATOM 2592 O O . ILE A 1 348 ? -23.384 14.011 11.942 1.00 9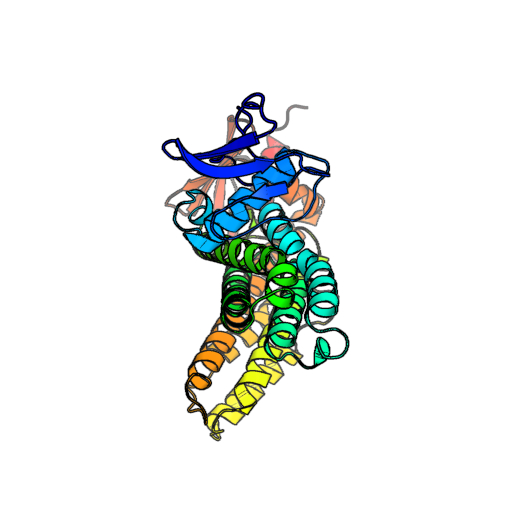1.69 348 ILE A O 1
ATOM 2596 N N . ALA A 1 349 ? -22.564 15.633 10.614 1.00 91.12 349 ALA A N 1
ATOM 2597 C CA . ALA A 1 349 ? -23.784 15.791 9.834 1.00 91.12 349 ALA A CA 1
ATOM 2598 C C . ALA A 1 349 ? -23.842 14.708 8.751 1.00 91.12 349 ALA A C 1
ATOM 2600 O O . ALA A 1 349 ? -22.857 14.471 8.047 1.00 91.12 349 ALA A O 1
ATOM 2601 N N . VAL A 1 350 ? -24.996 14.057 8.628 1.00 91.44 350 VAL A N 1
ATOM 2602 C CA . VAL A 1 350 ? -25.213 12.902 7.755 1.00 91.44 350 VAL A CA 1
ATOM 2603 C C . VAL A 1 350 ? -26.183 13.292 6.649 1.00 91.44 350 VAL A C 1
ATOM 2605 O O . VAL A 1 350 ? -27.321 13.690 6.917 1.00 91.44 350 VAL A O 1
ATOM 2608 N N . LEU A 1 351 ? -25.741 13.169 5.399 1.00 90.81 351 LEU A N 1
ATOM 2609 C CA . LEU A 1 351 ? -26.561 13.403 4.217 1.00 90.81 351 LEU A CA 1
ATOM 2610 C C . LEU A 1 351 ? -26.625 12.137 3.367 1.00 90.81 351 LEU A C 1
ATOM 2612 O O . LEU A 1 351 ? -25.596 11.532 3.102 1.00 90.81 351 LEU A O 1
ATOM 2616 N N . VAL A 1 352 ? -27.805 11.764 2.880 1.00 87.44 352 VAL A N 1
ATOM 2617 C CA . VAL A 1 352 ? -27.981 10.664 1.918 1.00 87.44 352 VAL A CA 1
ATOM 2618 C C . VAL A 1 352 ? -28.674 11.227 0.687 1.00 87.44 352 VAL A C 1
ATOM 2620 O O . VAL A 1 352 ? -29.702 11.889 0.808 1.00 87.44 352 VAL A O 1
ATOM 2623 N N . GLN A 1 353 ? -28.081 11.022 -0.494 1.00 85.75 353 GLN A N 1
ATOM 2624 C CA . GLN A 1 353 ? -28.587 11.562 -1.768 1.00 85.75 353 GLN A CA 1
ATOM 2625 C C . GLN A 1 353 ? -28.867 13.082 -1.715 1.00 85.75 353 GLN A C 1
ATOM 2627 O O . GLN A 1 353 ? -29.864 13.573 -2.236 1.00 85.75 353 GLN A O 1
ATOM 2632 N N . GLY A 1 354 ? -28.003 13.838 -1.027 1.00 82.25 354 GLY A N 1
ATOM 2633 C CA . GLY A 1 354 ? -28.140 15.291 -0.855 1.00 82.25 354 GLY A CA 1
ATOM 2634 C C . GLY A 1 354 ? -29.174 15.737 0.189 1.00 82.25 354 GLY A C 1
ATOM 2635 O O . GLY A 1 354 ? -29.244 16.925 0.500 1.00 82.25 354 GLY A O 1
ATOM 2636 N N . ARG A 1 355 ? -29.941 14.818 0.789 1.00 87.44 355 ARG A N 1
ATOM 2637 C CA . ARG A 1 355 ? -30.879 15.117 1.878 1.00 87.44 355 ARG A CA 1
ATOM 2638 C C . ARG A 1 355 ? -30.200 14.953 3.234 1.00 87.44 355 ARG A C 1
ATOM 2640 O O . ARG A 1 355 ? -29.667 13.891 3.539 1.00 87.44 355 ARG A O 1
ATOM 2647 N N . HIS A 1 356 ? -30.286 15.978 4.078 1.00 91.12 356 HIS A N 1
ATOM 2648 C CA . HIS A 1 356 ? -29.832 15.900 5.466 1.00 91.12 356 HIS A CA 1
ATOM 2649 C C . HIS A 1 356 ? -30.742 14.970 6.286 1.00 91.12 356 HIS A C 1
ATOM 2651 O O . HIS A 1 356 ? -31.945 15.220 6.396 1.00 91.12 356 HIS A O 1
ATOM 2657 N N . LEU A 1 357 ? -30.168 13.902 6.844 1.00 88.31 357 LEU A N 1
ATOM 2658 C CA . LEU A 1 357 ? -30.869 12.940 7.703 1.00 88.31 357 LEU A CA 1
ATOM 2659 C C . LEU A 1 357 ? -30.768 13.301 9.190 1.00 88.31 357 LEU A C 1
ATOM 2661 O O . LEU A 1 357 ? -31.652 12.961 9.970 1.00 88.31 357 LEU A O 1
ATOM 2665 N N . GLY A 1 358 ? -29.708 14.003 9.587 1.00 91.88 358 GLY A N 1
ATOM 2666 C CA . GLY A 1 358 ? -29.492 14.443 10.960 1.00 91.88 358 GLY A CA 1
ATOM 2667 C C . GLY A 1 358 ? -28.014 14.508 11.327 1.00 91.88 358 GLY A C 1
ATOM 2668 O O . GLY A 1 358 ? -27.138 14.178 10.528 1.00 91.88 358 GLY A O 1
ATOM 2669 N N . THR A 1 359 ? -27.749 14.904 12.570 1.00 94.00 359 THR A N 1
ATOM 2670 C CA . THR A 1 359 ? -26.393 15.000 13.120 1.00 94.00 359 THR A CA 1
ATOM 2671 C C . THR A 1 359 ? -26.188 13.927 14.182 1.00 94.00 359 THR A C 1
ATOM 2673 O O . THR A 1 359 ? -26.928 13.889 15.171 1.00 94.00 359 THR A O 1
ATOM 2676 N N . ILE A 1 360 ? -25.179 13.073 13.994 1.00 94.56 360 ILE A N 1
ATOM 2677 C CA . ILE A 1 360 ? -24.706 12.147 15.029 1.00 94.56 360 ILE A CA 1
ATOM 2678 C C . ILE A 1 360 ? -23.634 12.827 15.876 1.00 94.56 360 ILE A C 1
ATOM 2680 O O . ILE A 1 360 ? -22.844 13.626 15.378 1.00 94.56 360 ILE A O 1
ATOM 2684 N N . ARG A 1 361 ? -23.585 12.506 17.163 1.00 94.75 361 ARG A N 1
ATOM 2685 C CA . ARG A 1 361 ? -22.602 13.048 18.105 1.00 94.75 361 ARG A CA 1
ATOM 2686 C C . ARG A 1 361 ? -22.125 11.979 19.082 1.00 94.75 361 ARG A C 1
ATOM 2688 O O . ARG A 1 361 ? -22.933 11.122 19.465 1.00 94.75 361 ARG A O 1
ATOM 2695 N N . PRO A 1 362 ? -20.857 12.042 19.512 1.00 93.12 362 PRO A N 1
ATOM 2696 C CA . PRO A 1 362 ? -20.368 11.183 20.573 1.00 93.12 362 PRO A CA 1
ATOM 2697 C C . PRO A 1 362 ? -21.020 11.558 21.912 1.00 93.12 362 PRO A C 1
ATOM 2699 O O . PRO A 1 362 ? -21.289 12.725 22.203 1.00 93.12 362 PRO A O 1
ATOM 2702 N N . THR A 1 363 ? -21.289 10.561 22.743 1.00 92.81 363 THR A N 1
ATOM 2703 C CA . THR A 1 363 ? -21.729 10.702 24.131 1.00 92.81 363 THR A CA 1
ATOM 2704 C C . THR A 1 363 ? -20.526 10.643 25.074 1.00 92.81 363 THR A C 1
ATOM 2706 O O . THR A 1 363 ? -19.442 10.190 24.710 1.00 92.81 363 THR A O 1
ATOM 2709 N N . HIS A 1 364 ? -20.721 11.043 26.333 1.00 89.25 364 HIS A N 1
ATOM 2710 C CA . HIS A 1 364 ? -19.668 11.023 27.359 1.00 89.25 364 HIS A CA 1
ATOM 2711 C C . HIS A 1 364 ? -19.074 9.626 27.625 1.00 89.25 364 HIS A C 1
ATOM 2713 O O . HIS A 1 364 ? -17.939 9.518 28.074 1.00 89.25 364 HIS A O 1
ATOM 2719 N N . ASN A 1 365 ? -19.832 8.557 27.360 1.00 88.88 365 ASN A N 1
ATOM 2720 C CA . ASN A 1 365 ? -19.393 7.167 27.497 1.00 88.88 365 ASN A CA 1
ATOM 2721 C C . ASN A 1 365 ? -18.880 6.554 26.177 1.00 88.88 365 ASN A C 1
ATOM 2723 O O . ASN A 1 365 ? -18.760 5.335 26.085 1.00 88.88 365 ASN A O 1
ATOM 2727 N N . GLY A 1 366 ? -18.598 7.377 25.160 1.00 86.69 366 GLY A N 1
ATOM 2728 C CA . GLY A 1 366 ? -18.001 6.944 23.892 1.00 86.69 366 GLY A CA 1
ATOM 2729 C C . GLY A 1 366 ? -18.964 6.261 22.915 1.00 86.69 366 GLY A C 1
ATOM 2730 O O . GLY A 1 366 ? -18.513 5.675 21.935 1.00 86.69 366 GLY A O 1
ATOM 2731 N N . LEU A 1 367 ? -20.275 6.319 23.166 1.00 94.31 367 LEU A N 1
ATOM 2732 C CA . LEU A 1 367 ? -21.298 5.872 22.219 1.00 94.31 367 LEU A CA 1
ATOM 2733 C C . LEU A 1 367 ? -21.656 7.002 21.244 1.00 94.31 367 LEU A C 1
ATOM 2735 O O . LEU A 1 367 ? -21.285 8.153 21.439 1.00 94.31 367 LEU A O 1
ATOM 2739 N N . TRP A 1 368 ? -22.414 6.689 20.202 1.00 95.56 368 TRP A N 1
ATOM 2740 C CA . TRP A 1 368 ? -22.869 7.630 19.184 1.00 95.56 368 TRP A CA 1
ATOM 2741 C C . TRP A 1 368 ? -24.387 7.740 19.202 1.00 95.56 368 TRP A C 1
ATOM 2743 O O . TRP A 1 368 ? -25.096 6.736 19.205 1.00 95.56 368 TRP A O 1
ATOM 2753 N N . THR A 1 369 ? -24.909 8.962 19.217 1.00 95.94 369 THR A N 1
ATOM 2754 C CA . THR A 1 369 ? -26.354 9.215 19.270 1.00 95.94 369 THR A CA 1
ATOM 2755 C C . THR A 1 369 ? -26.765 10.344 18.332 1.00 95.94 369 THR A C 1
ATOM 2757 O O . THR A 1 369 ? -25.938 11.157 17.931 1.00 95.94 369 THR A O 1
ATOM 2760 N N . ALA A 1 370 ? -28.052 10.420 18.013 1.00 94.19 370 ALA A N 1
ATOM 2761 C CA . ALA A 1 370 ? -28.677 11.513 17.280 1.00 94.19 370 ALA A CA 1
ATOM 2762 C C . ALA A 1 370 ? -30.110 11.715 17.784 1.00 94.19 370 ALA A C 1
ATOM 2764 O O . ALA A 1 370 ? -30.669 10.839 18.437 1.00 94.19 370 ALA A O 1
ATOM 2765 N N . ALA A 1 371 ? -30.715 12.864 17.476 1.00 90.69 371 ALA A N 1
ATOM 2766 C CA .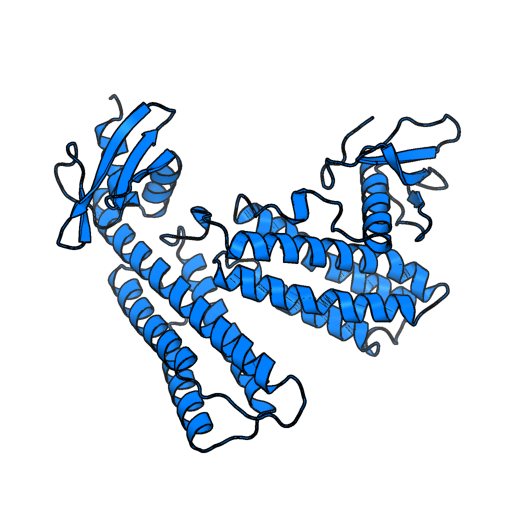 ALA A 1 371 ? -32.051 13.211 17.972 1.00 90.69 371 ALA A CA 1
ATOM 2767 C C . ALA A 1 371 ? -33.140 12.198 17.568 1.00 90.69 371 ALA A C 1
ATOM 2769 O O . ALA A 1 371 ? -34.056 11.951 18.344 1.00 90.69 371 ALA A O 1
ATOM 2770 N N . ALA A 1 372 ? -33.021 11.597 16.381 1.00 88.56 372 ALA A N 1
ATOM 2771 C CA . ALA A 1 372 ? -33.961 10.594 15.879 1.00 88.56 372 ALA A CA 1
ATOM 2772 C C . ALA A 1 372 ? -33.676 9.163 16.383 1.00 88.56 372 ALA A C 1
ATOM 2774 O O . ALA A 1 372 ? -34.449 8.251 16.103 1.00 88.56 372 ALA A O 1
ATOM 2775 N N . LEU A 1 373 ? -32.579 8.941 17.119 1.00 91.44 373 LEU A N 1
ATOM 2776 C CA . LEU A 1 373 ? -32.206 7.616 17.610 1.00 91.44 373 LEU A CA 1
ATOM 2777 C C . LEU A 1 373 ? -32.753 7.382 19.018 1.00 91.44 373 LEU A C 1
ATOM 2779 O O . LEU A 1 373 ? -32.442 8.112 19.956 1.00 91.44 373 LEU A O 1
ATOM 2783 N N . THR A 1 374 ? -33.520 6.306 19.179 1.00 87.50 374 THR A N 1
ATOM 2784 C CA . THR A 1 374 ? -34.065 5.880 20.479 1.00 87.50 374 THR A CA 1
ATOM 2785 C C . THR A 1 374 ? -33.021 5.212 21.372 1.00 87.50 374 THR A C 1
ATOM 2787 O O . THR A 1 374 ? -33.162 5.212 22.593 1.00 87.50 374 THR A O 1
ATOM 2790 N N . GLN A 1 375 ? -31.964 4.649 20.780 1.00 90.88 375 GLN A N 1
ATOM 2791 C CA . GLN A 1 375 ? -30.847 4.023 21.484 1.00 90.88 375 GLN A CA 1
ATOM 2792 C C . GLN A 1 375 ? -29.515 4.455 20.857 1.00 90.88 375 GLN A C 1
ATOM 2794 O O . GLN A 1 375 ? -29.419 4.526 19.626 1.00 90.88 375 GLN A O 1
ATOM 2799 N N . PRO A 1 376 ? -28.478 4.726 21.671 1.00 94.69 376 PRO A N 1
ATOM 2800 C CA . PRO A 1 376 ? -27.148 5.030 21.162 1.00 94.69 376 PRO A CA 1
ATOM 2801 C C . PRO A 1 376 ? -26.497 3.793 20.516 1.00 94.69 376 PRO A C 1
ATOM 2803 O O . PRO A 1 376 ? -26.814 2.654 20.857 1.00 94.69 376 PRO A O 1
ATOM 2806 N N . CYS A 1 377 ? -25.580 4.025 19.579 1.00 95.31 377 CYS A N 1
ATOM 2807 C CA . CYS A 1 377 ? -24.794 3.010 18.873 1.00 95.31 377 CYS A CA 1
ATOM 2808 C C . CYS A 1 377 ? -23.348 3.001 19.381 1.00 95.31 377 CYS A C 1
ATOM 2810 O O . CYS A 1 377 ? -22.869 3.990 19.927 1.00 95.31 377 CYS A O 1
ATOM 2812 N N . HIS A 1 378 ? -22.627 1.905 19.196 1.00 94.75 378 HIS A N 1
ATOM 2813 C CA . HIS A 1 378 ? -21.225 1.793 19.594 1.00 94.75 378 HIS A CA 1
ATOM 2814 C C . HIS A 1 378 ? -20.263 2.422 18.582 1.00 94.75 378 HIS A C 1
ATOM 2816 O O . HIS A 1 378 ? -19.164 2.813 18.965 1.00 94.75 378 HIS A O 1
ATOM 2822 N N . SER A 1 379 ? -20.665 2.537 17.317 1.00 93.31 379 SER A N 1
ATOM 2823 C CA . SER A 1 379 ? -19.861 3.076 16.216 1.00 93.31 379 SER A CA 1
ATOM 2824 C C . SER A 1 379 ? -20.559 4.241 15.495 1.00 93.31 379 SER A C 1
ATOM 2826 O O . SER A 1 379 ? -21.797 4.296 15.474 1.00 93.31 379 SER A O 1
ATOM 2828 N N . PRO A 1 380 ? -19.799 5.168 14.875 1.00 92.31 380 PRO A N 1
ATOM 2829 C CA . PRO A 1 380 ? -20.386 6.206 14.033 1.00 92.31 380 PRO A CA 1
ATOM 2830 C C . PRO A 1 380 ? -21.087 5.605 12.807 1.00 92.31 380 PRO A C 1
ATOM 2832 O O . PRO A 1 380 ? -22.172 6.058 12.450 1.00 92.31 380 PRO A O 1
ATOM 2835 N N . GLU A 1 381 ? -20.549 4.538 12.210 1.00 93.50 381 GLU A N 1
ATOM 2836 C CA . GLU A 1 381 ? -21.177 3.826 11.089 1.00 93.50 381 GLU A CA 1
ATOM 2837 C C . GLU A 1 381 ? -22.503 3.174 11.505 1.00 93.50 381 GLU A C 1
ATOM 2839 O O . GLU A 1 381 ? -23.487 3.225 10.762 1.00 93.50 381 GLU A O 1
ATOM 2844 N N . GLY A 1 382 ? -22.568 2.622 12.720 1.00 93.75 382 GLY A N 1
ATOM 2845 C CA . GLY A 1 382 ? -23.804 2.126 13.321 1.00 93.75 382 GLY A CA 1
ATOM 2846 C C . GLY A 1 382 ? -24.835 3.237 13.522 1.00 93.75 382 GLY A C 1
ATOM 2847 O O . GLY A 1 382 ? -26.002 3.058 13.179 1.00 93.75 382 GLY A O 1
ATOM 2848 N N . ALA A 1 383 ? -24.418 4.413 13.998 1.00 93.88 383 ALA A N 1
ATOM 2849 C CA . ALA A 1 383 ? -25.315 5.558 14.163 1.00 93.88 383 ALA A CA 1
ATOM 2850 C C . ALA A 1 383 ? -25.841 6.100 12.822 1.00 93.88 383 ALA A C 1
ATOM 2852 O O . ALA A 1 383 ? -27.030 6.399 12.718 1.00 93.88 383 ALA A O 1
ATOM 2853 N N . ILE A 1 384 ? -24.994 6.167 11.787 1.00 93.31 384 ILE A N 1
ATOM 2854 C CA . ILE A 1 384 ? -25.400 6.527 10.417 1.00 93.31 384 ILE A CA 1
ATOM 2855 C C . ILE A 1 384 ? -26.419 5.515 9.881 1.00 93.31 384 ILE A C 1
ATOM 2857 O O . ILE A 1 384 ? -27.475 5.905 9.388 1.00 93.31 384 ILE A O 1
ATOM 2861 N N . THR A 1 385 ? -26.133 4.220 10.023 1.00 93.75 385 THR A N 1
ATOM 2862 C CA . THR A 1 385 ? -27.020 3.139 9.564 1.00 93.75 385 THR A CA 1
ATOM 2863 C C . THR A 1 385 ? -28.364 3.181 10.283 1.00 93.75 385 THR A C 1
ATOM 2865 O O . THR A 1 385 ? -29.415 3.092 9.653 1.00 93.75 385 THR A O 1
ATOM 2868 N N . ALA A 1 386 ? -28.354 3.379 11.603 1.00 94.00 386 ALA A N 1
ATOM 2869 C CA . ALA A 1 386 ? -29.575 3.512 12.384 1.00 94.00 386 ALA A CA 1
ATOM 2870 C C . ALA A 1 386 ? -30.404 4.730 11.939 1.00 94.00 386 ALA A C 1
ATOM 2872 O O . ALA A 1 386 ? -31.618 4.605 11.797 1.00 94.00 386 ALA A O 1
ATOM 2873 N N . LEU A 1 387 ? -29.765 5.874 11.655 1.00 92.56 387 LEU A N 1
ATOM 2874 C CA . LEU A 1 387 ? -30.447 7.061 11.126 1.00 92.56 387 LEU A CA 1
ATOM 2875 C C . LEU A 1 387 ? -31.070 6.811 9.747 1.00 92.56 387 LEU A C 1
ATOM 2877 O O . LEU A 1 387 ? -32.202 7.237 9.496 1.00 92.56 387 LEU A O 1
ATOM 2881 N N . ALA A 1 388 ? -30.352 6.110 8.868 1.00 89.75 388 ALA A N 1
ATOM 2882 C CA . ALA A 1 388 ? -30.852 5.732 7.551 1.00 89.75 388 ALA A CA 1
ATOM 2883 C C . ALA A 1 388 ? -32.091 4.828 7.666 1.00 89.75 388 ALA A C 1
ATOM 2885 O O . ALA A 1 388 ? -33.104 5.110 7.031 1.00 89.75 388 ALA A O 1
ATOM 2886 N N . HIS A 1 389 ? -32.062 3.822 8.548 1.00 89.38 389 HIS A N 1
ATOM 2887 C CA . HIS A 1 389 ? -33.216 2.952 8.804 1.00 89.38 389 HIS A CA 1
ATOM 2888 C C . HIS A 1 389 ? -34.420 3.706 9.381 1.00 89.38 389 HIS A C 1
ATOM 2890 O O . HIS A 1 389 ? -35.549 3.399 9.022 1.00 89.38 389 HIS A O 1
ATOM 2896 N N . THR A 1 390 ? -34.210 4.714 10.235 1.00 85.00 390 THR A N 1
ATOM 2897 C CA . THR A 1 390 ? -35.318 5.537 10.762 1.00 85.00 390 THR A CA 1
ATOM 2898 C C . THR A 1 390 ? -35.913 6.510 9.742 1.00 85.00 390 THR A C 1
ATOM 2900 O O . THR A 1 390 ? -36.980 7.062 9.988 1.00 85.00 390 THR A O 1
ATOM 2903 N N . SER A 1 391 ? -35.223 6.753 8.623 1.00 71.81 391 SER A N 1
ATOM 2904 C CA . SER A 1 391 ? -35.600 7.763 7.622 1.00 71.81 391 SER A CA 1
ATOM 2905 C C . SER A 1 391 ? -36.096 7.168 6.300 1.00 71.81 391 SER A C 1
ATOM 2907 O O . SER A 1 391 ? -36.477 7.932 5.408 1.00 71.81 391 SER A O 1
ATOM 2909 N N . ALA A 1 392 ? -36.061 5.841 6.147 1.00 60.44 392 ALA A N 1
ATOM 2910 C CA . ALA A 1 392 ? -36.582 5.157 4.970 1.00 60.44 392 ALA A CA 1
ATOM 2911 C C . ALA A 1 392 ? -38.123 5.240 4.966 1.00 60.44 392 ALA A C 1
ATOM 2913 O O . ALA A 1 392 ? -38.734 4.933 5.989 1.00 60.44 392 ALA A O 1
ATOM 2914 N N . PRO A 1 393 ? -38.761 5.694 3.871 1.00 47.69 393 PRO A N 1
ATOM 2915 C CA . PRO A 1 393 ? -40.208 5.579 3.732 1.00 47.69 393 PRO A CA 1
ATOM 2916 C C . PRO A 1 393 ? -40.591 4.097 3.600 1.00 47.69 393 PRO A C 1
ATOM 2918 O O . PRO A 1 393 ? -39.886 3.359 2.909 1.00 47.69 393 PRO A O 1
ATOM 2921 N N . ASP A 1 394 ? -41.675 3.698 4.273 1.00 39.25 394 ASP A N 1
ATOM 2922 C CA . ASP A 1 394 ? -42.317 2.382 4.106 1.00 39.25 394 ASP A CA 1
ATOM 2923 C C . ASP A 1 394 ? -42.704 2.096 2.644 1.00 39.25 394 ASP A C 1
ATOM 2925 O O . ASP A 1 394 ? -43.153 3.044 1.945 1.00 39.25 394 ASP A O 1
#

Mean predicted aligned error: 6.97 Å

Solvent-accessible surface area (backbone atoms only — not comparable to full-atom values): 20361 Å² total; per-residue (Å²): 113,46,68,32,90,94,45,64,70,28,29,38,44,62,69,73,81,83,53,40,22,47,25,30,33,71,94,73,40,77,36,26,32,28,37,65,75,92,44,27,20,9,40,36,96,82,46,65,40,67,79,33,95,44,67,66,58,12,37,50,41,15,46,37,44,36,30,49,73,74,44,61,87,82,42,75,68,33,71,38,50,58,93,43,67,65,59,52,33,52,58,49,48,53,60,48,57,45,51,62,55,45,52,54,24,36,38,71,40,43,47,94,46,30,89,69,35,66,44,56,52,51,41,54,54,49,41,62,63,45,63,80,51,57,76,46,61,32,44,42,43,25,45,51,51,24,54,58,35,64,60,41,41,57,37,41,52,48,53,59,73,75,41,65,67,68,38,25,63,50,38,44,49,62,39,27,45,50,34,43,53,31,53,38,52,23,39,14,26,47,37,35,40,75,47,96,53,69,87,48,51,58,49,60,72,44,48,66,57,48,47,48,40,53,49,50,32,51,50,32,48,48,55,28,54,59,43,54,69,56,41,60,81,45,76,65,51,53,49,38,54,49,53,28,50,53,30,56,68,65,52,75,93,64,70,46,58,71,44,38,67,42,9,50,55,49,22,54,35,25,45,46,28,17,55,33,33,68,63,51,68,92,62,54,42,78,50,90,63,45,36,57,52,30,53,51,31,30,50,47,27,18,42,32,18,43,55,46,18,54,20,28,47,39,30,21,23,32,50,63,31,15,84,81,68,57,43,53,51,56,24,50,57,50,30,68,58,40,54,72,46,80,45,96,87,67,28,33,41,36,21,47,92,87,42,78,77,48,52,38,33,73,46,99,87,65,29,17,39,34,92,88,48,94,65,70,23,52,20,67,44,39,34,45,30,52,52,52,65,75,66,58,81,132

pLDDT: mean 89.02, std 7.92, range [39.25, 98.12]

Secondary structure (DSSP, 8-state):
-EE-SS-TT-EEPPP-SSSEEEEE-GGG-EEEEEEESSSEEEEETTEEPPPBSSHHHHHHHHHHHHHHHH-STT-GGGGSPPSSHHHHHHHHHHHHHHHHHHHHHHHHHHGGGGGG-HHHHHHHHHHHHHGGGTT--SHHHHHHHHHHHHTSHHHHHHHHHH--HHHHHHHHHHHHHHHHHHHHHHHHHHHHHHS--GGGSSS-SSHHHHHHHHHHHHHHHHHHHHHGGGB---HHHHHHHHHHHHHHHTS-SS-TTSSHHHHHHHHHHHHHHHHHHHTPPP--BSSTTHHHHHHHHHHHHHHHHHHHHHHHHHHHHHHHHHHHH--HHHHHHHHHTEEEEE-TTS-EEEEETTEEEEEEEE-TTS-EE-TT-SS-BSSHHHHHHHHHHHH---

Nearest PDB structures (foldseek):
  5fig-assembly2_E-2  TM=5.753E-01  e=4.228E+00  Bacillus subtilis
  5fig-assembly2_F-2  TM=4.583E-01  e=1.523E+00  Bacillus subtilis